Protein 3NU1 (pdb70)

Sequence (508 aa):
AERIVTIGGDVTEIAYALGAGDEIVARDSTSQQPQAAQKLPDVGYMRTLNAEGILAMKPTMLLVSELAQPSLVLTQIASSGVNVVTVPGQTTPESVAMKINAVATALHQTEKGQKLIEDYQQRLAAVNKTPLPVKVLFVMSHGGLTPMAAGQNTAADAMIRAAGGSNAMQGFSRYRPLSQEGVIASAPDLLLITTDGVKALGSSENIWKLPGMALTPAGKHKRLLVVDDMALLGFGLETPQVLAQLREKMEQMQAERIVTIGGDVTEIAYALGAGDEIVARDSTSQQPQAAQKLPDVGYMRTLNAEGILAMKPTMLLVSELAQPSLVLTQIASSGVNVVTVPGQTTPESVAMKINAVATALHQTEKGQKLIEDYQQRLAAVNKTPLPVKVLFVMSHGGLTPMAAGQNTAADAMIRAAGGSNAMQGFSRYRPLSQEGVIASAPDLLLITTDGVKALGSSENIWKLPGMALTPAGKHKRLLVVDDMALLGFGLETPQVLAQLREKMEQMQ

Nearest PDB structures (foldseek):
  3md9-assembly2_B  TM=9.429E-01  e=4.302E-47  Yersinia pestis
  5y8a-assembly2_B  TM=9.351E-01  e=1.007E-29  Burkholderia cenocepacia J2315
  2r79-assembly1_A  TM=8.547E-01  e=1.163E-21  Pseudomonas aeruginosa
  5az3-assembly1_A  TM=8.420E-01  e=1.571E-17  Corynebacterium glutamicum ATCC 13032
  5ysc-assembly1_A  TM=8.331E-01  e=1.554E-16  Vibrio cholerae O395

Organism: Yersinia pestis bv. Antiqua (strain Antiqua) (NCBI:txid360102)

B-factor: mean 81.47, std 23.59, range [32.09, 312.62]

Secondary structure (DSSP, 8-state):
---EEEESHHHHHHHHHTT-GGGEEEE-TT---SHHHHTS-B---TTS--HHHHHTT--SEEEEETT-S-HHHHHHHHHTT-EEEEE----STTHHHHHHHHHHHHHT-HHHHHHHHHHHHHHHHTS-----S-EEEEEE--SSS--EEE-BSSHHHHHHHHTT-EESS-S-BSEEE--HHHHHHH--SEEEEEHHHHHHH-SHHHHHTSTTGGGSHHHHTT-EEEE-HHHHHS-STTHHHHHHHHHHHHHTT-/---EEEESHHHHHHHHHTT-GGGEEEE-TT---SSHHHHS-B---TTS--HHHHHTT--SEEEEETT-S-HHHHHHHHHTT-EEEEEP---STTHHHHHHHHHHHHHT-HHHHHHHHHHHHHHHTTS-----S-EEEEEE--SSSPPEEE-BTSHHHHHHHHTT-EES--S-BSEEE--HHHHHHS--SEEEEEHHHHHHH-SHHHHTTSTT-TTSHHHHHT-EEEE-HHHHHS-STTHHHHHHHHHHHHHHT-

Solvent-accessible surface area: 23140 Å² total; per-residue (Å²): 138,86,98,3,0,0,0,0,8,11,0,0,28,0,0,35,51,4,58,10,24,144,61,6,29,0,12,0,45,16,0,71,64,54,128,59,0,75,189,40,60,79,8,25,84,9,112,96,8,77,11,141,23,0,60,69,52,160,12,59,6,0,0,0,1,86,69,3,86,63,61,134,15,26,81,101,0,44,96,70,65,16,83,40,31,67,0,28,8,97,46,37,18,116,4,0,11,107,2,0,70,23,0,1,79,18,26,157,66,84,138,101,0,91,149,36,28,102,64,0,69,139,70,11,71,88,17,90,109,84,108,31,125,6,72,0,0,1,0,34,8,79,75,75,111,74,24,42,2,0,0,37,104,14,15,0,3,8,0,0,140,24,0,8,11,49,8,10,28,124,75,25,46,156,69,124,85,17,43,40,17,28,2,1,38,8,18,0,35,0,0,0,2,0,62,88,0,41,177,44,35,53,55,66,120,58,5,26,152,9,45,14,0,53,27,0,40,0,6,101,75,125,73,35,22,61,5,80,30,73,13,0,41,11,1,6,18,56,0,3,86,4,3,44,78,2,11,116,55,0,68,147,33,156,146,88,94,5,0,0,0,1,8,11,0,0,27,0,0,36,49,5,62,8,18,148,69,5,32,0,15,0,40,20,0,78,74,47,81,50,0,74,189,40,62,77,10,24,84,9,100,95,12,67,12,121,20,0,55,65,50,164,13,59,12,0,0,0,2,101,65,4,93,64,71,128,10,27,76,93,0,49,97,73,67,14,86,37,35,80,0,25,4,84,38,60,15,104,7,0,18,107,4,0,69,17,0,3,82,24,25,164,65,85,139,115,1,105,151,36,28,107,77,2,88,132,67,25,90,85,20,91,129,96,110,37,102,3,90,0,0,0,0,39,3,65,70,82,119,89,24,46,0,0,0,35,119,10,16,0,3,9,0,0,128,19,0,5,7,59,8,10,18,121,74,26,38,171,66,125,86,20,51,103,132,18,0,68,86,15,35,0,31,0,0,0,0,0,4,74,0,2,95,42,29,44,39,39,121,62,1,25,167,10,40,15,1,60,120,4,53,0,7,159,118,126,69,7,22,3,2,39,21,69,13,1,46,12,1,4,24,61,0,2,84,4,2,38,66,2,14,98,51,0,77,131,33,125

Foldseek 3Di:
DFQEEEEALQLQQLLVLLVNLVRHQAYAPNNPPPVSRVPHHHLYHQADGDLCSVCVSVGQEYEHEPNGDDPVSLVVNVVVPHHYFYAYDDLALVSQLSRLCSSCVVVVNNVSSVVLSVVLCVLQVVADQAADEFEEWEWEADQPDAIKTAEPPASLQNLQNRLRHHHLQYDDHGIDGDAQVNQLSSQGLAYEYEPNNCVSQDHVVSVCVRRNNCNHNCNVVVHYDYYHPCLRGRSHSSSSVVSRSSNVSRVVVD/DFAEEEEALQRVQLLVLLPNLVRHQAYAPRNPPDVSRVVHHHQYHQADGALVSVCVSVGQEYEHEPNGDDPCSLVVNVVVHHHYQYAYDQLALVSQLSRLCSSCVVVVNNPSSVVLNVVLVVLQVVADLAAFEFAEWEWEAAQPDAIKTAEPPASLQNLQNSLRYHHLHYDDHDIDGDDLVRLLNRAHLAYEYEPNRCVNLPDPVSVLVGRVNCNHNCNVVVHYDYYHDCLRRRSHSNSRVVSRRSNVSSVVSD

InterPro domains:
  IPR002491 ABC transporter periplasmic binding domain [PF01497] (29-253)
  IPR002491 ABC transporter periplasmic binding domain [PS50983] (28-279)
  IPR050902 ABC Transporter Solute-Binding [PTHR30535] (26-273)

Structure (mmCIF, N/CA/C/O backbone):
data_3NU1
#
_entry.id   3NU1
#
_cell.length_a   89.240
_cell.length_b   89.240
_cell.length_c   288.900
_cell.angle_alpha   90.000
_cell.angle_beta   90.000
_cell.angle_gamma   120.000
#
_symmetry.space_group_name_H-M   'P 61 2 2'
#
loop_
_entity.id
_entity.type
_entity.pdbx_description
1 polymer 'Hemin-binding periplasmic protein'
2 non-polymer 'PROTOPORPHYRIN IX CONTAINING FE'
3 water water
#
loop_
_atom_site.group_PDB
_atom_site.id
_atom_site.type_symbol
_atom_site.label_atom_id
_atom_site.label_alt_id
_atom_site.label_comp_id
_atom_site.label_asym_id
_atom_site.label_entity_id
_atom_site.label_seq_id
_atom_site.pdbx_PDB_ins_code
_atom_site.Cartn_x
_atom_site.Cartn_y
_atom_site.Cartn_z
_atom_site.occupancy
_atom_site.B_iso_or_equiv
_atom_site.auth_seq_id
_atom_site.auth_comp_id
_atom_site.auth_asym_id
_atom_site.auth_atom_id
_atom_site.pdbx_PDB_model_num
ATOM 1 N N . ALA A 1 1 ? 0.762 83.457 18.867 1.00 108.19 26 ALA A N 1
ATOM 2 C CA . ALA A 1 1 ? 1.028 83.158 20.269 1.00 103.58 26 ALA A CA 1
ATOM 3 C C . ALA A 1 1 ? 1.246 81.662 20.483 1.00 94.64 26 ALA A C 1
ATOM 4 O O . ALA A 1 1 ? 2.195 81.255 21.156 1.00 92.18 26 ALA A O 1
ATOM 6 N N . GLU A 1 2 ? 0.371 80.850 19.896 1.00 82.94 27 GLU A N 1
ATOM 7 C CA . GLU A 1 2 ? 0.397 79.407 20.112 1.00 80.87 27 GLU A CA 1
ATOM 8 C C . GLU A 1 2 ? 1.607 78.725 19.479 1.00 76.47 27 GLU A C 1
ATOM 9 O O . GLU A 1 2 ? 1.959 78.998 18.331 1.00 73.90 27 GLU A O 1
ATOM 15 N N . ARG A 1 3 ? 2.246 77.847 20.246 1.00 75.57 28 ARG A N 1
ATOM 16 C CA . ARG A 1 3 ? 3.272 76.954 19.716 1.00 72.10 28 ARG A CA 1
ATOM 17 C C . ARG A 1 3 ? 2.664 75.565 19.590 1.00 63.55 28 ARG A C 1
ATOM 18 O O . ARG A 1 3 ? 2.588 74.825 20.567 1.00 65.43 28 ARG A O 1
ATOM 26 N N . ILE A 1 4 ? 2.223 75.223 18.386 1.00 64.35 29 ILE A N 1
ATOM 27 C CA . ILE A 1 4 ? 1.494 73.980 18.159 1.00 64.92 29 ILE A CA 1
ATOM 28 C C . ILE A 1 4 ? 2.371 72.845 17.645 1.00 60.71 29 ILE A C 1
ATOM 29 O O . ILE A 1 4 ? 3.095 72.999 16.662 1.00 63.82 29 ILE A O 1
ATOM 34 N N . VAL A 1 5 ? 2.294 71.703 18.319 1.00 52.69 30 VAL A N 1
ATOM 35 C CA . VAL A 1 5 ? 2.882 70.471 17.821 1.00 49.02 30 VAL A CA 1
ATOM 36 C C . VAL A 1 5 ? 1.751 69.585 17.320 1.00 54.90 30 VAL A C 1
ATOM 37 O O . VAL A 1 5 ? 0.806 69.303 18.055 1.00 69.22 30 VAL A O 1
ATOM 41 N N . THR A 1 6 ? 1.829 69.163 16.066 1.00 51.64 31 THR A N 1
ATOM 42 C CA . THR A 1 6 ? 0.795 68.306 15.508 1.00 55.62 31 THR A CA 1
ATOM 43 C C . THR A 1 6 ? 1.320 66.890 15.332 1.00 52.72 31 THR A C 1
ATOM 44 O O . THR A 1 6 ? 2.443 66.688 14.884 1.00 58.46 31 THR A O 1
ATOM 48 N N . ILE A 1 7 ? 0.506 65.912 15.711 1.00 48.04 32 ILE A N 1
ATOM 49 C CA . ILE A 1 7 ? 0.922 64.521 15.653 1.00 49.20 32 ILE A CA 1
ATOM 50 C C . ILE A 1 7 ? -0.079 63.685 14.884 1.00 53.74 32 ILE A C 1
ATOM 51 O O . ILE A 1 7 ? -1.237 63.561 15.280 1.00 51.64 32 ILE A O 1
ATOM 56 N N . GLY A 1 8 ? 0.392 63.109 13.782 1.00 49.93 33 GLY A N 1
ATOM 57 C CA . GLY A 1 8 ? -0.462 62.422 12.837 1.00 45.95 33 GLY A CA 1
ATOM 58 C C . GLY A 1 8 ? -0.487 63.201 11.535 1.00 53.46 33 GLY A C 1
ATOM 59 O O . GLY A 1 8 ? -0.926 64.354 11.507 1.00 53.05 33 GLY A O 1
ATOM 60 N N . GLY A 1 9 ? -0.006 62.583 10.460 1.00 51.95 34 GLY A N 1
ATOM 61 C CA . GLY A 1 9 ? 0.041 63.236 9.165 1.00 49.88 34 GLY A CA 1
ATOM 62 C C . GLY A 1 9 ? -1.315 63.793 8.775 1.00 56.82 34 GLY A C 1
ATOM 63 O O . GLY A 1 9 ? -1.411 64.852 8.153 1.00 57.00 34 GLY A O 1
ATOM 64 N N . ASP A 1 10 ? -2.373 63.079 9.146 1.00 55.02 35 ASP A N 1
ATOM 65 C CA . ASP A 1 10 ? -3.729 63.552 8.888 1.00 55.35 35 ASP A CA 1
ATOM 66 C C . ASP A 1 10 ? -4.036 64.825 9.680 1.00 56.46 35 ASP A C 1
ATOM 67 O O . ASP A 1 10 ? -4.599 65.780 9.151 1.00 61.02 35 ASP A O 1
ATOM 72 N N . VAL A 1 11 ? -3.650 64.838 10.947 1.00 57.80 36 VAL A N 1
ATOM 73 C CA . VAL A 1 11 ? -3.858 66.002 11.792 1.00 60.83 36 VAL A CA 1
ATOM 74 C C . VAL A 1 11 ? -3.079 67.211 11.267 1.00 60.71 36 VAL A C 1
ATOM 75 O O . VAL A 1 11 ? -3.620 68.306 11.142 1.00 59.94 36 VAL A O 1
ATOM 79 N N . THR A 1 12 ? -1.807 66.999 10.955 1.00 61.45 37 THR A N 1
ATOM 80 C CA . THR A 1 12 ? -0.932 68.075 10.505 1.00 55.88 37 THR A CA 1
ATOM 81 C C . THR A 1 12 ? -1.453 68.732 9.237 1.00 56.74 37 THR A C 1
ATOM 82 O O . THR A 1 12 ? -1.513 69.960 9.135 1.00 57.71 37 THR A O 1
ATOM 86 N N . GLU A 1 13 ? -1.826 67.900 8.271 1.00 58.99 38 GLU A N 1
ATOM 87 C CA . GLU A 1 13 ? -2.325 68.372 6.986 1.00 62.73 38 GLU A CA 1
ATOM 88 C C . GLU A 1 13 ? -3.590 69.204 7.160 1.00 64.64 38 GLU A C 1
ATOM 89 O O . GLU A 1 13 ? -3.803 70.184 6.449 1.00 67.54 38 GLU A O 1
ATOM 95 N N . ILE A 1 14 ? -4.427 68.807 8.112 1.00 60.78 39 ILE A N 1
ATOM 96 C CA . ILE A 1 14 ? -5.671 69.519 8.380 1.00 66.90 39 ILE A CA 1
ATOM 97 C C . ILE A 1 14 ? -5.419 70.851 9.085 1.00 68.07 39 ILE A C 1
ATOM 98 O O . ILE A 1 14 ? -6.015 71.869 8.732 1.00 67.95 39 ILE A O 1
ATOM 103 N N . ALA A 1 15 ? -4.529 70.839 10.072 1.00 61.64 40 ALA A N 1
ATOM 104 C CA . ALA A 1 15 ? -4.127 72.064 10.748 1.00 65.14 40 ALA A CA 1
ATOM 105 C C . ALA A 1 15 ? -3.595 73.091 9.748 1.00 70.96 40 ALA A C 1
ATOM 106 O O . ALA A 1 15 ? -4.015 74.249 9.755 1.00 72.51 40 ALA A O 1
ATOM 108 N N . TYR A 1 16 ? -2.670 72.663 8.892 1.00 63.50 41 TYR A N 1
ATOM 109 C CA . TYR A 1 16 ? -2.120 73.542 7.862 1.00 68.73 41 TYR A CA 1
ATOM 110 C C . TYR A 1 16 ? -3.218 74.082 6.965 1.00 74.31 41 TYR A C 1
ATOM 111 O O . TYR A 1 16 ? -3.195 75.248 6.569 1.00 73.88 41 TYR A O 1
ATOM 120 N N . ALA A 1 17 ? -4.176 73.221 6.639 1.00 73.40 42 ALA A N 1
ATOM 121 C CA . ALA A 1 17 ? -5.261 73.598 5.745 1.00 69.43 42 ALA A CA 1
ATOM 122 C C . ALA A 1 17 ? -6.230 74.558 6.426 1.00 73.24 42 ALA A C 1
ATOM 123 O O . ALA A 1 17 ? -6.990 75.253 5.755 1.00 81.75 42 ALA A O 1
ATOM 125 N N . LEU A 1 18 ? -6.197 74.596 7.756 1.00 72.05 43 LEU A N 1
ATOM 126 C CA . LEU A 1 18 ? -7.030 75.524 8.518 1.00 77.16 43 LEU A CA 1
ATOM 127 C C . LEU A 1 18 ? -6.255 76.796 8.838 1.00 84.60 43 LEU A C 1
ATOM 128 O O . LEU A 1 18 ? -6.648 77.574 9.710 1.00 86.16 43 LEU A O 1
ATOM 133 N N . GLY A 1 19 ? -5.141 76.984 8.131 1.00 84.97 44 GLY A N 1
ATOM 134 C CA . GLY A 1 19 ? -4.366 78.212 8.187 1.00 87.25 44 GLY A CA 1
ATOM 135 C C . GLY A 1 19 ? -3.545 78.431 9.443 1.00 89.33 44 GLY A C 1
ATOM 136 O O . GLY A 1 19 ? -3.302 79.570 9.844 1.00 97.48 44 GLY A O 1
ATOM 137 N N . ALA A 1 20 ? -3.103 77.345 10.063 1.00 80.22 45 ALA A N 1
ATOM 138 C CA . ALA A 1 20 ? -2.332 77.451 11.292 1.00 69.58 45 ALA A CA 1
ATOM 139 C C . ALA A 1 20 ? -0.847 77.200 11.047 1.00 67.49 45 ALA A C 1
ATOM 140 O O . ALA A 1 20 ? -0.066 77.096 11.990 1.00 69.08 45 ALA A O 1
ATOM 142 N N . GLY A 1 21 ? -0.462 77.106 9.779 1.00 70.86 46 GLY A N 1
ATOM 143 C CA . GLY A 1 21 ? 0.919 76.829 9.417 1.00 63.53 46 GLY A CA 1
ATOM 144 C C . GLY A 1 21 ? 1.917 77.600 10.261 1.00 72.68 46 GLY A C 1
ATOM 145 O O . GLY A 1 21 ? 2.901 77.041 10.742 1.00 72.88 46 GLY A O 1
ATOM 146 N N . ASP A 1 22 ? 1.646 78.887 10.457 1.00 81.70 47 ASP A N 1
ATOM 147 C CA . ASP A 1 22 ? 2.575 79.781 11.139 1.00 82.61 47 ASP A CA 1
ATOM 148 C C . ASP A 1 22 ? 2.872 79.381 12.584 1.00 82.02 47 ASP A C 1
ATOM 149 O O . ASP A 1 22 ? 3.939 79.695 13.113 1.00 75.21 47 ASP A O 1
ATOM 154 N N . GLU A 1 23 ? 1.932 78.685 13.218 1.00 83.75 48 GLU A N 1
ATOM 155 C CA . GLU A 1 23 ? 2.033 78.394 14.647 1.00 76.23 48 GLU A CA 1
ATOM 156 C C . GLU A 1 23 ? 2.544 76.986 14.961 1.00 66.73 48 GLU A C 1
ATOM 157 O O . GLU A 1 23 ? 2.823 76.671 16.116 1.00 61.53 48 GLU A O 1
ATOM 163 N N . ILE A 1 24 ? 2.660 76.138 13.946 1.00 68.38 49 ILE A N 1
ATOM 164 C CA . ILE A 1 24 ? 3.164 74.787 14.166 1.00 67.17 49 ILE A CA 1
ATOM 165 C C . ILE A 1 24 ? 4.684 74.804 14.260 1.00 67.45 49 ILE A C 1
ATOM 166 O O . ILE A 1 24 ? 5.360 75.251 13.337 1.00 74.25 49 ILE A O 1
ATOM 171 N N . VAL A 1 25 ? 5.219 74.320 15.376 1.00 67.71 50 VAL A N 1
ATOM 172 C CA . VAL A 1 25 ? 6.660 74.377 15.619 1.00 60.57 50 VAL A CA 1
ATOM 173 C C . VAL A 1 25 ? 7.350 73.032 15.435 1.00 66.92 50 VAL A C 1
ATOM 174 O O . VAL A 1 25 ? 8.564 72.976 15.247 1.00 79.96 50 VAL A O 1
ATOM 178 N N . ALA A 1 26 ? 6.575 71.952 15.483 1.00 59.87 51 ALA A N 1
ATOM 179 C CA . ALA A 1 26 ? 7.110 70.619 15.225 1.00 54.44 51 ALA A CA 1
ATOM 180 C C . ALA A 1 26 ? 5.999 69.649 14.830 1.00 57.29 51 ALA A C 1
ATOM 181 O O . ALA A 1 26 ? 4.832 70.024 14.790 1.00 60.61 51 ALA A O 1
ATOM 183 N N . ARG A 1 27 ? 6.372 68.407 14.532 1.00 59.72 52 ARG A N 1
ATOM 184 C CA . ARG A 1 27 ? 5.419 67.396 14.078 1.00 54.32 52 ARG A CA 1
ATOM 185 C C . ARG A 1 27 ? 6.053 66.008 14.129 1.00 54.11 52 ARG A C 1
ATOM 186 O O . ARG A 1 27 ? 7.241 65.885 14.425 1.00 59.27 52 ARG A O 1
ATOM 194 N N . ASP A 1 28 ? 5.262 64.971 13.854 1.00 43.97 53 ASP A N 1
ATOM 195 C CA . ASP A 1 28 ? 5.739 63.589 13.952 1.00 43.99 53 ASP A CA 1
ATOM 196 C C . ASP A 1 28 ? 6.197 63.030 12.608 1.00 48.51 53 ASP A C 1
ATOM 197 O O . ASP A 1 28 ? 5.959 63.635 11.560 1.00 52.17 53 ASP A O 1
ATOM 202 N N . SER A 1 29 ? 6.841 61.866 12.651 1.00 46.11 54 SER A N 1
ATOM 203 C CA . SER A 1 29 ? 7.387 61.225 11.455 1.00 42.96 54 SER A CA 1
ATOM 204 C C . SER A 1 29 ? 6.342 61.014 10.363 1.00 55.71 54 SER A C 1
ATOM 205 O O . SER A 1 29 ? 6.663 61.086 9.182 1.00 50.90 54 SER A O 1
ATOM 208 N N . THR A 1 30 ? 5.100 60.730 10.750 1.00 51.10 55 THR A N 1
ATOM 209 C CA . THR A 1 30 ? 4.068 60.435 9.761 1.00 52.56 55 THR A CA 1
ATOM 210 C C . THR A 1 30 ? 3.552 61.704 9.090 1.00 53.55 55 THR A C 1
ATOM 211 O O . THR A 1 30 ? 2.748 61.637 8.152 1.00 56.39 55 THR A O 1
ATOM 215 N N . SER A 1 31 ? 4.025 62.855 9.560 1.00 45.04 56 SER A N 1
ATOM 216 C CA . SER A 1 31 ? 3.567 64.141 9.027 1.00 55.88 56 SER A CA 1
ATOM 217 C C . SER A 1 31 ? 4.545 64.676 8.005 1.00 56.35 56 SER A C 1
ATOM 218 O O . SER A 1 31 ? 5.632 65.122 8.354 1.00 61.53 56 SER A O 1
ATOM 221 N N . GLN A 1 32 ? 4.152 64.637 6.741 1.00 58.76 57 GLN A N 1
ATOM 222 C CA . GLN A 1 32 ? 5.047 65.032 5.669 1.00 55.91 57 GLN A CA 1
ATOM 223 C C . GLN A 1 32 ? 4.322 65.905 4.651 1.00 60.15 57 GLN A C 1
ATOM 224 O O . GLN A 1 32 ? 4.839 66.177 3.572 1.00 61.05 57 GLN A O 1
ATOM 230 N N . GLN A 1 33 ? 3.125 66.355 5.018 1.00 62.84 58 GLN A N 1
ATOM 231 C CA . GLN A 1 33 ? 2.290 67.165 4.136 1.00 65.76 58 GLN A CA 1
ATOM 232 C C . GLN A 1 33 ? 1.600 68.295 4.898 1.00 67.70 58 GLN A C 1
ATOM 233 O O . GLN A 1 33 ? 1.021 68.068 5.958 1.00 66.25 58 GLN A O 1
ATOM 239 N N . PRO A 1 34 ? 1.653 69.519 4.349 1.00 70.32 59 PRO A N 1
ATOM 240 C CA . PRO A 1 34 ? 2.309 69.808 3.068 1.00 70.85 59 PRO A CA 1
ATOM 241 C C . PRO A 1 34 ? 3.824 69.871 3.237 1.00 71.17 59 PRO A C 1
ATOM 242 O O . PRO A 1 34 ? 4.317 69.715 4.350 1.00 74.15 59 PRO A O 1
ATOM 246 N N . GLN A 1 35 ? 4.550 70.103 2.151 1.00 74.39 60 GLN A N 1
ATOM 247 C CA . GLN A 1 35 ? 6.008 70.098 2.209 1.00 73.71 60 GLN A CA 1
ATOM 248 C C . GLN A 1 35 ? 6.551 71.078 3.239 1.00 67.97 60 GLN A C 1
ATOM 249 O O . GLN A 1 35 ? 7.586 70.832 3.853 1.00 72.73 60 GLN A O 1
ATOM 255 N N . ALA A 1 36 ? 5.851 72.187 3.433 1.00 65.37 61 ALA A N 1
ATOM 256 C CA . ALA A 1 36 ? 6.250 73.148 4.452 1.00 69.33 61 ALA A CA 1
ATOM 257 C C . ALA A 1 36 ? 6.510 72.447 5.788 1.00 68.49 61 ALA A C 1
ATOM 258 O O . ALA A 1 36 ? 7.419 72.822 6.532 1.00 74.41 61 ALA A O 1
ATOM 260 N N . ALA A 1 37 ? 5.709 71.423 6.071 1.00 57.52 62 ALA A N 1
ATOM 261 C CA . ALA A 1 37 ? 5.808 70.656 7.314 1.00 59.27 62 ALA A CA 1
ATOM 262 C C . ALA A 1 37 ? 7.061 69.789 7.375 1.00 63.14 62 ALA A C 1
ATOM 263 O O . ALA A 1 37 ? 7.525 69.439 8.462 1.00 63.34 62 ALA A O 1
ATOM 265 N N . GLN A 1 38 ? 7.596 69.439 6.207 1.00 65.20 63 GLN A N 1
ATOM 266 C CA . GLN A 1 38 ? 8.795 68.609 6.119 1.00 67.23 63 GLN A CA 1
ATOM 267 C C . GLN A 1 38 ? 10.031 69.336 6.633 1.00 69.02 63 GLN A C 1
ATOM 268 O O . GLN A 1 38 ? 11.043 68.705 6.949 1.00 61.54 63 GLN A O 1
ATOM 274 N N . LYS A 1 39 ? 9.946 70.662 6.707 1.00 72.18 64 LYS A N 1
ATOM 275 C CA . LYS A 1 39 ? 11.064 71.477 7.172 1.00 68.09 64 LYS A CA 1
ATOM 276 C C . LYS A 1 39 ? 11.030 71.712 8.683 1.00 70.82 64 LYS A C 1
ATOM 277 O O . LYS A 1 39 ? 12.008 72.175 9.270 1.00 72.96 64 LYS A O 1
ATOM 283 N N . LEU A 1 40 ? 9.907 71.374 9.311 1.00 65.11 65 LEU A N 1
ATOM 284 C CA . LEU A 1 40 ? 9.797 71.464 10.763 1.00 62.44 65 LEU A CA 1
ATOM 285 C C . LEU A 1 40 ? 10.497 70.294 11.445 1.00 57.96 65 LEU A C 1
ATOM 286 O O . LEU A 1 40 ? 10.668 69.233 10.848 1.00 58.12 65 LEU A O 1
ATOM 291 N N . PRO A 1 41 ? 10.896 70.485 12.709 1.00 49.14 66 PRO A N 1
ATOM 292 C CA . PRO A 1 41 ? 11.480 69.411 13.521 1.00 50.99 66 PRO A CA 1
ATOM 293 C C . PRO A 1 41 ? 10.555 68.195 13.634 1.00 54.26 66 PRO A C 1
ATOM 294 O O . PRO A 1 41 ? 9.333 68.328 13.626 1.00 54.17 66 PRO A O 1
ATOM 298 N N . ASP A 1 42 ? 11.163 67.020 13.754 1.00 61.92 67 ASP A N 1
ATOM 299 C CA . ASP A 1 42 ? 10.461 65.746 13.844 1.00 57.25 67 ASP A CA 1
ATOM 300 C C . ASP A 1 42 ? 10.572 65.257 15.283 1.00 52.05 67 ASP A C 1
ATOM 301 O O . ASP A 1 42 ? 11.678 64.996 15.762 1.00 46.20 67 ASP A O 1
ATOM 306 N N . VAL A 1 43 ? 9.440 65.145 15.980 1.00 42.92 68 VAL A N 1
ATOM 307 C CA . VAL A 1 43 ? 9.459 64.755 17.398 1.00 53.92 68 VAL A CA 1
ATOM 308 C C . VAL A 1 43 ? 9.513 63.253 17.620 1.00 48.79 68 VAL A C 1
ATOM 309 O O . VAL A 1 43 ? 9.626 62.795 18.752 1.00 53.41 68 VAL A O 1
ATOM 313 N N . GLY A 1 44 ? 9.420 62.490 16.542 1.00 46.88 69 GLY A N 1
ATOM 314 C CA . GLY A 1 44 ? 9.366 61.044 16.639 1.00 43.62 69 GLY A CA 1
ATOM 315 C C . GLY A 1 44 ? 8.149 60.459 15.940 1.00 50.58 69 GLY A C 1
ATOM 316 O O . GLY A 1 44 ? 7.349 61.166 15.317 1.00 49.72 69 GLY A O 1
ATOM 317 N N . TYR A 1 45 ? 8.009 59.149 16.047 1.00 45.84 70 TYR A N 1
ATOM 318 C CA . TYR A 1 45 ? 6.947 58.447 15.356 1.00 47.69 70 TYR A CA 1
ATOM 319 C C . TYR A 1 45 ? 5.700 58.371 16.233 1.00 44.79 70 TYR A C 1
ATOM 320 O O . TYR A 1 45 ? 5.779 57.992 17.395 1.00 36.99 70 TYR A O 1
ATOM 329 N N . MET A 1 46 ? 4.559 58.741 15.656 1.00 45.18 71 MET A N 1
ATOM 330 C CA . MET A 1 46 ? 3.257 58.744 16.332 1.00 33.22 71 MET A CA 1
ATOM 331 C C . MET A 1 46 ? 2.972 57.531 17.221 1.00 43.47 71 MET A C 1
ATOM 332 O O . MET A 1 46 ? 2.292 57.658 18.237 1.00 43.70 71 MET A O 1
ATOM 337 N N . ARG A 1 47 ? 3.462 56.352 16.832 1.00 42.18 72 ARG A N 1
ATOM 338 C CA . ARG A 1 47 ? 3.139 55.128 17.571 1.00 45.23 72 ARG A CA 1
ATOM 339 C C . ARG A 1 47 ? 4.179 54.764 18.635 1.00 49.12 72 ARG A C 1
ATOM 340 O O . ARG A 1 47 ? 3.975 53.846 19.426 1.00 48.10 72 ARG A O 1
ATOM 348 N N . THR A 1 48 ? 5.288 55.495 18.655 1.00 43.79 73 THR A N 1
ATOM 349 C CA . THR A 1 48 ? 6.299 55.304 19.679 1.00 42.79 73 THR A CA 1
ATOM 350 C C . THR A 1 48 ? 6.821 56.649 20.210 1.00 49.55 73 THR A C 1
ATOM 351 O O . THR A 1 48 ? 8.030 56.865 20.280 1.00 52.01 73 THR A O 1
ATOM 355 N N . LEU A 1 49 ? 5.912 57.547 20.593 1.00 44.50 74 LEU A N 1
ATOM 356 C CA . LEU A 1 49 ? 6.302 58.878 21.078 1.00 40.32 74 LEU A CA 1
ATOM 357 C C . LEU A 1 49 ? 7.072 58.839 22.387 1.00 48.52 74 LEU A C 1
ATOM 358 O O . LEU A 1 49 ? 6.888 57.931 23.201 1.00 51.76 74 LEU A O 1
ATOM 363 N N . ASN A 1 50 ? 7.925 59.841 22.593 1.00 45.75 75 ASN A N 1
ATOM 364 C CA . ASN A 1 50 ? 8.495 60.079 23.914 1.00 52.86 75 ASN A CA 1
ATOM 365 C C . ASN A 1 50 ? 8.239 61.519 24.355 1.00 49.51 75 ASN A C 1
ATOM 366 O O . ASN A 1 50 ? 8.293 62.444 23.547 1.00 58.24 75 ASN A O 1
ATOM 371 N N . ALA A 1 51 ? 7.939 61.705 25.634 1.00 51.53 76 ALA A N 1
ATOM 372 C CA . ALA A 1 51 ? 7.555 63.028 26.121 1.00 49.88 76 ALA A CA 1
ATOM 373 C C . ALA A 1 51 ? 8.633 64.096 25.924 1.00 46.67 76 ALA A C 1
ATOM 374 O O . ALA A 1 51 ? 8.338 65.197 25.471 1.00 47.56 76 ALA A O 1
ATOM 376 N N . GLU A 1 52 ? 9.880 63.773 26.249 1.00 53.99 77 GLU A N 1
ATOM 377 C CA . GLU A 1 52 ? 10.957 64.764 26.165 1.00 56.33 77 GLU A CA 1
ATOM 378 C C . GLU A 1 52 ? 11.081 65.425 24.791 1.00 53.50 77 GLU A C 1
ATOM 379 O O . GLU A 1 52 ? 11.209 66.646 24.687 1.00 61.91 77 GLU A O 1
ATOM 385 N N . GLY A 1 53 ? 11.046 64.618 23.739 1.00 50.87 78 GLY A N 1
ATOM 386 C CA . GLY A 1 53 ? 11.186 65.135 22.390 1.00 46.73 78 GLY A CA 1
ATOM 387 C C . GLY A 1 53 ? 10.110 66.144 22.040 1.00 51.35 78 GLY A C 1
ATOM 388 O O . GLY A 1 53 ? 10.342 67.066 21.262 1.00 56.76 78 GLY A O 1
ATOM 389 N N . ILE A 1 54 ? 8.924 65.970 22.613 1.00 53.36 79 ILE A N 1
ATOM 390 C CA . ILE A 1 54 ? 7.825 66.886 22.352 1.00 49.82 79 ILE A CA 1
ATOM 391 C C . ILE A 1 54 ? 7.943 68.122 23.224 1.00 45.56 79 ILE A C 1
ATOM 392 O O . ILE A 1 54 ? 7.782 69.242 22.753 1.00 54.07 79 ILE A O 1
ATOM 397 N N . LEU A 1 55 ? 8.237 67.913 24.499 1.00 50.12 80 LEU A N 1
ATOM 398 C CA . LEU A 1 55 ? 8.335 69.016 25.440 1.00 54.09 80 LEU A CA 1
ATOM 399 C C . LEU A 1 55 ? 9.526 69.933 25.148 1.00 59.02 80 LEU A C 1
ATOM 400 O O . LEU A 1 55 ? 9.533 71.099 25.546 1.00 61.67 80 LEU A O 1
ATOM 405 N N . ALA A 1 56 ? 10.528 69.414 24.445 1.00 58.26 81 ALA A N 1
ATOM 406 C CA . ALA A 1 56 ? 11.702 70.218 24.116 1.00 54.30 81 ALA A CA 1
ATOM 407 C C . ALA A 1 56 ? 11.326 71.345 23.157 1.00 57.80 81 ALA A C 1
ATOM 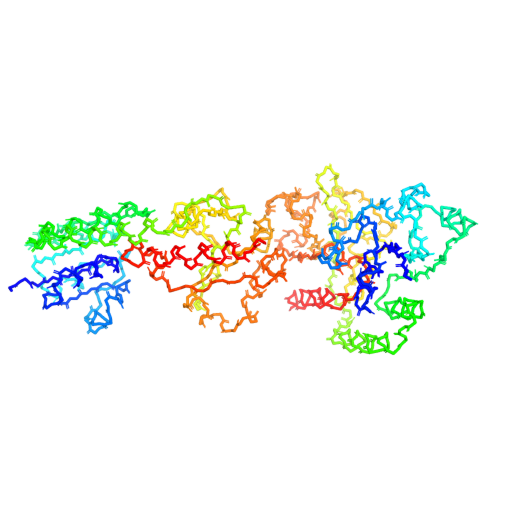408 O O . ALA A 1 56 ? 11.999 72.373 23.105 1.00 52.09 81 ALA A O 1
ATOM 410 N N . MET A 1 57 ? 10.237 71.147 22.413 1.00 57.90 82 MET A N 1
ATOM 411 C CA . MET A 1 57 ? 9.723 72.156 21.486 1.00 50.79 82 MET A CA 1
ATOM 412 C C . MET A 1 57 ? 8.882 73.217 22.191 1.00 59.98 82 MET A C 1
ATOM 413 O O . MET A 1 57 ? 8.389 74.153 21.550 1.00 56.77 82 MET A O 1
ATOM 418 N N . LYS A 1 58 ? 8.709 73.059 23.503 1.00 56.58 83 LYS A N 1
ATOM 419 C CA . LYS A 1 58 ? 7.931 74.003 24.304 1.00 60.00 83 LYS A CA 1
ATOM 420 C C . LYS A 1 58 ? 6.619 74.378 23.626 1.00 58.47 83 LYS A C 1
ATOM 421 O O . LYS A 1 58 ? 6.398 75.539 23.292 1.00 65.80 83 LYS A O 1
ATOM 427 N N . PRO A 1 59 ? 5.743 73.387 23.419 1.00 57.46 84 PRO A N 1
ATOM 428 C CA . PRO A 1 59 ? 4.446 73.666 22.804 1.00 58.01 84 PRO A CA 1
ATOM 429 C C . PRO A 1 59 ? 3.516 74.315 23.809 1.00 62.11 84 PRO A C 1
ATOM 430 O O . PRO A 1 59 ? 3.748 74.211 25.014 1.00 59.67 84 PRO A O 1
ATOM 434 N N . THR A 1 60 ? 2.473 74.970 23.316 1.00 65.12 85 THR A N 1
ATOM 435 C CA . THR A 1 60 ? 1.383 75.413 24.173 1.00 68.04 85 THR A CA 1
ATOM 436 C C . THR A 1 60 ? 0.174 74.536 23.877 1.00 68.74 85 THR A C 1
ATOM 437 O O . THR A 1 60 ? -0.687 74.320 24.733 1.00 72.23 85 THR A O 1
ATOM 441 N N . MET A 1 61 ? 0.128 74.018 22.654 1.00 67.57 86 MET A N 1
ATOM 442 C CA . MET A 1 61 ? -0.938 73.117 22.247 1.00 57.10 86 MET A CA 1
ATOM 443 C C . MET A 1 61 ? -0.403 71.888 21.526 1.00 57.67 86 MET A C 1
ATOM 444 O O . MET A 1 61 ? 0.432 71.988 20.622 1.00 58.65 86 MET A O 1
ATOM 449 N N . LEU A 1 62 ? -0.901 70.726 21.930 1.00 56.66 87 LEU A N 1
ATOM 450 C CA . LEU A 1 62 ? -0.580 69.481 21.257 1.00 51.86 87 LEU A CA 1
ATOM 451 C C . LEU A 1 62 ? -1.835 68.915 20.580 1.00 59.25 87 LEU A C 1
ATOM 452 O O . LEU A 1 62 ? -2.791 68.524 21.257 1.00 63.26 87 LEU A O 1
ATOM 457 N N . LEU A 1 63 ? -1.842 68.899 19.250 1.00 49.16 88 LEU A N 1
ATOM 458 C CA . LEU A 1 63 ? -2.924 68.265 18.498 1.00 54.05 88 LEU A CA 1
ATOM 459 C C . LEU A 1 63 ? -2.491 66.859 18.096 1.00 56.41 88 LEU A C 1
ATOM 460 O O . LEU A 1 63 ? -1.593 66.706 17.271 1.00 64.25 88 LEU A O 1
ATOM 465 N N . VAL A 1 64 ? -3.136 65.845 18.671 1.00 53.52 89 VAL A N 1
ATOM 466 C CA . VAL A 1 64 ? -2.704 64.454 18.534 1.00 50.11 89 VAL A CA 1
ATOM 467 C C . VAL A 1 64 ? -3.789 63.513 18.047 1.00 53.82 89 VAL A C 1
ATOM 468 O O . VAL A 1 64 ? -4.876 63.457 18.618 1.00 53.97 89 VAL A O 1
ATOM 472 N N . SER A 1 65 ? -3.471 62.744 17.015 1.00 56.24 90 SER A N 1
ATOM 473 C CA . SER A 1 65 ? -4.325 61.655 16.578 1.00 50.76 90 SER A CA 1
ATOM 474 C C . SER A 1 65 ? -4.531 60.660 17.718 1.00 49.02 90 SER A C 1
ATOM 475 O O . SER A 1 65 ? -3.630 60.431 18.521 1.00 56.76 90 SER A O 1
ATOM 478 N N . GLU A 1 66 ? -5.712 60.060 17.783 1.00 47.64 91 GLU A N 1
ATOM 479 C CA . GLU A 1 66 ? -5.977 59.018 18.770 1.00 51.14 91 GLU A CA 1
ATOM 480 C C . GLU A 1 66 ? -5.101 57.791 18.546 1.00 53.71 91 GLU A C 1
ATOM 481 O O . GLU A 1 66 ? -4.989 56.937 19.425 1.00 53.83 91 GLU A O 1
ATOM 487 N N . LEU A 1 67 ? -4.514 57.686 17.355 1.00 43.05 92 LEU A N 1
ATOM 488 C CA . LEU A 1 67 ? -3.673 56.540 17.024 1.00 44.23 92 LEU A CA 1
ATOM 489 C C . LEU A 1 67 ? -2.324 56.621 17.740 1.00 46.73 92 LEU A C 1
ATOM 490 O O . LEU A 1 67 ? -1.531 55.691 17.684 1.00 51.59 92 LEU A O 1
ATOM 495 N N . ALA A 1 68 ? -2.080 57.729 18.432 1.00 46.59 93 ALA A N 1
ATOM 496 C CA . ALA A 1 68 ? -0.793 5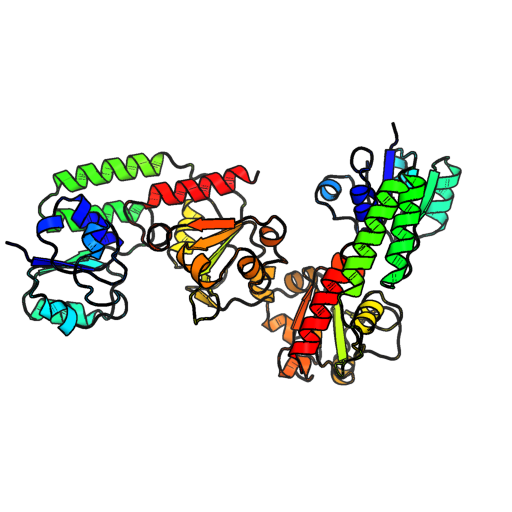7.946 19.081 1.00 43.92 93 ALA A CA 1
ATOM 497 C C . ALA A 1 68 ? -0.595 57.071 20.314 1.00 50.61 93 ALA A C 1
ATOM 498 O O . ALA A 1 68 ? -1.535 56.799 21.052 1.00 61.51 93 ALA A O 1
ATOM 500 N N . GLN A 1 69 ? 0.644 56.642 20.524 1.00 56.47 94 GLN A N 1
ATOM 501 C CA . GLN A 1 69 ? 1.015 55.777 21.639 1.00 54.71 94 GLN A CA 1
ATOM 502 C C . GLN A 1 69 ? 2.432 56.158 22.072 1.00 53.70 94 GLN A C 1
ATOM 503 O O . GLN A 1 69 ? 3.210 56.652 21.259 1.00 50.71 94 GLN A O 1
ATOM 509 N N . PRO A 1 70 ? 2.777 55.937 23.353 1.00 57.64 95 PRO A N 1
ATOM 510 C CA . PRO A 1 70 ? 1.913 55.426 24.422 1.00 48.01 95 PRO A CA 1
ATOM 511 C C . PRO A 1 70 ? 1.070 56.530 25.032 1.00 57.96 95 PRO A C 1
ATOM 512 O O . PRO A 1 70 ? 1.535 57.653 25.193 1.00 69.87 95 PRO A O 1
ATOM 516 N N . SER A 1 71 ? -0.165 56.197 25.379 1.00 61.51 96 SER A N 1
ATOM 517 C CA . SER A 1 71 ? -1.133 57.190 25.813 1.00 63.51 96 SER A CA 1
ATOM 518 C C . SER A 1 71 ? -0.665 57.999 27.021 1.00 61.42 96 SER A C 1
ATOM 519 O O . SER A 1 71 ? -0.920 59.202 27.106 1.00 69.97 96 SER A O 1
ATOM 522 N N . LEU A 1 72 ? 0.013 57.342 27.955 1.00 48.96 97 LEU A N 1
ATOM 523 C CA . LEU A 1 72 ? 0.479 58.022 29.158 1.00 50.99 97 LEU A CA 1
ATOM 524 C C . LEU A 1 72 ? 1.423 59.188 28.850 1.00 56.53 97 LEU A C 1
ATOM 525 O O . LEU A 1 72 ? 1.561 60.098 29.666 1.00 53.04 97 LEU A O 1
ATOM 530 N N . VAL A 1 73 ? 2.057 59.179 27.678 1.00 50.55 98 VAL A N 1
ATOM 531 C CA . VAL A 1 73 ? 2.891 60.317 27.283 1.00 47.91 98 VAL A CA 1
ATOM 532 C C . VAL A 1 73 ? 2.031 61.567 27.082 1.00 53.15 98 VAL A C 1
ATOM 533 O O . VAL A 1 73 ? 2.456 62.679 27.392 1.00 50.71 98 VAL A O 1
ATOM 537 N N . LEU A 1 74 ? 0.816 61.382 26.577 1.00 52.06 99 LEU A N 1
ATOM 538 C CA . LEU A 1 74 ? -0.118 62.498 26.434 1.00 56.49 99 LEU A CA 1
ATOM 539 C C . LEU A 1 74 ? -0.582 63.008 27.799 1.00 58.54 99 LEU A C 1
ATOM 540 O O . LEU A 1 74 ? -0.667 64.215 28.031 1.00 65.64 99 LEU A O 1
ATOM 545 N N . THR A 1 75 ? -0.878 62.079 28.698 1.00 54.84 100 THR A N 1
ATOM 546 C CA . THR A 1 75 ? -1.236 62.424 30.069 1.00 60.90 100 THR A CA 1
ATOM 547 C C . THR A 1 75 ? -0.119 63.253 30.689 1.00 58.76 100 THR A C 1
ATOM 548 O O . THR A 1 75 ? -0.348 64.316 31.255 1.00 57.64 100 THR A O 1
ATOM 552 N N . GLN A 1 76 ? 1.096 62.741 30.563 1.00 59.76 101 GLN A N 1
ATOM 553 C CA . GLN A 1 76 ? 2.281 63.368 31.116 1.00 60.53 101 GLN A CA 1
ATOM 554 C C . GLN A 1 76 ? 2.495 64.764 30.538 1.00 62.32 101 GLN A C 1
ATOM 555 O O . GLN A 1 76 ? 2.822 65.697 31.263 1.00 72.59 101 GLN A O 1
ATOM 561 N N . ILE A 1 77 ? 2.301 64.907 29.233 1.00 55.86 102 ILE A N 1
ATOM 562 C CA . ILE A 1 77 ? 2.427 66.209 28.588 1.00 52.67 102 ILE A CA 1
ATOM 563 C C . ILE A 1 77 ? 1.321 67.175 29.042 1.00 59.33 102 ILE A C 1
ATOM 564 O O . ILE A 1 77 ? 1.560 68.371 29.201 1.00 64.91 102 ILE A O 1
ATOM 569 N N . ALA A 1 78 ? 0.118 66.654 29.266 1.00 54.94 103 ALA A N 1
ATOM 570 C CA . ALA A 1 78 ? -0.992 67.495 29.710 1.00 53.71 103 ALA A CA 1
ATOM 571 C C . ALA A 1 78 ? -0.793 67.979 31.146 1.00 62.98 103 ALA A C 1
ATOM 572 O O . ALA A 1 78 ? -1.118 69.118 31.464 1.00 60.62 103 ALA A O 1
ATOM 574 N N . SER A 1 79 ? -0.269 67.106 32.005 1.00 69.45 104 SER A N 1
ATOM 575 C CA . SER A 1 79 ? 0.016 67.455 33.396 1.00 69.60 104 SER A CA 1
ATOM 576 C C . SER A 1 79 ? 1.032 68.586 33.487 1.00 76.00 104 SER A C 1
ATOM 577 O O . SER A 1 79 ? 0.994 69.391 34.414 1.00 80.03 104 SER A O 1
ATOM 580 N N . SER A 1 80 ? 1.945 68.640 32.524 1.00 71.99 105 SER A N 1
ATOM 581 C CA . SER A 1 80 ? 2.962 69.678 32.515 1.00 67.42 105 SER A CA 1
ATOM 582 C C . SER A 1 80 ? 2.320 71.007 32.148 1.00 64.76 105 SER A C 1
ATOM 583 O O . SER A 1 80 ? 2.955 72.057 32.225 1.00 61.26 105 SER A O 1
ATOM 586 N N . GLY A 1 81 ? 1.063 70.953 31.722 1.00 70.44 106 GLY A N 1
ATOM 587 C CA . GLY A 1 81 ? 0.293 72.164 31.502 1.00 73.37 106 GLY A CA 1
ATOM 588 C C . GLY A 1 81 ? 0.102 72.614 30.066 1.00 71.14 106 GLY A C 1
ATOM 589 O O . GLY A 1 81 ? -0.257 73.763 29.822 1.00 76.26 106 GLY A O 1
ATOM 590 N N . VAL A 1 82 ? 0.334 71.730 29.103 1.00 69.19 107 VAL A N 1
ATOM 591 C CA . VAL A 1 82 ? 0.068 72.105 27.719 1.00 55.35 107 VAL A CA 1
ATOM 592 C C . VAL A 1 82 ? -1.319 71.632 27.306 1.00 52.95 107 VAL A C 1
ATOM 593 O O . VAL A 1 82 ? -1.810 70.610 27.787 1.00 53.97 107 VAL A O 1
ATOM 597 N N . ASN A 1 83 ? -1.968 72.402 26.445 1.00 59.74 108 ASN A N 1
ATOM 598 C CA . ASN A 1 83 ? -3.310 72.065 25.994 1.00 58.98 108 ASN A CA 1
ATOM 599 C C . ASN A 1 83 ? -3.273 70.895 25.019 1.00 66.98 108 ASN A C 1
ATOM 600 O O . ASN A 1 83 ? -2.860 71.047 23.869 1.00 65.87 108 ASN A O 1
ATOM 605 N N . VAL A 1 84 ? -3.702 69.727 25.484 1.00 68.69 109 VAL A N 1
ATOM 606 C CA . VAL A 1 84 ? -3.640 68.516 24.676 1.00 58.43 109 VAL A CA 1
ATOM 607 C C . VAL A 1 84 ? -4.998 68.189 24.073 1.00 60.12 109 VAL A C 1
ATOM 608 O O . VAL A 1 84 ? -5.940 67.859 24.789 1.00 64.95 109 VAL A O 1
ATOM 612 N N . VAL A 1 85 ? -5.087 68.280 22.749 1.00 62.60 110 VAL A N 1
ATOM 613 C CA . VAL A 1 85 ? -6.345 68.076 22.039 1.00 54.63 110 VAL A CA 1
ATOM 614 C C . VAL A 1 85 ? -6.283 66.856 21.127 1.00 60.92 110 VAL A C 1
ATOM 615 O O . VAL A 1 85 ? -5.426 66.742 20.253 1.00 67.14 110 VAL A O 1
ATOM 619 N N . THR A 1 86 ? -7.222 65.953 21.356 1.00 61.79 111 THR A N 1
ATOM 620 C CA . THR A 1 86 ? -7.269 64.659 20.716 1.00 49.27 111 THR A CA 1
ATOM 621 C C . THR A 1 86 ? -8.061 64.718 19.421 1.00 53.56 111 THR A C 1
ATOM 622 O O . THR A 1 86 ? -9.095 65.370 19.348 1.00 65.26 111 THR A O 1
ATOM 626 N N . VAL A 1 87 ? -7.568 64.034 18.396 1.00 48.98 112 VAL A N 1
ATOM 627 C CA . VAL A 1 87 ? -8.260 63.983 17.117 1.00 59.64 112 VAL A CA 1
ATOM 628 C C . VAL A 1 87 ? -8.642 62.539 16.811 1.00 58.63 112 VAL A C 1
ATOM 629 O O . VAL A 1 87 ? -7.811 61.640 16.913 1.00 61.46 112 VAL A O 1
ATOM 633 N N . PRO A 1 88 ? -9.915 62.314 16.461 1.00 60.35 113 PRO A N 1
ATOM 634 C CA . PRO A 1 88 ? -10.435 60.973 16.179 1.00 60.43 113 PRO A CA 1
ATOM 635 C C . PRO A 1 88 ? -9.574 60.212 15.177 1.00 56.81 113 PRO A C 1
ATOM 636 O O . PRO A 1 88 ? -9.145 60.780 14.174 1.00 57.45 113 PRO A O 1
ATOM 640 N N . GLY A 1 89 ? -9.331 58.934 15.455 1.00 53.99 114 GLY A N 1
ATOM 641 C CA . GLY A 1 89 ? -8.479 58.118 14.613 1.00 45.89 114 GLY A CA 1
ATOM 642 C C . GLY A 1 89 ? -9.173 57.008 13.837 1.00 56.89 114 GLY A C 1
ATOM 643 O O . GLY A 1 89 ? -8.512 56.063 13.405 1.00 57.12 114 GLY A O 1
ATOM 644 N N . GLN A 1 90 ? -10.488 57.114 13.643 1.00 58.22 115 GLN A N 1
ATOM 645 C CA . GLN A 1 90 ? -11.233 56.101 12.883 1.00 62.62 115 GLN A CA 1
ATOM 646 C C . GLN A 1 90 ? -10.752 56.055 11.439 1.00 57.86 115 GLN A C 1
ATOM 647 O O . GLN A 1 90 ? -10.624 57.094 10.798 1.00 55.74 115 GLN A O 1
ATOM 653 N N . THR A 1 91 ? -10.498 54.855 10.923 1.00 58.06 116 THR A N 1
ATOM 654 C CA . THR A 1 91 ? -10.124 54.703 9.518 1.00 56.08 116 THR A CA 1
ATOM 655 C C . THR A 1 91 ? -11.385 54.512 8.691 1.00 66.25 116 THR A C 1
ATOM 656 O O . THR A 1 91 ? -11.732 53.400 8.289 1.00 65.81 116 THR A O 1
ATOM 660 N N . THR A 1 92 ? -12.063 55.628 8.451 1.00 64.41 117 THR A N 1
ATOM 661 C CA . THR A 1 92 ? -13.345 55.652 7.775 1.00 57.35 117 THR A CA 1
ATOM 662 C C . THR A 1 92 ? -13.433 56.977 7.022 1.00 57.99 117 THR A C 1
ATOM 663 O O . THR A 1 92 ? -12.943 57.991 7.515 1.00 67.82 117 THR A O 1
ATOM 667 N N . PRO A 1 93 ? -14.037 56.980 5.820 1.00 61.38 118 PRO A N 1
ATOM 668 C CA . PRO A 1 93 ? -14.157 58.236 5.059 1.00 67.31 118 PRO A CA 1
ATOM 669 C C . PRO A 1 93 ? -15.033 59.270 5.775 1.00 68.49 118 PRO A C 1
ATOM 670 O O . PRO A 1 93 ? -14.798 60.469 5.645 1.00 75.55 118 PRO A O 1
ATOM 674 N N . GLU A 1 94 ? -16.033 58.806 6.518 1.00 70.15 119 GLU A N 1
ATOM 675 C CA . GLU A 1 94 ? -16.906 59.697 7.280 1.00 77.81 119 GLU A CA 1
ATOM 676 C C . GLU A 1 94 ? -16.168 60.284 8.471 1.00 69.39 119 GLU A C 1
ATOM 677 O O . GLU A 1 94 ? -16.554 61.315 9.011 1.00 70.51 119 GLU A O 1
ATOM 683 N N . SER A 1 95 ? -15.108 59.602 8.885 1.00 68.32 120 SER A N 1
ATOM 684 C CA . SER A 1 95 ? -14.336 59.999 10.052 1.00 63.82 120 SER A CA 1
ATOM 685 C C . SER A 1 95 ? -13.563 61.299 9.824 1.00 64.94 120 SER A C 1
ATOM 686 O O . SER A 1 95 ? -13.287 62.034 10.773 1.00 60.89 120 SER A O 1
ATOM 689 N N . VAL A 1 96 ? -13.224 61.583 8.566 1.00 60.22 121 VAL A N 1
ATOM 690 C CA . VAL A 1 96 ? -12.415 62.759 8.242 1.00 64.10 121 VAL A CA 1
ATOM 691 C C . VAL A 1 96 ? -13.111 64.067 8.623 1.00 59.70 121 VAL A C 1
ATOM 692 O O . VAL A 1 96 ? -12.479 64.989 9.144 1.00 60.32 121 VAL A O 1
ATOM 696 N N . ALA A 1 97 ? -14.412 64.141 8.369 1.00 57.24 122 ALA A N 1
ATOM 697 C CA . ALA A 1 97 ? -15.198 65.295 8.790 1.00 64.26 122 ALA A CA 1
ATOM 698 C C . ALA A 1 97 ? -15.157 65.465 10.315 1.00 65.97 122 ALA A C 1
ATOM 699 O O . ALA A 1 97 ? -15.154 66.586 10.825 1.00 66.24 122 ALA A O 1
ATOM 701 N N . MET A 1 98 ? -15.113 64.352 11.042 1.00 56.37 123 MET A N 1
ATOM 702 C CA . MET A 1 98 ? -14.944 64.418 12.490 1.00 58.67 123 MET A CA 1
ATOM 703 C C . MET A 1 98 ? -13.558 64.950 12.858 1.00 60.50 123 MET A C 1
ATOM 704 O O . MET A 1 98 ? -13.412 65.727 13.796 1.00 65.39 123 MET A O 1
ATOM 709 N N . LYS A 1 99 ? -12.542 64.531 12.114 1.00 63.81 124 LYS A N 1
ATOM 710 C CA . LYS A 1 99 ? -11.183 64.995 12.358 1.00 59.89 124 LYS A CA 1
ATOM 711 C C . LYS A 1 99 ? -11.092 66.501 12.135 1.00 64.19 124 LYS A C 1
ATOM 712 O O . LYS A 1 99 ? -10.559 67.232 12.973 1.00 67.24 124 LYS A O 1
ATOM 718 N N . ILE A 1 100 ? -11.614 66.963 11.001 1.00 61.13 125 ILE A N 1
ATOM 719 C CA . ILE A 1 100 ? -11.550 68.382 10.666 1.00 68.26 125 ILE A CA 1
ATOM 720 C C . ILE A 1 100 ? -12.247 69.203 11.737 1.00 68.09 125 ILE A C 1
ATOM 721 O O . ILE A 1 100 ? -11.804 70.292 12.083 1.00 70.42 125 ILE A O 1
ATOM 726 N N . ASN A 1 101 ? -13.342 68.664 12.261 1.00 72.28 126 ASN A N 1
ATOM 727 C CA . ASN A 1 101 ? -14.149 69.365 13.245 1.00 74.94 126 ASN A CA 1
ATOM 728 C C . ASN A 1 101 ? -13.401 69.573 14.553 1.00 73.43 126 ASN A C 1
ATOM 729 O O . ASN A 1 101 ? -13.393 70.667 15.110 1.00 78.15 126 ASN A O 1
ATOM 734 N N . ALA A 1 102 ? -12.775 68.514 15.045 1.00 73.29 127 ALA A N 1
ATOM 735 C CA . ALA A 1 102 ? -12.030 68.591 16.292 1.00 71.23 127 ALA A CA 1
ATOM 736 C C . ALA A 1 102 ? -10.880 69.584 16.166 1.00 67.56 127 ALA A C 1
ATOM 737 O O . ALA A 1 102 ? -10.597 70.344 17.089 1.00 65.59 127 ALA A O 1
ATOM 739 N N . VAL A 1 103 ? -10.225 69.579 15.012 1.00 64.94 128 VAL A N 1
ATOM 740 C CA . VAL A 1 103 ? -9.079 70.453 14.797 1.00 66.06 128 VAL A CA 1
ATOM 741 C C . VAL A 1 103 ? -9.525 71.904 14.769 1.00 70.34 128 VAL A C 1
ATOM 742 O O . VAL A 1 103 ? -8.933 72.755 15.434 1.00 74.25 128 VAL A O 1
ATOM 746 N N . ALA A 1 104 ? -10.579 72.175 14.008 1.00 67.65 129 ALA A N 1
ATOM 747 C CA . ALA A 1 104 ? -11.121 73.525 13.911 1.00 68.97 129 ALA A CA 1
ATOM 748 C C . ALA A 1 104 ? -11.624 74.028 15.263 1.00 71.17 129 ALA A C 1
ATOM 749 O O . ALA A 1 104 ? -11.324 75.153 15.659 1.00 77.09 129 ALA A O 1
ATOM 751 N N . THR A 1 105 ? -12.383 73.198 15.975 1.00 64.07 130 THR A N 1
ATOM 752 C CA . THR A 1 105 ? -12.867 73.587 17.294 1.00 71.18 130 TH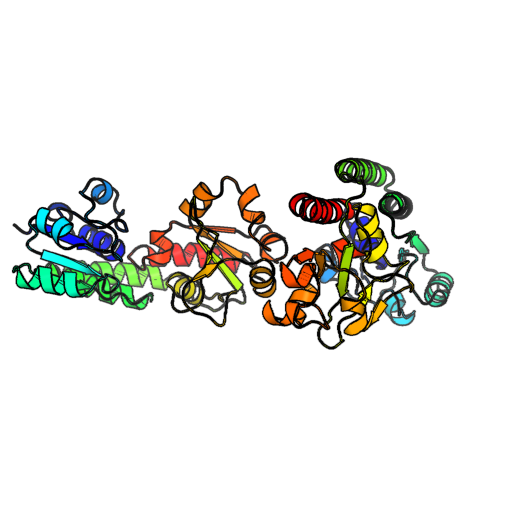R A CA 1
ATOM 753 C C . THR A 1 105 ? -11.698 73.999 18.183 1.00 80.69 130 THR A C 1
ATOM 754 O O . THR A 1 105 ? -11.811 74.924 18.987 1.00 90.78 130 THR A O 1
ATOM 758 N N . ALA A 1 106 ? -10.567 73.319 18.013 1.00 78.27 131 ALA A N 1
ATOM 759 C CA . ALA A 1 106 ? -9.383 73.582 18.820 1.00 74.45 131 ALA A CA 1
ATOM 760 C C . ALA A 1 106 ? -8.665 74.860 18.395 1.00 77.07 131 ALA A C 1
ATOM 761 O O . ALA A 1 106 ? -8.113 75.573 19.232 1.00 79.23 131 ALA A O 1
ATOM 763 N N . LEU A 1 107 ? -8.667 75.143 17.095 1.00 74.25 132 LEU A N 1
ATOM 764 C CA . LEU A 1 107 ? -8.022 76.346 16.573 1.00 76.29 132 LEU A CA 1
ATOM 765 C C . LEU A 1 107 ? -8.964 77.553 16.567 1.00 82.56 132 LEU A C 1
ATOM 766 O O . LEU A 1 107 ? -8.566 78.654 16.189 1.00 83.08 132 LEU A O 1
ATOM 771 N N . HIS A 1 108 ? -10.212 77.336 16.977 1.00 88.25 133 HIS A N 1
ATOM 772 C CA . HIS A 1 108 ? -11.233 78.381 16.952 1.00 90.58 133 HIS A CA 1
ATOM 773 C C . HIS A 1 108 ? -11.490 78.895 15.538 1.00 84.17 133 HIS A C 1
ATOM 774 O O . HIS A 1 108 ? -11.726 80.083 15.334 1.00 81.32 133 HIS A O 1
ATOM 781 N N . GLN A 1 109 ? -11.435 77.992 14.566 1.00 79.48 134 GLN A N 1
ATOM 782 C CA . GLN A 1 109 ? -11.770 78.329 13.190 1.00 83.55 134 GLN A CA 1
ATOM 783 C C . GLN A 1 109 ? -12.936 77.474 12.711 1.00 88.52 134 GLN A C 1
ATOM 784 O O . GLN A 1 109 ? -12.899 76.909 11.618 1.00 94.14 134 GLN A O 1
ATOM 790 N N . THR A 1 110 ? -13.971 77.388 13.541 1.00 90.69 135 THR A N 1
ATOM 791 C CA . THR A 1 110 ? -15.131 76.548 13.262 1.00 92.34 135 THR A CA 1
ATOM 792 C C . THR A 1 110 ? -15.671 76.725 11.844 1.00 94.61 135 THR A C 1
ATOM 793 O O . THR A 1 110 ? -16.022 75.750 11.182 1.00 96.69 135 THR A O 1
ATOM 797 N N . GLU A 1 111 ? -15.731 77.966 11.378 1.00 98.09 136 GLU A N 1
ATOM 798 C CA . GLU A 1 111 ? -16.262 78.243 10.049 1.00 103.80 136 GLU A CA 1
ATOM 799 C C . GLU A 1 111 ? -15.334 77.755 8.940 1.00 99.33 136 GLU A C 1
ATOM 800 O O . GLU A 1 111 ? -15.789 77.202 7.937 1.00 96.52 136 GLU A O 1
ATOM 806 N N . LYS A 1 112 ? -14.033 77.964 9.118 1.00 93.80 137 LYS A N 1
ATOM 807 C CA . LYS A 1 112 ? -13.053 77.490 8.150 1.00 90.48 137 LYS A CA 1
ATOM 808 C C . LYS A 1 112 ? -13.157 75.978 7.993 1.00 89.56 137 LYS A C 1
ATOM 809 O O . LYS A 1 112 ? -13.143 75.457 6.878 1.00 90.52 137 LYS A O 1
ATOM 815 N N . GLY A 1 113 ? -13.263 75.278 9.120 1.00 83.34 138 GLY A N 1
ATOM 816 C CA . GLY A 1 113 ? -13.420 73.836 9.109 1.00 82.11 138 GLY A CA 1
ATOM 817 C C . GLY A 1 113 ? -14.701 73.417 8.416 1.00 92.16 138 GLY A C 1
ATOM 818 O O . GLY A 1 113 ? -14.704 72.505 7.589 1.00 90.38 138 GLY A O 1
ATOM 819 N N . GLN A 1 114 ? -15.796 74.090 8.759 1.00 98.52 139 GLN A N 1
ATOM 820 C CA . GLN A 1 114 ? -17.087 73.832 8.134 1.00 98.23 139 GLN A CA 1
ATOM 821 C C . GLN A 1 114 ? -16.975 73.898 6.614 1.00 92.84 139 GLN A C 1
ATOM 822 O O . GLN A 1 114 ? -17.597 73.112 5.899 1.00 89.00 139 GLN A O 1
ATOM 828 N N . LYS A 1 115 ? -16.173 74.842 6.128 1.00 91.42 140 LYS A N 1
ATOM 829 C CA . LYS A 1 115 ? -15.953 75.003 4.698 1.00 93.18 140 LYS A CA 1
ATOM 830 C C . LYS A 1 115 ? -15.137 73.843 4.148 1.00 90.28 140 LYS A C 1
ATOM 831 O O . LYS A 1 115 ? -15.449 73.294 3.089 1.00 88.47 140 LYS A O 1
ATOM 837 N N . LEU A 1 116 ? -14.088 73.479 4.877 1.00 85.10 141 LEU A N 1
ATOM 838 C CA . LEU A 1 116 ? -13.198 72.408 4.458 1.00 73.82 141 LEU A CA 1
ATOM 839 C C . LEU A 1 116 ? -13.966 71.093 4.396 1.00 76.19 141 LEU A C 1
ATOM 840 O O . LEU A 1 116 ? -13.754 70.268 3.504 1.00 80.40 141 LEU A O 1
ATOM 845 N N . ILE A 1 117 ? -14.872 70.913 5.350 1.00 71.69 142 ILE A N 1
ATOM 846 C CA . ILE A 1 117 ? -15.714 69.728 5.400 1.00 67.05 142 ILE A CA 1
ATOM 847 C C . ILE A 1 117 ? -16.569 69.577 4.141 1.00 75.77 142 ILE A C 1
ATOM 848 O O . ILE A 1 117 ? -16.611 68.505 3.530 1.00 74.50 142 ILE A O 1
ATOM 853 N N . GLU A 1 118 ? -17.242 70.655 3.754 1.00 78.77 143 GLU A N 1
ATOM 854 C CA . GLU A 1 118 ? -18.097 70.632 2.576 1.00 83.32 143 GLU A CA 1
ATOM 855 C C . GLU A 1 118 ? -17.317 70.275 1.313 1.00 84.02 143 GLU A C 1
ATOM 856 O O . GLU A 1 118 ? -17.806 69.521 0.471 1.00 89.32 143 GLU A O 1
ATOM 862 N N . ASP A 1 119 ? -16.108 70.814 1.182 1.00 80.81 144 ASP A N 1
ATOM 863 C CA . ASP A 1 119 ? -15.250 70.494 0.041 1.00 78.32 144 ASP A CA 1
ATOM 864 C C . ASP A 1 119 ? -14.866 69.016 0.024 1.00 76.71 144 ASP A C 1
ATOM 865 O O . ASP A 1 119 ? -14.894 68.368 -1.025 1.00 79.71 144 ASP A O 1
ATOM 870 N N . TYR A 1 120 ? -14.505 68.486 1.189 1.00 72.54 145 TYR A N 1
ATOM 871 C CA . TYR A 1 120 ? -14.169 67.072 1.311 1.00 72.10 145 TYR A CA 1
ATOM 872 C C . TYR A 1 120 ? -15.362 66.175 0.974 1.00 76.35 145 TYR A C 1
ATOM 873 O O . TYR A 1 120 ? -15.233 65.227 0.199 1.00 77.34 145 TYR A O 1
ATOM 882 N N . GLN A 1 121 ? -16.522 66.475 1.557 1.00 77.82 146 GLN A N 1
ATOM 883 C CA . GLN A 1 121 ? -17.736 65.709 1.270 1.00 78.26 146 GLN A CA 1
ATOM 884 C C . GLN A 1 121 ? -18.112 65.802 -0.207 1.00 80.71 146 GLN A C 1
ATOM 885 O O . GLN A 1 121 ? -18.605 64.841 -0.799 1.00 79.60 146 GLN A O 1
ATOM 891 N N . GLN A 1 122 ? -17.872 66.969 -0.794 1.00 84.73 147 GLN A N 1
ATOM 892 C CA . GLN A 1 122 ? -18.200 67.210 -2.191 1.00 86.55 147 GLN A CA 1
ATOM 893 C C . GLN A 1 122 ? -17.269 66.400 -3.085 1.00 83.44 147 GLN A C 1
ATOM 894 O O . GLN A 1 122 ? -17.689 65.875 -4.114 1.00 83.92 147 GLN A O 1
ATOM 900 N N . ARG A 1 123 ? -16.005 66.291 -2.682 1.00 73.38 148 ARG A N 1
ATOM 901 C CA . ARG A 1 123 ? -15.040 65.496 -3.433 1.00 79.03 148 ARG A CA 1
ATOM 902 C C . ARG A 1 123 ? -15.256 63.999 -3.201 1.00 82.64 148 ARG A C 1
ATOM 903 O O . ARG A 1 123 ? -15.144 63.196 -4.128 1.00 82.69 148 ARG A O 1
ATOM 911 N N . LEU A 1 124 ? -15.575 63.629 -1.964 1.00 78.89 149 LEU A N 1
ATOM 912 C CA . LEU A 1 124 ? -15.836 62.231 -1.636 1.00 78.17 149 LEU A CA 1
ATOM 913 C C . LEU A 1 124 ? -17.061 61.703 -2.372 1.00 81.45 149 LEU A C 1
ATOM 914 O O . LEU A 1 124 ? -17.048 60.593 -2.905 1.00 84.72 149 LEU A O 1
ATOM 919 N N . ALA A 1 125 ? -18.117 62.512 -2.399 1.00 82.01 150 ALA A N 1
ATOM 920 C CA . ALA A 1 125 ? -19.383 62.121 -3.009 1.00 85.50 150 ALA A CA 1
ATOM 921 C C . ALA A 1 125 ? -19.252 61.806 -4.498 1.00 88.70 150 ALA A C 1
ATOM 922 O O . ALA A 1 125 ? -20.005 60.995 -5.037 1.00 92.68 150 ALA A O 1
ATOM 924 N N . ALA A 1 126 ? -18.297 62.446 -5.161 1.00 84.06 151 ALA A N 1
ATOM 925 C CA . ALA A 1 126 ? -18.130 62.273 -6.598 1.00 81.03 151 ALA A CA 1
ATOM 926 C C . ALA A 1 126 ? -17.574 60.895 -6.967 1.00 89.28 151 ALA A C 1
ATOM 927 O O . ALA A 1 126 ? -17.557 60.523 -8.138 1.00 98.06 151 ALA A O 1
ATOM 929 N N . VAL A 1 127 ? -17.130 60.139 -5.967 1.00 87.77 152 VAL A N 1
ATOM 930 C CA . VAL A 1 127 ? -16.515 58.835 -6.205 1.00 87.79 152 VAL A CA 1
ATOM 931 C C . VAL A 1 127 ? -17.543 57.708 -6.202 1.00 89.58 152 VAL A C 1
ATOM 932 O O . VAL A 1 127 ? -18.332 57.586 -5.267 1.00 89.67 152 VAL A O 1
ATOM 936 N N . ASN A 1 128 ? -17.529 56.878 -7.242 1.00 94.25 153 ASN A N 1
ATOM 937 C CA . ASN A 1 128 ? -18.458 55.750 -7.324 1.00 101.72 153 ASN A CA 1
ATOM 938 C C . ASN A 1 128 ? -18.184 54.683 -6.269 1.00 103.11 153 ASN A C 1
ATOM 939 O O . ASN A 1 128 ? -17.168 53.996 -6.314 1.00 101.34 153 ASN A O 1
ATOM 944 N N . LYS A 1 129 ? -19.107 54.546 -5.325 1.00 108.86 154 LYS A N 1
ATOM 945 C CA . LYS A 1 129 ? -18.924 53.646 -4.194 1.00 113.85 154 LYS A CA 1
ATOM 946 C C . LYS A 1 129 ? -19.640 52.310 -4.408 1.00 118.02 154 LYS A C 1
ATOM 947 O O . LYS A 1 129 ? -19.793 51.521 -3.474 1.00 120.06 154 LYS A O 1
ATOM 953 N N . THR A 1 130 ? -20.076 52.061 -5.640 1.00 115.36 155 THR A N 1
ATOM 954 C CA . THR A 1 130 ? -20.759 50.814 -5.978 1.00 110.51 155 THR A CA 1
ATOM 955 C C . THR A 1 130 ? -19.812 49.622 -5.904 1.00 105.28 155 THR A C 1
ATOM 956 O O . THR A 1 130 ? -18.766 49.614 -6.552 1.00 112.30 155 THR A O 1
ATOM 960 N N . PRO A 1 131 ? -20.180 48.604 -5.117 1.00 92.36 156 PRO A N 1
ATOM 961 C CA . PRO A 1 131 ? -19.340 47.415 -4.950 1.00 86.28 156 PRO A CA 1
ATOM 962 C C . PRO A 1 131 ? -19.017 46.720 -6.273 1.00 88.25 156 PRO A C 1
ATOM 963 O O . PRO A 1 131 ? -19.902 46.473 -7.090 1.00 97.20 156 PRO A O 1
ATOM 967 N N . LEU A 1 132 ? -17.735 46.420 -6.462 1.00 86.75 157 LEU A N 1
ATOM 968 C CA . LEU A 1 132 ? -17.235 45.754 -7.655 1.00 82.97 157 LEU A CA 1
ATOM 969 C C . LEU A 1 132 ? -16.563 44.448 -7.253 1.00 89.93 157 LEU A C 1
ATOM 970 O O . LEU A 1 132 ? -15.898 44.382 -6.224 1.00 92.30 157 LEU A O 1
ATOM 975 N N . PRO A 1 133 ? -16.742 43.397 -8.061 1.00 101.65 158 PRO A N 1
ATOM 976 C CA . PRO A 1 133 ? -16.175 42.076 -7.766 1.00 105.27 158 PRO A CA 1
ATOM 977 C C . PRO A 1 133 ? -14.667 41.979 -8.030 1.00 100.46 158 PRO A C 1
ATOM 978 O O . PRO A 1 133 ? -14.224 41.098 -8.769 1.00 99.54 158 PRO A O 1
ATOM 982 N N . VAL A 1 134 ? -13.891 42.868 -7.419 1.00 91.67 159 VAL A N 1
ATOM 983 C CA . VAL A 1 134 ? -12.438 42.812 -7.525 1.00 84.01 159 VAL A CA 1
ATOM 984 C C . VAL A 1 134 ? -11.767 42.661 -6.157 1.00 80.75 159 VAL A C 1
ATOM 985 O O . VAL A 1 134 ? -12.032 43.426 -5.227 1.00 79.73 159 VAL A O 1
ATOM 989 N N . LYS A 1 135 ? -10.905 41.655 -6.043 1.00 81.11 160 LYS A N 1
ATOM 990 C CA . LYS A 1 135 ? -10.156 41.405 -4.817 1.00 79.25 160 LYS A CA 1
ATOM 991 C C . LYS A 1 135 ? -8.805 42.114 -4.875 1.00 77.75 160 LYS A C 1
ATOM 992 O O . LYS A 1 135 ? -8.115 42.077 -5.897 1.00 81.35 160 LYS A O 1
ATOM 998 N N . VAL A 1 136 ? -8.427 42.748 -3.770 1.00 72.86 161 VAL A N 1
ATOM 999 C CA . VAL A 1 136 ? -7.205 43.542 -3.724 1.00 67.78 161 VAL A CA 1
ATOM 1000 C C . VAL A 1 136 ? -6.287 43.122 -2.585 1.00 62.81 161 VAL A C 1
ATOM 1001 O O . VAL A 1 136 ? -6.733 42.968 -1.452 1.00 64.17 161 VAL A O 1
ATOM 1005 N N . LEU A 1 137 ? -5.006 42.934 -2.897 1.00 60.78 162 LEU A N 1
ATOM 1006 C CA . LEU A 1 137 ? -4.000 42.610 -1.890 1.00 59.76 162 LEU A CA 1
ATOM 1007 C C . LEU A 1 137 ? -3.089 43.812 -1.675 1.00 59.24 162 LEU A C 1
ATOM 1008 O O . LEU A 1 137 ? -2.407 44.242 -2.602 1.00 63.99 162 LEU A O 1
ATOM 1013 N N . PHE A 1 138 ? -3.092 44.374 -0.469 1.00 61.06 163 PHE A N 1
ATOM 1014 C CA . PHE A 1 138 ? -2.168 45.466 -0.166 1.00 59.45 163 PHE A CA 1
ATOM 1015 C C . PHE A 1 138 ? -0.907 44.951 0.499 1.00 58.44 163 PHE A C 1
ATOM 1016 O O . PHE A 1 138 ? -0.971 44.238 1.502 1.00 55.18 163 PHE A O 1
ATOM 1024 N N . VAL A 1 139 ? 0.235 45.330 -0.061 1.00 57.42 164 VAL A N 1
ATOM 1025 C CA . VAL A 1 139 ? 1.525 44.929 0.477 1.00 60.94 164 VAL A CA 1
ATOM 1026 C C . VAL A 1 139 ? 2.342 46.137 0.913 1.00 58.29 164 VAL A C 1
ATOM 1027 O O . VAL A 1 139 ? 2.491 47.103 0.169 1.00 57.18 164 VAL A O 1
ATOM 1031 N N . MET A 1 140 ? 2.878 46.071 2.122 1.00 58.76 165 MET A N 1
ATOM 1032 C CA . MET A 1 140 ? 3.791 47.091 2.602 1.00 53.61 165 MET A CA 1
ATOM 1033 C C . MET A 1 140 ? 5.209 46.536 2.573 1.00 56.53 165 MET A C 1
ATOM 1034 O O . MET A 1 140 ? 5.497 45.517 3.199 1.00 62.16 165 MET A O 1
ATOM 1039 N N . SER A 1 141 ? 6.093 47.195 1.832 1.00 63.33 166 SER A N 1
ATOM 1040 C CA . SER A 1 141 ? 7.495 46.783 1.789 1.00 61.16 166 SER A CA 1
ATOM 1041 C C . SER A 1 141 ? 8.435 47.826 2.382 1.00 68.89 166 SER A C 1
ATOM 1042 O O . SER A 1 141 ? 8.416 48.991 1.984 1.00 67.34 166 SER A O 1
ATOM 1045 N N . HIS A 1 142 ? 9.252 47.394 3.339 1.00 73.80 167 HIS A N 1
ATOM 1046 C CA . HIS A 1 142 ? 10.332 48.217 3.867 1.00 77.01 167 HIS A CA 1
ATOM 1047 C C . HIS A 1 142 ? 11.616 47.872 3.125 1.00 86.52 167 HIS A C 1
ATOM 1048 O O . HIS A 1 142 ? 11.606 47.094 2.168 1.00 95.02 167 HIS A O 1
ATOM 1055 N N . GLY A 1 143 ? 12.726 48.440 3.581 1.00 80.79 168 GLY A N 1
ATOM 1056 C CA . GLY A 1 143 ? 14.022 48.119 3.023 1.00 81.55 168 GLY A CA 1
ATOM 1057 C C . GLY A 1 143 ? 14.630 46.893 3.682 1.00 93.58 168 GLY A C 1
ATOM 1058 O O . GLY A 1 143 ? 15.294 46.085 3.024 1.00 101.42 168 GLY A O 1
ATOM 1059 N N . GLY A 1 144 ? 14.394 46.745 4.984 1.00 88.47 169 GLY A N 1
ATOM 1060 C CA . GLY A 1 144 ? 15.007 45.674 5.749 1.00 92.78 169 GLY A CA 1
ATOM 1061 C C . GLY A 1 144 ? 14.053 44.718 6.442 1.00 95.62 169 GLY A C 1
ATOM 1062 O O . GLY A 1 144 ? 14.461 43.966 7.329 1.00 103.29 169 GLY A O 1
ATOM 1063 N N . LEU A 1 145 ? 12.787 44.734 6.042 1.00 83.57 170 LEU A N 1
ATOM 1064 C CA . LEU A 1 145 ? 11.801 43.843 6.640 1.00 75.16 170 LEU A CA 1
ATOM 1065 C C . LEU A 1 145 ? 11.101 42.985 5.594 1.00 73.54 170 LEU A C 1
ATOM 1066 O O . LEU A 1 145 ? 10.912 43.400 4.449 1.00 65.26 170 LEU A O 1
ATOM 1071 N N . THR A 1 146 ? 10.716 41.782 5.998 1.00 74.87 171 THR A N 1
ATOM 1072 C CA . THR A 1 146 ? 9.950 40.903 5.128 1.00 77.71 171 THR A CA 1
ATOM 1073 C C . THR A 1 146 ? 8.668 41.615 4.694 1.00 70.89 171 THR A C 1
ATOM 1074 O O . THR A 1 146 ? 8.078 42.356 5.476 1.00 65.38 171 THR A O 1
ATOM 1078 N N . PRO A 1 147 ? 8.233 41.392 3.442 1.00 72.22 172 PRO A N 1
ATOM 1079 C CA . PRO A 1 147 ? 7.043 42.072 2.912 1.00 62.94 172 PRO A CA 1
ATOM 1080 C C . PRO A 1 147 ? 5.820 41.719 3.747 1.00 63.31 172 PRO A C 1
ATOM 1081 O O . PRO A 1 147 ? 5.771 40.617 4.293 1.00 74.95 172 PRO A O 1
ATOM 1085 N N . MET A 1 148 ? 4.844 42.617 3.840 1.00 53.60 173 MET A N 1
ATOM 1086 C CA . MET A 1 148 ? 3.676 42.346 4.674 1.00 58.06 173 MET A CA 1
ATOM 1087 C C . MET A 1 148 ? 2.341 42.691 4.022 1.00 58.45 173 MET A C 1
ATOM 1088 O O . MET A 1 148 ? 2.232 43.669 3.282 1.00 61.04 173 MET A O 1
ATOM 1093 N N . ALA A 1 149 ? 1.330 41.875 4.313 1.00 50.07 174 ALA A N 1
ATOM 1094 C CA . ALA A 1 149 ? -0.018 42.097 3.805 1.00 52.49 174 ALA A CA 1
ATOM 1095 C C . ALA A 1 149 ? -0.949 42.605 4.899 1.00 52.48 174 ALA A C 1
ATOM 1096 O O . ALA A 1 149 ? -0.797 42.252 6.068 1.00 58.63 174 ALA A O 1
ATOM 1098 N N . ALA A 1 150 ? -1.921 43.419 4.501 1.00 48.17 175 ALA A N 1
ATOM 1099 C CA . ALA A 1 150 ? -2.928 43.942 5.416 1.00 44.93 175 ALA A CA 1
ATOM 1100 C C . ALA A 1 150 ? -4.119 43.009 5.583 1.00 46.99 175 ALA A C 1
ATOM 1101 O O . ALA A 1 150 ? -4.748 42.612 4.603 1.00 54.43 175 ALA A O 1
ATOM 1103 N N . GLY A 1 151 ? -4.437 42.678 6.832 1.00 50.64 176 GLY A N 1
ATOM 1104 C CA . GLY A 1 151 ? -5.686 42.006 7.152 1.00 54.99 176 GLY A CA 1
ATOM 1105 C C . GLY A 1 151 ? -6.770 43.046 7.377 1.00 56.43 176 GLY A C 1
ATOM 1106 O O . GLY A 1 151 ? -6.645 44.174 6.896 1.00 61.00 176 GLY A O 1
ATOM 1107 N N . GLN A 1 152 ? -7.827 42.693 8.108 1.00 48.76 177 GLN A N 1
ATOM 1108 C CA . GLN A 1 152 ? -8.845 43.683 8.444 1.00 51.34 177 GLN A CA 1
ATOM 1109 C C . GLN A 1 152 ? -8.424 44.528 9.653 1.00 54.54 177 GLN A C 1
ATOM 1110 O O . GLN A 1 152 ? -7.390 44.271 10.275 1.00 53.45 177 GLN A O 1
ATOM 1116 N N . ASN A 1 153 ? -9.220 45.546 9.969 1.00 52.68 178 ASN A N 1
ATOM 1117 C CA . ASN A 1 153 ? -8.852 46.508 11.002 1.00 52.05 178 ASN A CA 1
ATOM 1118 C C . ASN A 1 153 ? -7.548 47.212 10.672 1.00 51.02 178 ASN A C 1
ATOM 1119 O O . ASN A 1 153 ? -6.703 47.447 11.536 1.00 54.91 178 ASN A O 1
ATOM 1124 N N . THR A 1 154 ? -7.398 47.534 9.395 1.00 46.64 179 THR A N 1
ATOM 1125 C CA . THR A 1 154 ? -6.323 48.394 8.946 1.00 48.23 179 THR A CA 1
ATOM 1126 C C . THR A 1 154 ? -6.928 49.490 8.084 1.00 47.15 179 THR A C 1
ATOM 1127 O O . THR A 1 154 ? -8.021 49.330 7.545 1.00 56.02 179 THR A O 1
ATOM 1131 N N . ALA A 1 155 ? -6.223 50.607 7.977 1.00 50.49 180 ALA A N 1
ATOM 1132 C CA . ALA A 1 155 ? -6.603 51.673 7.062 1.00 51.21 180 ALA A CA 1
ATOM 1133 C C . ALA A 1 155 ? -6.662 51.138 5.634 1.00 47.98 180 ALA A C 1
ATOM 1134 O O . ALA A 1 155 ? -7.564 51.485 4.868 1.00 50.06 180 ALA A O 1
ATOM 1136 N N . ALA A 1 156 ? -5.693 50.297 5.275 1.00 43.07 181 ALA A N 1
ATOM 1137 C CA . ALA A 1 156 ? -5.642 49.730 3.926 1.00 48.44 181 ALA A CA 1
ATOM 1138 C C . ALA A 1 156 ? -6.920 48.970 3.614 1.00 54.51 181 ALA A C 1
ATOM 1139 O O . ALA A 1 156 ? -7.531 49.181 2.571 1.00 65.02 181 ALA A O 1
ATOM 1141 N N . ASP A 1 157 ? -7.317 48.088 4.530 1.00 56.38 182 ASP A N 1
ATOM 1142 C CA . ASP A 1 157 ? -8.542 47.301 4.390 1.00 56.96 182 ASP A CA 1
ATOM 1143 C C . ASP A 1 157 ? -9.797 48.186 4.304 1.00 60.95 182 ASP A C 1
ATOM 1144 O O . ASP A 1 157 ? -10.746 47.859 3.591 1.00 66.10 182 ASP A O 1
ATOM 1149 N N . ALA A 1 158 ? -9.804 49.302 5.029 1.00 52.36 183 ALA A N 1
ATOM 1150 C CA . ALA A 1 158 ? -10.931 50.227 4.963 1.00 54.05 183 ALA A CA 1
ATOM 1151 C C . ALA A 1 158 ? -10.959 50.930 3.608 1.00 55.93 183 ALA A C 1
ATOM 1152 O O . ALA A 1 158 ? -12.023 51.137 3.011 1.00 60.50 183 ALA A O 1
ATOM 1154 N N . MET A 1 159 ? -9.777 51.281 3.122 1.00 51.80 184 MET A N 1
ATOM 1155 C CA . MET A 1 159 ? -9.643 51.995 1.861 1.00 56.75 184 MET A CA 1
ATOM 1156 C C . MET A 1 159 ? -10.169 51.140 0.718 1.00 60.60 184 MET A C 1
ATOM 1157 O O . MET A 1 159 ? -10.961 51.594 -0.107 1.00 60.49 184 MET A O 1
ATOM 1162 N N . ILE A 1 160 ? -9.723 49.890 0.689 1.00 65.00 185 ILE A N 1
ATOM 1163 C CA . ILE A 1 160 ? -10.158 48.929 -0.312 1.00 58.63 185 ILE A CA 1
ATOM 1164 C C . ILE A 1 160 ? -11.675 48.781 -0.312 1.00 62.11 185 ILE A C 1
ATOM 1165 O O . ILE A 1 160 ? -12.307 48.875 -1.359 1.00 69.66 185 ILE A O 1
ATOM 1170 N N . ARG A 1 161 ? -12.262 48.559 0.859 1.00 66.56 186 ARG A N 1
ATOM 1171 C CA . ARG A 1 161 ? -13.713 48.414 0.956 1.00 68.94 186 ARG A CA 1
ATOM 1172 C C . ARG A 1 161 ? -14.459 49.687 0.556 1.00 71.43 186 ARG A C 1
ATOM 1173 O O . ARG A 1 161 ? -15.506 49.621 -0.086 1.00 68.57 186 ARG A O 1
ATOM 1181 N N . ALA A 1 162 ? -13.917 50.844 0.923 1.00 68.90 187 ALA A N 1
ATOM 1182 C CA . ALA A 1 162 ? -14.564 52.106 0.583 1.00 61.61 187 ALA A CA 1
ATOM 1183 C C . ALA A 1 162 ? -14.563 52.374 -0.924 1.00 64.32 187 ALA A C 1
ATOM 1184 O O . ALA A 1 162 ? -15.442 53.061 -1.433 1.00 63.09 187 ALA A O 1
ATOM 1186 N N . ALA A 1 163 ? -13.580 51.838 -1.640 1.00 64.05 188 ALA A N 1
ATOM 1187 C CA . ALA A 1 163 ? -13.549 52.006 -3.091 1.00 67.85 188 ALA A CA 1
ATOM 1188 C C . ALA A 1 163 ? -14.502 51.040 -3.787 1.00 67.24 188 ALA A C 1
ATOM 1189 O O . ALA A 1 163 ? -14.685 51.102 -4.999 1.00 75.88 188 ALA A O 1
ATOM 1191 N N . GLY A 1 164 ? -15.101 50.142 -3.014 1.00 63.22 189 GLY A N 1
ATOM 1192 C CA . GLY A 1 164 ? -16.052 49.191 -3.555 1.00 74.36 189 GLY A CA 1
ATOM 1193 C C . GLY A 1 164 ? -15.431 47.842 -3.851 1.00 78.43 189 GLY A C 1
ATOM 1194 O O . GLY A 1 164 ? -16.028 47.014 -4.539 1.00 83.61 189 GLY A O 1
ATOM 1195 N N . GLY A 1 165 ? -14.233 47.616 -3.320 1.00 70.84 190 GLY A N 1
ATOM 1196 C CA . GLY A 1 165 ? -13.500 46.392 -3.580 1.00 62.61 190 GLY A CA 1
ATOM 1197 C C . GLY A 1 165 ? -13.470 45.446 -2.396 1.00 64.50 190 GLY A C 1
ATOM 1198 O O . GLY A 1 165 ? -14.045 45.720 -1.347 1.00 67.52 190 GLY A O 1
ATOM 1199 N N . SER A 1 166 ? -12.780 44.328 -2.568 1.00 65.85 191 SER A N 1
ATOM 1200 C CA . SER A 1 166 ? -12.724 43.291 -1.551 1.00 65.79 191 SER A CA 1
ATOM 1201 C C . SER A 1 166 ? -11.275 43.031 -1.112 1.00 66.77 191 SER A C 1
ATOM 1202 O O . SER A 1 166 ? -10.361 43.013 -1.937 1.00 71.47 191 SER A O 1
ATOM 1205 N N . ASN A 1 167 ? -11.054 42.839 0.182 1.00 55.53 192 ASN A N 1
ATOM 1206 C CA . ASN A 1 167 ? -9.711 42.515 0.640 1.00 51.08 192 ASN A CA 1
ATOM 1207 C C . ASN A 1 167 ? -9.391 41.039 0.410 1.00 65.69 192 ASN A C 1
ATOM 1208 O O . ASN A 1 167 ? -9.999 40.165 1.027 1.00 72.93 192 ASN A O 1
ATOM 1213 N N . ALA A 1 168 ? -8.439 40.768 -0.481 1.00 58.38 193 ALA A N 1
ATOM 1214 C CA . ALA A 1 168 ? -8.032 39.395 -0.776 1.00 63.03 193 ALA A CA 1
ATOM 1215 C C . ALA A 1 168 ? -7.602 38.654 0.488 1.00 65.66 193 ALA A C 1
ATOM 1216 O O . ALA A 1 168 ? -7.910 37.472 0.664 1.00 62.02 193 ALA A O 1
ATOM 1218 N N . MET A 1 169 ? -6.883 39.349 1.364 1.00 63.08 194 MET A N 1
ATOM 1219 C CA . MET A 1 169 ? -6.506 38.764 2.637 1.00 56.78 194 MET A CA 1
ATOM 1220 C C . MET A 1 169 ? -7.713 38.834 3.550 1.00 65.53 194 MET A C 1
ATOM 1221 O O . MET A 1 169 ? -8.319 39.895 3.717 1.00 64.63 194 MET A O 1
ATOM 1226 N N . GLN A 1 170 ? -8.065 37.698 4.139 1.00 71.78 195 GLN A N 1
ATOM 1227 C CA . GLN A 1 170 ? -9.214 37.634 5.030 1.00 66.19 195 GLN A CA 1
ATOM 1228 C C . GLN A 1 170 ? -8.909 36.737 6.230 1.00 69.55 195 GLN A C 1
ATOM 1229 O O . GLN A 1 170 ? -7.991 35.914 6.187 1.00 64.82 195 GLN A O 1
ATOM 1235 N N . GLY A 1 171 ? -9.670 36.908 7.306 1.00 68.62 196 GLY A N 1
ATOM 1236 C CA . GLY A 1 171 ? -9.552 36.041 8.465 1.00 64.39 196 GLY A CA 1
ATOM 1237 C C . GLY A 1 171 ? -8.485 36.408 9.481 1.00 69.52 196 GLY A C 1
ATOM 1238 O O . GLY A 1 171 ? -8.154 35.601 10.349 1.00 75.53 196 GLY A O 1
ATOM 1239 N N . PHE A 1 172 ? -7.941 37.617 9.385 1.00 66.66 197 PHE A N 1
ATOM 1240 C CA . PHE A 1 172 ? -6.964 38.081 10.370 1.00 58.25 197 PHE A CA 1
ATOM 1241 C C . PHE A 1 172 ? -6.882 39.610 10.427 1.00 59.01 197 PHE A C 1
ATOM 1242 O O . PHE A 1 172 ? -7.383 40.299 9.541 1.00 68.31 197 PHE A O 1
ATOM 1250 N N . SER A 1 173 ? -6.255 40.138 11.473 1.00 50.47 198 SER A N 1
ATOM 1251 C CA . SER A 1 173 ? -6.223 41.583 11.668 1.00 55.07 198 SER A CA 1
ATOM 1252 C C . SER A 1 173 ? -4.806 42.119 11.642 1.00 53.56 198 SER A C 1
ATOM 1253 O O . SER A 1 173 ? -3.857 41.393 11.926 1.00 59.81 198 SER A O 1
ATOM 1256 N N . ARG A 1 174 ? -4.675 43.398 11.307 1.00 52.48 199 ARG A N 1
ATOM 1257 C CA . ARG A 1 174 ? -3.368 44.021 11.196 1.00 55.76 199 ARG A CA 1
ATOM 1258 C C . ARG A 1 174 ? -2.584 43.360 10.072 1.00 49.52 199 ARG A C 1
ATOM 1259 O O . ARG A 1 174 ? -3.166 42.901 9.098 1.00 61.61 199 ARG A O 1
ATOM 1267 N N . TYR A 1 175 ? -1.267 43.300 10.217 1.00 42.69 200 TYR A N 1
ATOM 1268 C CA . TYR A 1 175 ? -0.402 42.856 9.139 1.00 47.05 200 TYR A CA 1
ATOM 1269 C C . TYR A 1 175 ? 0.255 41.522 9.463 1.00 56.85 200 TYR A C 1
ATOM 1270 O O . TYR A 1 175 ? 0.438 41.180 10.630 1.00 52.71 200 TYR A O 1
ATOM 1279 N N . ARG A 1 176 ? 0.578 40.766 8.415 1.00 57.06 201 ARG A N 1
ATOM 1280 C CA . ARG A 1 176 ? 1.306 39.507 8.540 1.00 60.02 201 ARG A CA 1
ATOM 1281 C C . ARG A 1 176 ? 2.348 39.422 7.436 1.00 59.53 201 ARG A C 1
ATOM 1282 O O . ARG A 1 176 ? 2.199 40.051 6.388 1.00 61.30 201 ARG A O 1
ATOM 1290 N N . PRO A 1 177 ? 3.417 38.652 7.671 1.00 61.18 202 PRO A N 1
ATOM 1291 C CA . PRO A 1 177 ? 4.422 38.401 6.629 1.00 61.15 202 PRO A CA 1
ATOM 1292 C C . PRO A 1 177 ? 3.824 37.660 5.446 1.00 63.65 202 PRO A C 1
ATOM 1293 O O . PRO A 1 177 ? 2.982 36.781 5.633 1.00 58.26 202 PRO A O 1
ATOM 1297 N N . LEU A 1 178 ? 4.252 38.020 4.242 1.00 67.50 203 LEU A N 1
ATOM 1298 C CA . LEU A 1 178 ? 3.852 37.303 3.039 1.00 65.78 203 LEU A CA 1
ATOM 1299 C C . LEU A 1 178 ? 4.407 35.883 3.034 1.00 67.61 203 LEU A C 1
ATOM 1300 O O . LEU A 1 178 ? 5.548 35.652 3.440 1.00 67.35 203 LEU A O 1
ATOM 1305 N N . SER A 1 179 ? 3.591 34.935 2.582 1.00 60.19 204 SER A N 1
ATOM 1306 C CA . SER A 1 179 ? 4.062 33.586 2.278 1.00 56.17 204 SER A CA 1
ATOM 1307 C C . SER A 1 179 ? 3.461 33.168 0.942 1.00 62.53 204 SER A C 1
ATOM 1308 O O . SER A 1 179 ? 2.348 33.570 0.616 1.00 66.54 204 SER A O 1
ATOM 1311 N N . GLN A 1 180 ? 4.179 32.362 0.166 1.00 70.57 205 GLN A N 1
ATOM 1312 C CA . GLN A 1 180 ? 3.694 32.020 -1.169 1.00 66.96 205 GLN A CA 1
ATOM 1313 C C . GLN A 1 180 ? 2.287 31.435 -1.154 1.00 67.17 205 GLN A C 1
ATOM 1314 O O . GLN A 1 180 ? 1.446 31.842 -1.950 1.00 71.96 205 GLN A O 1
ATOM 1320 N N . GLU A 1 181 ? 2.021 30.510 -0.233 1.00 75.48 206 GLU A N 1
ATOM 1321 C CA . GLU A 1 181 ? 0.699 29.878 -0.137 1.00 74.08 206 GLU A CA 1
ATOM 1322 C C . GLU A 1 181 ? -0.384 30.859 0.287 1.00 71.91 206 GLU A C 1
ATOM 1323 O O . GLU A 1 181 ? -1.486 30.859 -0.267 1.00 60.74 206 GLU A O 1
ATOM 1329 N N . GLY A 1 182 ? -0.074 31.667 1.299 1.00 69.04 207 GLY A N 1
ATOM 1330 C CA . GLY A 1 182 ? -1.009 32.666 1.782 1.00 60.60 207 GLY A CA 1
ATOM 1331 C C . GLY A 1 182 ? -1.437 33.569 0.644 1.00 61.29 207 GLY A C 1
ATOM 1332 O O . GLY A 1 182 ? -2.625 33.717 0.365 1.00 64.18 207 GLY A O 1
ATOM 1333 N N . VAL A 1 183 ? -0.454 34.154 -0.027 1.00 59.69 208 VAL A N 1
ATOM 1334 C CA . VAL A 1 183 ? -0.700 35.062 -1.135 1.00 59.87 208 VAL A CA 1
ATOM 1335 C C . VAL A 1 183 ? -1.488 34.410 -2.272 1.00 66.25 208 VAL A C 1
ATOM 1336 O O . VAL A 1 183 ? -2.399 35.013 -2.837 1.00 67.51 208 VAL A O 1
ATOM 1340 N N . ILE A 1 184 ? -1.129 33.178 -2.607 1.00 71.73 209 ILE A N 1
ATOM 1341 C CA . ILE A 1 184 ? -1.736 32.491 -3.741 1.00 68.11 209 ILE A CA 1
ATOM 1342 C C . ILE A 1 184 ? -3.191 32.121 -3.471 1.00 76.29 209 ILE A C 1
ATOM 1343 O O . ILE A 1 184 ? -4.026 32.145 -4.378 1.00 78.07 209 ILE A O 1
ATOM 1348 N N . ALA A 1 185 ? -3.486 31.776 -2.222 1.00 70.50 210 ALA A N 1
ATOM 1349 C CA . ALA A 1 185 ? -4.848 31.450 -1.825 1.00 67.19 210 ALA A CA 1
ATOM 1350 C C . ALA A 1 185 ? -5.697 32.717 -1.840 1.00 68.55 210 ALA A C 1
ATOM 1351 O O . ALA A 1 185 ? -6.880 32.683 -2.193 1.00 67.69 210 ALA A O 1
ATOM 1353 N N . SER A 1 186 ? -5.071 33.829 -1.457 1.00 61.97 211 SER A N 1
ATOM 1354 C CA . SER A 1 186 ? -5.690 35.149 -1.500 1.00 56.54 211 SER A CA 1
ATOM 1355 C C . SER A 1 186 ? -6.270 35.436 -2.866 1.00 60.14 211 SER A C 1
ATOM 1356 O O . SER A 1 186 ? -7.366 35.979 -2.980 1.00 55.51 211 SER A O 1
ATOM 1359 N N . ALA A 1 187 ? -5.503 35.093 -3.900 1.00 66.97 212 ALA A N 1
ATOM 1360 C CA . ALA A 1 187 ? -5.941 35.255 -5.283 1.00 67.83 212 ALA A CA 1
ATOM 1361 C C . ALA A 1 187 ? -6.414 36.676 -5.566 1.00 76.94 212 ALA A C 1
ATOM 1362 O O . ALA A 1 187 ? -7.566 36.888 -5.941 1.00 90.13 212 ALA A O 1
ATOM 1364 N N . PRO A 1 188 ? -5.524 37.658 -5.381 1.00 71.19 213 PRO A N 1
ATOM 1365 C CA . PRO A 1 188 ? -5.865 39.055 -5.673 1.00 68.95 213 PRO A CA 1
ATOM 1366 C C . PRO A 1 188 ? -6.010 39.280 -7.170 1.00 76.30 213 PRO A C 1
ATOM 1367 O O . PRO A 1 188 ? -5.309 38.639 -7.956 1.00 79.28 213 PRO A O 1
ATOM 1371 N N . ASP A 1 189 ? -6.903 40.183 -7.561 1.00 75.30 214 ASP A N 1
ATOM 1372 C CA . ASP A 1 189 ? -7.004 40.584 -8.959 1.00 70.18 214 ASP A CA 1
ATOM 1373 C C . ASP A 1 189 ? -6.115 41.802 -9.182 1.00 76.61 214 ASP A C 1
ATOM 1374 O O . ASP A 1 189 ? -5.700 42.091 -10.302 1.00 83.71 214 ASP A O 1
ATOM 1379 N N . LEU A 1 190 ? -5.820 42.508 -8.096 1.00 75.81 215 LEU A N 1
ATOM 1380 C CA . LEU A 1 190 ? -5.023 43.727 -8.159 1.00 72.86 215 LEU A CA 1
ATOM 1381 C C . LEU A 1 190 ? -4.062 43.815 -6.976 1.00 73.67 215 LEU A C 1
ATOM 1382 O O . LEU A 1 190 ? -4.445 43.580 -5.831 1.00 69.47 215 LEU A O 1
ATOM 1387 N N . LEU A 1 191 ? -2.809 44.150 -7.262 1.00 73.76 216 LEU A N 1
ATOM 1388 C CA . LEU A 1 191 ? -1.822 44.363 -6.218 1.00 64.02 216 LEU A CA 1
ATOM 1389 C C . LEU A 1 191 ? -1.714 45.847 -5.920 1.00 69.30 216 LEU A C 1
ATOM 1390 O O . LEU A 1 191 ? -1.452 46.654 -6.813 1.00 73.53 216 LEU A O 1
ATOM 1395 N N . LEU A 1 192 ? -1.926 46.200 -4.659 1.00 67.72 217 LEU A N 1
ATOM 1396 C CA . LEU A 1 192 ? -1.844 47.584 -4.221 1.00 65.99 217 LEU A CA 1
ATOM 1397 C C . LEU A 1 192 ? -0.605 47.755 -3.352 1.00 60.13 217 LEU A C 1
ATOM 1398 O O . LEU A 1 192 ? -0.427 47.019 -2.382 1.00 64.64 217 LEU A O 1
ATOM 1403 N N . ILE A 1 193 ? 0.257 48.706 -3.712 1.00 57.22 218 ILE A N 1
ATOM 1404 C CA . ILE A 1 193 ? 1.465 49.001 -2.932 1.00 58.17 218 ILE A CA 1
ATOM 1405 C C . ILE A 1 193 ? 1.785 50.498 -2.856 1.00 60.20 218 ILE A C 1
ATOM 1406 O O . ILE A 1 193 ? 1.244 51.309 -3.613 1.00 56.59 218 ILE A O 1
ATOM 1411 N N . THR A 1 194 ? 2.676 50.862 -1.939 1.00 58.24 219 THR A N 1
ATOM 1412 C CA . THR A 1 194 ? 2.980 52.269 -1.728 1.00 59.04 219 THR A CA 1
ATOM 1413 C C . THR A 1 194 ? 4.178 52.721 -2.558 1.00 66.28 219 THR A C 1
ATOM 1414 O O . THR A 1 194 ? 4.950 51.902 -3.054 1.00 68.78 219 THR A O 1
ATOM 1418 N N . THR A 1 195 ? 4.314 54.032 -2.711 1.00 67.19 220 THR A N 1
ATOM 1419 C CA . THR A 1 195 ? 5.454 54.629 -3.393 1.00 68.36 220 THR A CA 1
ATOM 1420 C C . THR A 1 195 ? 6.780 54.187 -2.782 1.00 67.23 220 THR A C 1
ATOM 1421 O O . THR A 1 195 ? 7.718 53.836 -3.494 1.00 79.87 220 THR A O 1
ATOM 1425 N N . ASP A 1 196 ? 6.852 54.210 -1.460 1.00 58.70 221 ASP A N 1
ATOM 1426 C CA . ASP A 1 196 ? 8.066 53.820 -0.757 1.00 69.32 221 ASP A CA 1
ATOM 1427 C C . ASP A 1 196 ? 8.324 52.324 -0.875 1.00 68.62 221 ASP A C 1
ATOM 1428 O O . ASP A 1 196 ? 9.474 51.890 -0.966 1.00 64.44 221 ASP A O 1
ATOM 1433 N N . GLY A 1 197 ? 7.251 51.538 -0.864 1.00 69.72 222 GLY A N 1
ATOM 1434 C CA . GLY A 1 197 ? 7.371 50.101 -1.034 1.00 66.97 222 GLY A CA 1
ATOM 1435 C C . GLY A 1 197 ? 8.066 49.795 -2.346 1.00 68.75 222 GLY A C 1
ATOM 1436 O O . GLY A 1 197 ? 8.875 48.874 -2.440 1.00 72.80 222 GLY A O 1
ATOM 1437 N N . VAL A 1 198 ? 7.753 50.589 -3.363 1.00 64.46 223 VAL A N 1
ATOM 1438 C CA . VAL A 1 198 ? 8.378 50.442 -4.668 1.00 75.58 223 VAL A CA 1
ATOM 1439 C C . VAL A 1 198 ? 9.877 50.714 -4.602 1.00 77.14 223 VAL A C 1
ATOM 1440 O O . VAL A 1 198 ? 10.679 49.946 -5.131 1.00 82.07 223 VAL A O 1
ATOM 1444 N N . LYS A 1 199 ? 10.254 51.812 -3.958 1.00 76.21 224 LYS A N 1
ATOM 1445 C CA . LYS A 1 199 ? 11.660 52.166 -3.855 1.00 76.78 224 LYS A CA 1
ATOM 1446 C C . LYS A 1 199 ? 12.431 51.093 -3.093 1.00 76.25 224 LYS A C 1
ATOM 1447 O O . LYS A 1 199 ? 13.544 50.738 -3.463 1.00 84.58 224 LYS A O 1
ATOM 1453 N N . ALA A 1 200 ? 11.825 50.572 -2.034 1.00 71.78 225 ALA A N 1
ATOM 1454 C CA . ALA A 1 200 ? 12.442 49.521 -1.232 1.00 68.42 225 ALA A CA 1
ATOM 1455 C C . ALA A 1 200 ? 12.725 48.264 -2.050 1.00 76.42 225 ALA A C 1
ATOM 1456 O O . ALA A 1 200 ? 13.726 47.580 -1.827 1.00 79.58 225 ALA A O 1
ATOM 1458 N N . LEU A 1 201 ? 11.836 47.966 -2.992 1.00 69.16 226 LEU A N 1
ATOM 1459 C CA . LEU A 1 201 ? 11.915 46.731 -3.765 1.00 79.24 226 LEU A CA 1
ATOM 1460 C C . LEU A 1 201 ? 12.917 46.806 -4.916 1.00 95.49 226 LEU A C 1
ATOM 1461 O O . LEU A 1 201 ? 13.561 45.812 -5.253 1.00 99.50 226 LEU A O 1
ATOM 1466 N N . GLY A 1 202 ? 13.041 47.983 -5.517 1.00 102.35 227 GLY A N 1
ATOM 1467 C CA . GLY A 1 202 ? 13.900 48.157 -6.672 1.00 107.85 227 GLY A CA 1
ATOM 1468 C C . GLY A 1 202 ? 13.094 48.468 -7.917 1.00 112.21 227 GLY A C 1
ATOM 1469 O O . GLY A 1 202 ? 12.652 49.599 -8.114 1.00 118.15 227 GLY A O 1
ATOM 1470 N N . SER A 1 203 ? 12.895 47.460 -8.758 1.00 110.61 228 SER A N 1
ATOM 1471 C CA . SER A 1 203 ? 12.123 47.634 -9.978 1.00 112.80 228 SER A CA 1
ATOM 1472 C C . SER A 1 203 ? 10.899 46.734 -9.967 1.00 107.07 228 SER A C 1
ATOM 1473 O O . SER A 1 203 ? 10.716 45.933 -9.051 1.00 105.64 228 SER A O 1
ATOM 1476 N N . SER A 1 204 ? 10.067 46.865 -10.994 1.00 103.31 229 SER A N 1
ATOM 1477 C CA . SER A 1 204 ? 8.886 46.027 -11.126 1.00 104.68 229 SER A CA 1
ATOM 1478 C C . SER A 1 204 ? 9.279 44.554 -11.097 1.00 107.29 229 SER A C 1
ATOM 1479 O O . SER A 1 204 ? 8.486 43.694 -10.717 1.00 114.01 229 SER A O 1
ATOM 1482 N N . GLU A 1 205 ? 10.511 44.271 -11.503 1.00 106.27 230 GLU A N 1
ATOM 1483 C CA . GLU A 1 205 ? 11.039 42.915 -11.463 1.00 112.21 230 GLU A CA 1
ATOM 1484 C C . GLU A 1 205 ? 10.827 42.309 -10.084 1.00 104.24 230 GLU A C 1
ATOM 1485 O O . GLU A 1 205 ? 10.146 41.295 -9.934 1.00 99.04 230 GLU A O 1
ATOM 1491 N N . ASN A 1 206 ? 11.418 42.946 -9.079 1.00 101.70 231 ASN A N 1
ATOM 1492 C CA . ASN A 1 206 ? 11.332 42.473 -7.705 1.00 104.06 231 ASN A CA 1
ATOM 1493 C C . ASN A 1 206 ? 9.899 42.443 -7.192 1.00 92.90 231 ASN A C 1
ATOM 1494 O O . ASN A 1 206 ? 9.541 41.602 -6.365 1.00 89.58 231 ASN A O 1
ATOM 1499 N N . ILE A 1 207 ? 9.084 43.370 -7.683 1.00 82.88 232 ILE A N 1
ATOM 1500 C CA . ILE A 1 207 ? 7.685 43.426 -7.290 1.00 86.08 232 ILE A CA 1
ATOM 1501 C C . ILE A 1 207 ? 7.008 42.067 -7.477 1.00 82.00 232 ILE A C 1
ATOM 1502 O O . ILE A 1 207 ? 6.339 41.560 -6.573 1.00 73.96 232 ILE A O 1
ATOM 1507 N N . TRP A 1 208 ? 7.196 41.468 -8.646 1.00 74.41 233 TRP A N 1
ATOM 1508 C CA . TRP A 1 208 ? 6.488 40.235 -8.957 1.00 77.72 233 TRP A CA 1
ATOM 1509 C C . TRP A 1 208 ? 7.243 39.009 -8.463 1.00 70.96 233 TRP A C 1
ATOM 1510 O O . TRP A 1 208 ? 6.765 37.882 -8.580 1.00 69.71 233 TRP A O 1
ATOM 1521 N N . LYS A 1 209 ? 8.410 39.253 -7.881 1.00 68.56 234 LYS A N 1
ATOM 1522 C CA . LYS A 1 209 ? 9.140 38.223 -7.160 1.00 79.07 234 LYS A CA 1
ATOM 1523 C C . LYS A 1 209 ? 8.670 38.099 -5.707 1.00 76.09 234 LYS A C 1
ATOM 1524 O O . LYS A 1 209 ? 9.166 37.254 -4.966 1.00 79.13 234 LYS A O 1
ATOM 1530 N N . LEU A 1 210 ? 7.727 38.942 -5.291 1.00 72.81 235 LEU A N 1
ATOM 1531 C CA . LEU A 1 210 ? 7.127 38.793 -3.964 1.00 71.34 235 LEU A CA 1
ATOM 1532 C C . LEU A 1 210 ? 6.523 37.401 -3.844 1.00 75.02 235 LEU A C 1
ATOM 1533 O O . LEU A 1 210 ? 5.981 36.877 -4.812 1.00 70.66 235 LEU A O 1
ATOM 1538 N N . PRO A 1 211 ? 6.610 36.805 -2.650 1.00 71.80 236 PRO A N 1
ATOM 1539 C CA . PRO A 1 211 ? 6.226 35.406 -2.425 1.00 67.13 236 PRO A CA 1
ATOM 1540 C C . PRO A 1 211 ? 4.827 35.060 -2.948 1.00 77.20 236 PRO A C 1
ATOM 1541 O O . PRO A 1 211 ? 3.817 35.446 -2.356 1.00 82.01 236 PRO A O 1
ATOM 1545 N N . GLY A 1 212 ? 4.786 34.328 -4.058 1.00 70.71 237 GLY A N 1
ATOM 1546 C CA . GLY A 1 212 ? 3.542 33.826 -4.608 1.00 70.82 237 GLY A CA 1
ATOM 1547 C C . GLY A 1 212 ? 2.833 34.779 -5.547 1.00 68.42 237 GLY A C 1
ATOM 1548 O O . GLY A 1 212 ? 1.801 34.432 -6.121 1.00 76.11 237 GLY A O 1
ATOM 1549 N N . MET A 1 213 ? 3.387 35.975 -5.718 1.00 61.56 238 MET A N 1
ATOM 1550 C CA . MET A 1 213 ? 2.684 37.040 -6.435 1.00 58.49 238 MET A CA 1
ATOM 1551 C C . MET A 1 213 ? 2.448 36.709 -7.893 1.00 70.49 238 MET A C 1
ATOM 1552 O O . MET A 1 213 ? 1.393 37.027 -8.440 1.00 79.59 238 MET A O 1
ATOM 1557 N N . ALA A 1 214 ? 3.432 36.071 -8.522 1.00 74.71 239 ALA A N 1
ATOM 1558 C CA . ALA A 1 214 ? 3.318 35.698 -9.930 1.00 81.55 239 ALA A CA 1
ATOM 1559 C C . ALA A 1 214 ? 2.228 34.649 -10.150 1.00 90.09 239 ALA A C 1
ATOM 1560 O O . ALA A 1 214 ? 1.636 34.571 -11.225 1.00 99.17 239 ALA A O 1
ATOM 1562 N N . LEU A 1 215 ? 1.963 33.847 -9.124 1.00 87.29 240 LEU A N 1
ATOM 1563 C CA . LEU A 1 215 ? 0.945 32.805 -9.214 1.00 81.77 240 LEU A CA 1
ATOM 1564 C C . LEU A 1 215 ? -0.410 33.290 -8.683 1.00 83.21 240 LEU A C 1
ATOM 1565 O O . LEU A 1 215 ? -1.157 32.539 -8.052 1.00 77.96 240 LEU A O 1
ATOM 1570 N N . THR A 1 216 ? -0.706 34.561 -8.944 1.00 81.52 241 THR A N 1
ATOM 1571 C CA . THR A 1 216 ? -2.006 35.147 -8.643 1.00 75.02 241 THR A CA 1
ATOM 1572 C C . THR A 1 216 ? -2.493 35.831 -9.907 1.00 73.24 241 THR A C 1
ATOM 1573 O O . THR A 1 216 ? -1.687 36.180 -10.765 1.00 80.11 241 THR A O 1
ATOM 1577 N N . PRO A 1 217 ? -3.814 36.029 -10.030 1.00 73.63 242 PRO A N 1
ATOM 1578 C CA . PRO A 1 217 ? -4.355 36.720 -11.207 1.00 71.38 242 PRO A CA 1
ATOM 1579 C C . PRO A 1 217 ? -3.738 38.105 -11.378 1.00 77.67 242 PRO A C 1
ATOM 1580 O O . PRO A 1 217 ? -3.605 38.590 -12.503 1.00 79.10 242 PRO A O 1
ATOM 1584 N N . ALA A 1 218 ? -3.363 38.730 -10.265 1.00 75.06 243 ALA A N 1
ATOM 1585 C CA . ALA A 1 218 ? -2.729 40.038 -10.307 1.00 72.63 243 ALA A CA 1
ATOM 1586 C C . ALA A 1 218 ? -1.367 39.947 -10.984 1.00 78.96 243 ALA A C 1
ATOM 1587 O O . ALA A 1 218 ? -1.015 40.795 -11.803 1.00 83.15 243 ALA A O 1
ATOM 1589 N N . GLY A 1 219 ? -0.603 38.917 -10.633 1.00 81.30 244 GLY A N 1
ATOM 1590 C CA . GLY A 1 219 ? 0.732 38.734 -11.175 1.00 90.93 244 GLY A CA 1
ATOM 1591 C C . GLY A 1 219 ? 0.721 38.293 -12.628 1.00 103.23 244 GLY A C 1
ATOM 1592 O O . GLY A 1 219 ? 1.664 38.545 -13.377 1.00 110.08 244 GLY A O 1
ATOM 1593 N N . LYS A 1 220 ? -0.357 37.628 -13.027 1.00 102.32 245 LYS A N 1
ATOM 1594 C CA . LYS A 1 220 ? -0.500 37.170 -14.397 1.00 107.39 245 LYS A CA 1
ATOM 1595 C C . LYS A 1 220 ? -0.799 38.332 -15.340 1.00 103.93 245 LYS A C 1
ATOM 1596 O O . LYS A 1 220 ? -0.295 38.372 -16.460 1.00 104.47 245 LYS A O 1
ATOM 1602 N N . HIS A 1 221 ? -1.602 39.287 -14.879 1.00 94.90 246 HIS A N 1
ATOM 1603 C CA . HIS A 1 221 ? -1.953 40.441 -15.701 1.00 92.32 246 HIS A CA 1
ATOM 1604 C C . HIS A 1 221 ? -1.174 41.686 -15.295 1.00 91.92 246 HIS A C 1
ATOM 1605 O O . HIS A 1 221 ? -1.518 42.800 -15.692 1.00 94.86 246 HIS A O 1
ATOM 1612 N N . LYS A 1 222 ? -0.122 41.488 -14.506 1.00 88.03 247 LYS A N 1
ATOM 1613 C CA . LYS A 1 222 ? 0.672 42.598 -13.984 1.00 93.59 247 LYS A CA 1
ATOM 1614 C C . LYS A 1 222 ? -0.189 43.786 -13.533 1.00 91.46 247 LYS A C 1
ATOM 1615 O O . LYS A 1 222 ? 0.180 44.943 -13.735 1.00 93.67 247 LYS A O 1
ATOM 1621 N N . ARG A 1 223 ? -1.334 43.498 -12.921 1.00 81.10 248 ARG A N 1
ATOM 1622 C CA . ARG A 1 223 ? -2.217 44.555 -12.441 1.00 79.08 248 ARG A CA 1
ATOM 1623 C C . ARG A 1 223 ? -1.711 45.158 -11.129 1.00 82.91 248 ARG A C 1
ATOM 1624 O O . ARG A 1 223 ? -1.749 44.525 -10.074 1.00 78.10 248 ARG A O 1
ATOM 1632 N N . LEU A 1 224 ? -1.232 46.393 -11.224 1.00 84.12 249 LEU A N 1
ATOM 1633 C CA . LEU A 1 224 ? -0.541 47.055 -10.131 1.00 79.08 249 LEU A CA 1
ATOM 1634 C C . LEU A 1 224 ? -1.100 48.459 -9.935 1.00 79.08 249 LEU A C 1
ATOM 1635 O O . LEU A 1 224 ? -1.514 49.105 -10.898 1.00 86.45 249 LEU A O 1
ATOM 1640 N N . LEU A 1 225 ? -1.125 48.920 -8.686 1.00 66.79 250 LEU A N 1
ATOM 1641 C CA . LEU A 1 225 ? -1.443 50.315 -8.385 1.00 69.74 250 LEU A CA 1
ATOM 1642 C C . LEU A 1 225 ? -0.557 50.845 -7.254 1.00 75.69 250 LEU A C 1
ATOM 1643 O O . LEU A 1 225 ? -0.550 50.299 -6.149 1.00 74.45 250 LEU A O 1
ATOM 1648 N N . VAL A 1 226 ? 0.188 51.908 -7.544 1.00 74.76 251 VAL A N 1
ATOM 1649 C CA . VAL A 1 226 ? 1.139 52.474 -6.593 1.00 68.35 251 VAL A CA 1
ATOM 1650 C C . VAL A 1 226 ? 0.637 53.811 -6.065 1.00 68.46 251 VAL A C 1
ATOM 1651 O O . VAL A 1 226 ? 0.401 54.741 -6.834 1.00 74.67 251 VAL A O 1
ATOM 1655 N N . VAL A 1 227 ? 0.474 53.908 -4.750 1.00 59.78 252 VAL A N 1
ATOM 1656 C CA . VAL A 1 227 ? -0.041 55.138 -4.159 1.00 60.86 252 VAL A CA 1
ATOM 1657 C C . VAL A 1 227 ? 0.836 55.667 -3.031 1.00 61.84 252 VAL A C 1
ATOM 1658 O O . VAL A 1 227 ? 1.556 54.908 -2.380 1.00 63.53 252 VAL A O 1
ATOM 1662 N N . ASP A 1 228 ? 0.780 56.978 -2.812 1.00 69.61 253 ASP A N 1
ATOM 1663 C CA . ASP A 1 228 ? 1.498 57.601 -1.703 1.00 66.38 253 ASP A CA 1
ATOM 1664 C C . ASP A 1 228 ? 1.121 56.951 -0.375 1.00 61.58 253 ASP A C 1
ATOM 1665 O O . ASP A 1 228 ? -0.057 56.767 -0.066 1.00 66.13 253 ASP A O 1
ATOM 1670 N N . ASP A 1 229 ? 2.137 56.609 0.406 1.00 53.59 254 ASP A N 1
ATOM 1671 C CA . ASP A 1 229 ? 1.955 55.920 1.677 1.00 56.22 254 ASP A CA 1
ATOM 1672 C C . ASP A 1 229 ? 0.907 56.554 2.598 1.00 60.97 254 ASP A C 1
ATOM 1673 O O . ASP A 1 229 ? -0.043 55.884 3.015 1.00 55.69 254 ASP A O 1
ATOM 1678 N N . MET A 1 230 ? 1.073 57.835 2.913 1.00 52.89 255 MET A N 1
ATOM 1679 C CA . MET A 1 230 ? 0.167 58.490 3.856 1.00 48.79 255 MET A CA 1
ATOM 1680 C C . MET A 1 230 ? -1.129 58.921 3.200 1.00 53.43 255 MET A C 1
ATOM 1681 O O . MET A 1 230 ? -2.155 59.045 3.864 1.00 61.02 255 MET A O 1
ATOM 1686 N N . ALA A 1 231 ? -1.081 59.163 1.897 1.00 52.99 256 ALA A N 1
ATOM 1687 C CA . ALA A 1 231 ? -2.292 59.507 1.176 1.00 56.29 256 ALA A CA 1
ATOM 1688 C C . ALA A 1 231 ? -3.246 58.321 1.257 1.00 62.62 256 ALA A C 1
ATOM 1689 O O . ALA A 1 231 ? -4.448 58.490 1.466 1.00 59.86 256 ALA A O 1
ATOM 1691 N N . LEU A 1 232 ? -2.688 57.120 1.111 1.00 55.53 257 LEU A N 1
ATOM 1692 C CA . LEU A 1 232 ? -3.476 55.896 1.099 1.00 54.29 257 LEU A CA 1
ATOM 1693 C C . LEU A 1 232 ? -3.976 55.492 2.479 1.00 55.36 257 LEU A C 1
ATOM 1694 O O . LEU A 1 232 ? -5.104 55.023 2.628 1.00 60.52 257 LEU A O 1
ATOM 1699 N N . LEU A 1 233 ? -3.134 55.683 3.485 1.00 52.11 258 LEU A N 1
ATOM 1700 C CA . LEU A 1 233 ? -3.372 55.087 4.792 1.00 51.40 258 LEU A CA 1
ATOM 1701 C C . LEU A 1 233 ? -3.730 56.098 5.874 1.00 53.03 258 LEU A C 1
ATOM 1702 O O . LEU A 1 233 ? -4.158 55.721 6.966 1.00 53.79 258 LEU A O 1
ATOM 1707 N N . GLY A 1 234 ? -3.559 57.380 5.570 1.00 58.25 259 GLY A N 1
ATOM 1708 C CA . GLY A 1 234 ? -3.663 58.419 6.582 1.00 49.99 259 GLY A CA 1
ATOM 1709 C C . GLY A 1 234 ? -5.079 58.860 6.876 1.00 48.39 259 GLY A C 1
ATOM 1710 O O . GLY A 1 234 ? -5.339 59.481 7.901 1.00 52.79 259 GLY A O 1
ATOM 1711 N N . PHE A 1 235 ? -5.999 58.540 5.974 1.00 49.51 260 PHE A N 1
ATOM 1712 C CA . PHE A 1 235 ? -7.383 58.983 6.104 1.00 52.92 260 PHE A CA 1
ATOM 1713 C C . PHE A 1 235 ? -7.467 60.460 6.482 1.00 53.49 260 PHE A C 1
ATOM 1714 O O . PHE A 1 235 ? -8.047 60.821 7.508 1.00 51.78 260 PHE A O 1
ATOM 1722 N N . GLY A 1 236 ? -6.866 61.303 5.646 1.00 57.52 261 GLY A N 1
ATOM 1723 C CA . GLY A 1 236 ? -6.976 62.746 5.771 1.00 57.77 261 GLY A CA 1
ATOM 1724 C C . GLY A 1 236 ? -7.650 63.344 4.545 1.00 64.94 261 GLY A C 1
ATOM 1725 O O . GLY A 1 236 ? -8.458 62.683 3.889 1.00 62.66 261 GLY A O 1
ATOM 1726 N N . LEU A 1 237 ? -7.299 64.586 4.222 1.00 68.41 262 LEU A N 1
ATOM 1727 C CA . LEU A 1 237 ? -7.928 65.325 3.128 1.00 70.41 262 LEU A CA 1
ATOM 1728 C C . LEU A 1 237 ? -7.757 64.702 1.736 1.00 74.65 262 LEU A C 1
ATOM 1729 O O . LEU A 1 237 ? -8.564 64.948 0.836 1.00 71.62 262 LEU A O 1
ATOM 1734 N N . GLU A 1 238 ? -6.709 63.905 1.553 1.00 79.63 263 GLU A N 1
ATOM 1735 C CA . GLU A 1 238 ? -6.424 63.332 0.239 1.00 80.44 263 GLU A CA 1
ATOM 1736 C C . GLU A 1 238 ? -7.139 62.004 0.007 1.00 74.70 263 GLU A C 1
ATOM 1737 O O . GLU A 1 238 ? -6.943 61.351 -1.022 1.00 72.33 263 GLU A O 1
ATOM 1743 N N . THR A 1 239 ? -7.978 61.617 0.963 1.00 64.92 264 THR A N 1
ATOM 1744 C CA . THR A 1 239 ? -8.716 60.356 0.880 1.00 71.01 264 THR A CA 1
ATOM 1745 C C . THR A 1 239 ? -9.578 60.215 -0.382 1.00 73.69 264 THR A C 1
ATOM 1746 O O . THR A 1 239 ? -9.549 59.173 -1.038 1.00 80.55 264 THR A O 1
ATOM 1750 N N . PRO A 1 240 ? -10.357 61.256 -0.720 1.00 64.81 265 PRO A N 1
ATOM 1751 C CA . PRO A 1 240 ? -11.211 61.141 -1.905 1.00 73.38 265 PRO A CA 1
ATOM 1752 C C . PRO A 1 240 ? -10.390 60.849 -3.153 1.00 78.18 265 PRO A C 1
ATOM 1753 O O . PRO A 1 240 ? -10.748 59.977 -3.945 1.00 80.85 265 PRO A O 1
ATOM 1757 N N . GLN A 1 241 ? -9.290 61.572 -3.318 1.00 72.95 266 GLN A N 1
ATOM 1758 C CA . GLN A 1 241 ? -8.457 61.425 -4.502 1.00 72.31 266 GLN A CA 1
ATOM 1759 C C . GLN A 1 241 ? -7.905 60.014 -4.608 1.00 77.27 266 GLN A C 1
ATOM 1760 O O . GLN A 1 241 ? -7.849 59.440 -5.697 1.00 81.61 266 GLN A O 1
ATOM 1766 N N . VAL A 1 242 ? -7.494 59.451 -3.476 1.00 72.10 267 VAL A N 1
ATOM 1767 C CA . VAL A 1 242 ? -6.938 58.104 -3.484 1.00 64.16 267 VAL A CA 1
ATOM 1768 C C . VAL A 1 242 ? -8.016 57.065 -3.764 1.00 60.14 267 VAL A C 1
ATOM 1769 O O . VAL A 1 242 ? -7.774 56.099 -4.482 1.00 69.61 267 VAL A O 1
ATOM 1773 N N . LEU A 1 243 ? -9.206 57.266 -3.206 1.00 59.85 268 LEU A N 1
ATOM 1774 C CA . LEU A 1 243 ? -10.330 56.392 -3.523 1.00 65.92 268 LEU A CA 1
ATOM 1775 C C . LEU A 1 243 ? -10.643 56.455 -5.020 1.00 72.11 268 LEU A C 1
ATOM 1776 O O . LEU A 1 243 ? -11.145 55.495 -5.599 1.00 77.30 268 LEU A O 1
ATOM 1781 N N . ALA A 1 244 ? -10.337 57.585 -5.647 1.00 75.51 269 ALA A N 1
ATOM 1782 C CA . ALA A 1 244 ? -10.611 57.755 -7.070 1.00 75.57 269 ALA A CA 1
ATOM 1783 C C . ALA A 1 244 ? -9.668 56.907 -7.919 1.00 78.24 269 ALA A C 1
ATOM 1784 O O . ALA A 1 244 ? -10.108 56.198 -8.822 1.00 82.28 269 ALA A O 1
ATOM 1786 N N . GLN A 1 245 ? -8.372 56.981 -7.629 1.00 73.56 270 GLN A N 1
ATOM 1787 C CA . GLN A 1 245 ? -7.393 56.185 -8.360 1.00 77.41 270 GLN A CA 1
ATOM 1788 C C . GLN A 1 245 ? -7.771 54.717 -8.243 1.00 81.54 270 GLN A C 1
ATOM 1789 O O . GLN A 1 245 ? -7.767 53.978 -9.229 1.00 81.32 270 GLN A O 1
ATOM 1795 N N . LEU A 1 246 ? -8.105 54.306 -7.024 1.00 77.66 271 LEU A N 1
ATOM 1796 C CA . LEU A 1 246 ? -8.436 52.917 -6.742 1.00 82.48 271 LEU A CA 1
ATOM 1797 C C . LEU A 1 246 ? -9.711 52.479 -7.456 1.00 87.36 271 LEU A C 1
ATOM 1798 O O . LEU A 1 246 ? -9.768 51.389 -8.024 1.00 94.72 271 LEU A O 1
ATOM 1803 N N . ARG A 1 247 ? -10.730 53.332 -7.424 1.00 82.66 272 ARG A N 1
ATOM 1804 C CA . ARG A 1 247 ? -11.997 53.027 -8.071 1.00 84.42 272 ARG A CA 1
ATOM 1805 C C . ARG A 1 247 ? -11.783 52.916 -9.576 1.00 84.87 272 ARG A C 1
ATOM 1806 O O . ARG A 1 247 ? -12.199 51.945 -10.207 1.00 83.26 272 ARG A O 1
ATOM 1814 N N . GLU A 1 248 ? -11.122 53.919 -10.142 1.00 86.11 273 GLU A N 1
ATOM 1815 C CA . GLU A 1 248 ? -10.863 53.951 -11.573 1.00 89.02 273 GLU A CA 1
ATOM 1816 C C . GLU A 1 248 ? -10.147 52.682 -12.018 1.00 91.79 273 GLU A C 1
ATOM 1817 O O . GLU A 1 248 ? -10.593 52.001 -12.941 1.00 97.68 273 GLU A O 1
ATOM 1823 N N . LYS A 1 249 ? -9.044 52.358 -11.352 1.00 87.48 274 LYS A N 1
ATOM 1824 C CA . LYS A 1 249 ? -8.286 51.154 -11.685 1.00 90.53 274 LYS A CA 1
ATOM 1825 C C . LYS A 1 249 ? -9.141 49.882 -11.621 1.00 94.80 274 LYS A C 1
ATOM 1826 O O . LYS A 1 249 ? -8.953 48.959 -12.412 1.00 90.53 274 LYS A O 1
ATOM 1832 N N . MET A 1 250 ? -10.081 49.832 -10.682 1.00 95.37 275 MET A N 1
ATOM 1833 C CA . MET A 1 250 ? -10.963 48.674 -10.569 1.00 91.91 275 MET A CA 1
ATOM 1834 C C . MET A 1 250 ? -11.971 48.633 -11.714 1.00 96.01 275 MET A C 1
ATOM 1835 O O . MET A 1 250 ? -12.083 47.627 -12.412 1.00 100.00 275 MET A O 1
ATOM 1840 N N . GLU A 1 251 ? -12.703 49.725 -11.905 1.00 95.31 276 GLU A N 1
ATOM 1841 C CA . GLU A 1 251 ? -13.672 49.806 -12.995 1.00 100.53 276 GLU A CA 1
ATOM 1842 C C . GLU A 1 251 ? -13.016 49.429 -14.324 1.00 104.79 276 GLU A C 1
ATOM 1843 O O . GLU A 1 251 ? -13.566 48.658 -15.112 1.00 104.06 276 GLU A O 1
ATOM 1849 N N . GLN A 1 252 ? -11.824 49.966 -14.550 1.00 105.53 277 GLN A N 1
ATOM 1850 C CA . GLN A 1 252 ? -11.082 49.747 -15.782 1.00 104.51 277 GLN A CA 1
ATOM 1851 C C . GLN A 1 252 ? -10.711 48.279 -15.994 1.00 106.83 277 GLN A C 1
ATOM 1852 O O . GLN A 1 252 ? -10.193 47.910 -17.045 1.00 111.92 277 GLN A O 1
ATOM 1858 N N . MET A 1 253 ? -10.977 47.442 -14.997 1.00 106.45 278 MET A N 1
ATOM 1859 C CA . MET A 1 253 ? -10.622 46.026 -15.078 1.00 107.02 278 MET A CA 1
ATOM 1860 C C . MET A 1 253 ? -11.786 45.147 -15.530 1.00 110.45 278 MET A C 1
ATOM 1861 O O . MET A 1 253 ? -11.707 43.920 -15.463 1.00 106.21 278 MET A O 1
ATOM 1866 N N . GLN A 1 254 ? -12.861 45.776 -15.994 1.00 118.85 279 GLN A N 1
ATOM 1867 C CA . GLN A 1 254 ? -14.004 45.037 -16.523 1.00 126.60 279 GLN A CA 1
ATOM 1868 C C . GLN A 1 254 ? -13.768 44.624 -17.974 1.00 129.48 279 GLN A C 1
ATOM 1869 O O . GLN A 1 254 ? -14.320 45.222 -18.898 1.00 131.23 279 GLN A O 1
ATOM 1875 N N . ALA B 1 1 ? -12.718 29.603 -44.385 1.00 141.92 26 ALA B N 1
ATOM 1876 C CA . ALA B 1 1 ? -12.965 29.985 -42.997 1.00 140.29 26 ALA B CA 1
ATOM 1877 C C . ALA B 1 1 ? -12.923 28.773 -42.066 1.00 134.61 26 ALA B C 1
ATOM 1878 O O . ALA B 1 1 ? -13.959 28.190 -41.743 1.00 136.91 26 ALA B O 1
ATOM 1880 N N . GLU B 1 2 ? -11.719 28.407 -41.633 1.00 121.60 27 GLU B N 1
ATOM 1881 C CA . GLU B 1 2 ? -11.516 27.221 -40.804 1.00 110.62 27 GLU B CA 1
ATOM 1882 C C . GLU B 1 2 ? -12.177 27.307 -39.424 1.00 106.08 27 GLU B C 1
ATOM 1883 O O . GLU B 1 2 ? -12.247 28.374 -38.808 1.00 93.63 27 GLU B O 1
ATOM 1889 N N . ARG B 1 3 ? -12.661 26.164 -38.949 1.00 103.57 28 ARG B N 1
ATOM 1890 C CA . ARG B 1 3 ? -13.180 26.044 -37.594 1.00 87.77 28 ARG B CA 1
ATOM 1891 C C . ARG B 1 3 ? -12.377 24.968 -36.866 1.00 84.58 28 ARG B C 1
ATOM 1892 O O . ARG B 1 3 ? -12.536 23.776 -37.136 1.00 86.77 28 ARG B O 1
ATOM 1900 N N . ILE B 1 4 ? -11.507 25.398 -35.952 1.00 77.34 29 ILE B N 1
ATOM 1901 C CA . ILE B 1 4 ? -10.550 24.502 -35.304 1.00 78.22 29 ILE B CA 1
ATOM 1902 C C . ILE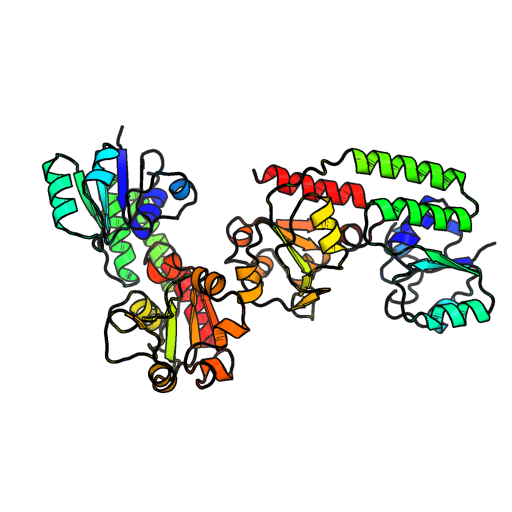 B 1 4 ? -10.886 24.181 -33.852 1.00 72.82 29 ILE B C 1
ATOM 1903 O O . ILE B 1 4 ? -11.140 25.082 -33.055 1.00 75.21 29 ILE B O 1
ATOM 1908 N N . VAL B 1 5 ? -10.863 22.897 -33.504 1.00 67.22 30 VAL B N 1
ATOM 1909 C CA . VAL B 1 5 ? -10.989 22.493 -32.109 1.00 69.35 30 VAL B CA 1
ATOM 1910 C C . VAL B 1 5 ? -9.659 21.968 -31.583 1.00 81.13 30 VAL B C 1
ATOM 1911 O O . VAL B 1 5 ? -9.166 20.936 -32.031 1.00 86.76 30 VAL B O 1
ATOM 1915 N N . THR B 1 6 ? -9.081 22.687 -30.629 1.00 78.92 31 THR B N 1
ATOM 1916 C CA . THR B 1 6 ? -7.791 22.312 -30.074 1.00 77.00 31 THR B CA 1
ATOM 1917 C C . THR B 1 6 ? -7.976 21.483 -28.811 1.00 76.01 31 THR B C 1
ATOM 1918 O O . THR B 1 6 ? -8.814 21.801 -27.962 1.00 70.77 31 THR B O 1
ATOM 1922 N N . ILE B 1 7 ? -7.187 20.422 -28.688 1.00 72.47 32 ILE B N 1
ATOM 1923 C CA . ILE B 1 7 ? -7.304 19.520 -27.549 1.00 70.48 32 ILE B CA 1
ATOM 1924 C C . ILE B 1 7 ? -5.957 19.226 -26.896 1.00 76.14 32 ILE B C 1
ATOM 1925 O O . ILE B 1 7 ? -5.111 18.521 -27.459 1.00 76.10 32 ILE B O 1
ATOM 1930 N N . GLY B 1 8 ? -5.783 19.762 -25.691 1.00 68.84 33 GLY B N 1
ATOM 1931 C CA . GLY B 1 8 ? -4.522 19.697 -24.975 1.00 60.11 33 GLY B CA 1
ATOM 1932 C C . GLY B 1 8 ? -4.047 21.104 -24.662 1.00 66.19 33 GLY B C 1
ATOM 1933 O O . GLY B 1 8 ? -3.762 21.877 -25.574 1.00 73.83 33 GLY B O 1
ATOM 1934 N N . GLY B 1 9 ? -3.987 21.446 -23.378 1.00 67.21 34 GLY B N 1
ATOM 1935 C CA . GLY B 1 9 ? -3.557 22.771 -22.954 1.00 62.50 34 GLY B CA 1
ATOM 1936 C C . GLY B 1 9 ? -2.310 23.226 -23.688 1.00 68.10 34 GLY B C 1
ATOM 1937 O O . GLY B 1 9 ? -2.226 24.373 -24.127 1.00 70.61 34 GLY B O 1
ATOM 1938 N N . ASP B 1 10 ? -1.344 22.318 -23.823 1.00 59.62 35 ASP B N 1
ATOM 1939 C CA . ASP B 1 10 ? -0.120 22.581 -24.569 1.00 64.38 35 ASP B CA 1
ATOM 1940 C C . ASP B 1 10 ? -0.392 22.906 -26.047 1.00 72.80 35 ASP B C 1
ATOM 1941 O O . ASP B 1 10 ? 0.175 23.850 -26.597 1.00 72.15 35 ASP B O 1
ATOM 1946 N N . VAL B 1 11 ? -1.275 22.129 -26.673 1.00 78.38 36 VAL B N 1
ATOM 1947 C CA . VAL B 1 11 ? -1.681 22.340 -28.069 1.00 79.71 36 VAL B CA 1
ATOM 1948 C C . VAL B 1 11 ? -2.430 23.660 -28.305 1.00 81.07 36 VAL B C 1
ATOM 1949 O O . VAL B 1 11 ? -2.139 24.390 -29.256 1.00 79.97 36 VAL B O 1
ATOM 1953 N N . THR B 1 12 ? -3.403 23.956 -27.445 1.00 74.50 37 THR B N 1
ATOM 1954 C CA . THR B 1 12 ? -4.166 25.198 -27.541 1.00 66.92 37 THR B CA 1
ATOM 1955 C C . THR B 1 12 ? -3.232 26.393 -27.445 1.00 75.05 37 THR B C 1
ATOM 1956 O O . THR B 1 12 ? -3.280 27.306 -28.271 1.00 77.92 37 THR B O 1
ATOM 1960 N N . GLU B 1 13 ? -2.385 26.374 -26.420 1.00 76.32 38 GLU B N 1
ATOM 1961 C CA . GLU B 1 13 ? -1.422 27.440 -26.178 1.00 77.32 38 GLU B CA 1
ATOM 1962 C C . GLU B 1 13 ? -0.522 27.625 -27.395 1.00 82.74 38 GLU B C 1
ATOM 1963 O O . GLU B 1 13 ? -0.285 28.749 -27.836 1.00 89.91 38 GLU B O 1
ATOM 1969 N N . ILE B 1 14 ? -0.035 26.517 -27.947 1.00 78.37 39 ILE B N 1
ATOM 1970 C CA . ILE B 1 14 ? 0.865 26.574 -29.095 1.00 86.51 39 ILE B CA 1
ATOM 1971 C C . ILE B 1 14 ? 0.161 27.095 -30.341 1.00 88.79 39 ILE B C 1
ATOM 1972 O O . ILE B 1 14 ? 0.724 27.898 -31.089 1.00 85.11 39 ILE B O 1
ATOM 1977 N N . ALA B 1 15 ? -1.069 26.632 -30.557 1.00 85.94 40 ALA B N 1
ATOM 1978 C CA . ALA B 1 15 ? -1.858 27.061 -31.705 1.00 85.95 40 ALA B CA 1
ATOM 1979 C C . ALA B 1 15 ? -2.125 28.557 -31.626 1.00 90.49 40 ALA B C 1
ATOM 1980 O O . ALA B 1 15 ? -2.073 29.261 -32.634 1.00 96.75 40 ALA B O 1
ATOM 1982 N N . TYR B 1 16 ? -2.410 29.036 -30.419 1.00 92.13 41 TYR B N 1
ATOM 1983 C CA . TYR B 1 16 ? -2.623 30.458 -30.188 1.00 87.12 41 TYR B CA 1
ATOM 1984 C C . TYR B 1 16 ? -1.324 31.225 -30.410 1.00 90.15 41 TYR B C 1
ATOM 1985 O O . TYR B 1 16 ? -1.332 32.342 -30.920 1.00 96.08 41 TYR B O 1
ATOM 1994 N N . ALA B 1 17 ? -0.207 30.618 -30.021 1.00 88.56 42 ALA B N 1
ATOM 1995 C CA . ALA B 1 17 ? 1.099 31.252 -30.185 1.00 95.17 42 ALA B CA 1
ATOM 1996 C C . ALA B 1 17 ? 1.451 31.397 -31.661 1.00 98.56 42 ALA B C 1
ATOM 1997 O O . ALA B 1 17 ? 2.296 32.209 -32.032 1.00 97.17 42 ALA B O 1
ATOM 1999 N N . LEU B 1 18 ? 0.790 30.607 -32.500 1.00 101.58 43 LEU B N 1
ATOM 2000 C CA . LEU B 1 18 ? 1.036 30.636 -33.936 1.00 97.12 43 LEU B CA 1
ATOM 2001 C C . LEU B 1 18 ? -0.035 31.445 -34.670 1.00 103.16 43 LEU B C 1
ATOM 2002 O O . LEU B 1 18 ? -0.118 31.412 -35.898 1.00 104.31 43 LEU B O 1
ATOM 2007 N N . GLY B 1 19 ? -0.855 32.162 -33.905 1.00 107.77 44 GLY B N 1
ATOM 2008 C CA . GLY B 1 19 ? -1.808 33.113 -34.457 1.00 108.18 44 GLY B CA 1
ATOM 2009 C C . GLY B 1 19 ? -3.109 32.532 -34.980 1.00 106.84 44 GLY B C 1
ATOM 2010 O O . GLY B 1 19 ? -3.679 33.045 -35.943 1.00 105.21 44 GLY B O 1
ATOM 2011 N N . ALA B 1 20 ? -3.600 31.480 -34.336 1.00 107.45 45 ALA B N 1
ATOM 2012 C CA . ALA B 1 20 ? -4.770 30.765 -34.842 1.00 105.40 45 ALA B CA 1
ATOM 2013 C C . ALA B 1 20 ? -6.075 31.094 -34.111 1.00 102.84 45 ALA B C 1
ATOM 2014 O O . ALA B 1 20 ? -7.159 30.838 -34.628 1.00 105.56 45 ALA B O 1
ATOM 2016 N N . GLY B 1 21 ? -5.964 31.663 -32.916 1.00 94.95 46 GLY B N 1
ATOM 2017 C CA . GLY B 1 21 ? -7.110 31.891 -32.051 1.00 94.97 46 GLY B CA 1
ATOM 2018 C C . GLY B 1 21 ? -8.434 32.274 -32.696 1.00 95.14 46 GLY B C 1
ATOM 2019 O O . GLY B 1 21 ? -9.488 31.777 -32.298 1.00 93.14 46 GLY B O 1
ATOM 2020 N N . ASP B 1 22 ? -8.387 33.166 -33.680 1.00 97.47 47 ASP B N 1
ATOM 2021 C CA . ASP B 1 22 ? -9.600 33.669 -34.322 1.00 99.81 47 ASP B CA 1
ATOM 2022 C C . ASP B 1 22 ? -10.381 32.581 -35.062 1.00 96.11 47 ASP B C 1
ATOM 2023 O O . ASP B 1 22 ? -11.500 32.814 -35.525 1.00 97.78 47 ASP B O 1
ATOM 2028 N N . GLU B 1 23 ? -9.791 31.395 -35.165 1.00 89.14 48 GLU B N 1
ATOM 2029 C CA . GLU B 1 23 ? -10.427 30.284 -35.862 1.00 91.67 48 GLU B CA 1
ATOM 2030 C C . GLU B 1 23 ? -10.602 29.068 -34.957 1.00 86.22 48 GLU B C 1
ATOM 2031 O O . GLU B 1 23 ? -11.028 28.006 -35.406 1.00 91.66 48 GLU B O 1
ATOM 2037 N N . ILE B 1 24 ? -10.261 29.223 -33.683 1.00 81.43 49 ILE B N 1
ATOM 2038 C CA . ILE B 1 24 ? -10.471 28.159 -32.708 1.00 80.02 49 ILE B CA 1
ATOM 2039 C C . ILE B 1 24 ? -11.827 28.339 -32.033 1.00 79.98 49 ILE B C 1
ATOM 2040 O O . ILE B 1 24 ? -12.022 29.257 -31.233 1.00 80.24 49 ILE B O 1
ATOM 2045 N N . VAL B 1 25 ? -12.762 27.456 -32.360 1.00 74.73 50 VAL B N 1
ATOM 2046 C CA . VAL B 1 25 ? -14.139 27.600 -31.906 1.00 70.01 50 VAL B CA 1
ATOM 2047 C C . VAL B 1 25 ? -14.408 26.872 -30.594 1.00 70.40 50 VAL B C 1
ATOM 2048 O O . VAL B 1 25 ? -15.447 27.076 -29.967 1.00 76.17 50 VAL B O 1
ATOM 2052 N N . ALA B 1 26 ? -13.470 26.031 -30.170 1.00 64.44 51 ALA B N 1
ATOM 2053 C CA . ALA B 1 26 ? -13.638 25.300 -28.920 1.00 58.29 51 ALA B CA 1
ATOM 2054 C C . ALA B 1 26 ? -12.344 24.641 -28.450 1.00 61.80 51 ALA B C 1
ATOM 2055 O O . ALA B 1 26 ? -11.368 24.569 -29.191 1.00 70.25 51 ALA B O 1
ATOM 2057 N N . ARG B 1 27 ? -12.340 24.170 -27.208 1.00 58.81 52 ARG B N 1
ATOM 2058 C CA . ARG B 1 27 ? -11.184 23.464 -26.674 1.00 62.04 52 ARG B CA 1
ATOM 2059 C C . ARG B 1 27 ? -11.597 22.455 -25.606 1.00 64.78 52 ARG B C 1
ATOM 2060 O O . ARG B 1 27 ? -12.782 22.320 -25.300 1.00 66.20 52 ARG B O 1
ATOM 2068 N N . ASP B 1 28 ? -10.622 21.740 -25.051 1.00 61.36 53 ASP B N 1
ATOM 2069 C CA . ASP B 1 28 ? -10.886 20.774 -23.986 1.00 58.31 53 ASP B CA 1
ATOM 2070 C C . ASP B 1 28 ? -10.643 21.401 -22.607 1.00 61.28 53 ASP B C 1
ATOM 2071 O O . ASP B 1 28 ? -10.145 22.525 -22.507 1.00 56.28 53 ASP B O 1
ATOM 2076 N N . SER B 1 29 ? -10.978 20.659 -21.552 1.00 55.84 54 SER B N 1
ATOM 2077 C CA . SER B 1 29 ? -10.929 21.182 -20.186 1.00 51.73 54 SER B CA 1
ATOM 2078 C C . SER B 1 29 ? -9.517 21.571 -19.741 1.00 61.70 54 SER B C 1
ATOM 2079 O O . SER B 1 29 ? -9.355 22.382 -18.833 1.00 56.04 54 SER B O 1
ATOM 2082 N N . THR B 1 30 ? -8.494 20.988 -20.359 1.00 59.23 55 THR B N 1
ATOM 2083 C CA . THR B 1 30 ? -7.132 21.279 -19.930 1.00 62.39 55 THR B CA 1
ATOM 2084 C C . THR B 1 30 ? -6.548 22.483 -20.652 1.00 63.19 55 THR B C 1
ATOM 2085 O O . THR B 1 30 ? -5.388 22.834 -20.436 1.00 62.85 55 THR B O 1
ATOM 2089 N N . SER B 1 31 ? -7.348 23.113 -21.507 1.00 56.68 56 SER B N 1
ATOM 2090 C CA . SER B 1 31 ? -6.908 24.317 -22.205 1.00 59.56 56 SER B CA 1
ATOM 2091 C C . SER B 1 31 ? -7.498 25.578 -21.576 1.00 61.55 56 SER B C 1
ATOM 2092 O O . SER B 1 31 ? -8.602 25.996 -21.921 1.00 61.62 56 SER B O 1
ATOM 2095 N N . GLN B 1 32 ? -6.754 26.181 -20.654 1.00 60.93 57 GLN B N 1
ATOM 2096 C CA . GLN B 1 32 ? -7.185 27.417 -20.004 1.00 60.18 57 GLN B CA 1
ATOM 2097 C C . GLN B 1 32 ? -6.272 28.576 -20.405 1.00 65.46 57 GLN B C 1
ATOM 2098 O O . GLN B 1 32 ? -6.428 29.695 -19.923 1.00 60.92 57 GLN B O 1
ATOM 2104 N N . GLN B 1 33 ? -5.321 28.297 -21.291 1.00 67.06 58 GLN B N 1
ATOM 2105 C CA . GLN B 1 33 ? -4.373 29.307 -21.748 1.00 67.18 58 GLN B CA 1
ATOM 2106 C C . GLN B 1 33 ? -4.328 29.376 -23.272 1.00 70.99 58 GLN B C 1
ATOM 2107 O O . GLN B 1 33 ? -4.287 28.337 -23.947 1.00 62.33 58 GLN B O 1
ATOM 2113 N N . PRO B 1 34 ? -4.322 30.605 -23.819 1.00 72.15 59 PRO B N 1
ATOM 2114 C CA . PRO B 1 34 ? -4.332 31.857 -23.052 1.00 68.27 59 PRO B CA 1
ATOM 2115 C C . PRO B 1 34 ? -5.738 32.199 -22.578 1.00 76.58 59 PRO B C 1
ATOM 2116 O O . PRO B 1 34 ? -6.593 31.319 -22.568 1.00 80.72 59 PRO B O 1
ATOM 2120 N N . GLN B 1 35 ? -5.971 33.454 -22.201 1.00 81.72 60 GLN B N 1
ATOM 2121 C CA . GLN B 1 35 ? -7.255 33.865 -21.633 1.00 82.67 60 GLN B CA 1
ATOM 2122 C C . GLN B 1 35 ? -8.402 33.751 -22.637 1.00 71.23 60 GLN B C 1
ATOM 2123 O O . GLN B 1 35 ? -9.524 33.409 -22.265 1.00 58.66 60 GLN B O 1
ATOM 2129 N N . ALA B 1 36 ? -8.117 34.050 -23.902 1.00 68.41 61 ALA B N 1
ATOM 2130 C CA . ALA B 1 36 ? -9.099 33.882 -24.966 1.00 72.44 61 ALA B CA 1
ATOM 2131 C C . ALA B 1 36 ? -9.765 32.516 -24.850 1.00 70.04 61 ALA B C 1
ATOM 2132 O O . ALA B 1 36 ? -10.985 32.418 -24.740 1.00 75.51 61 ALA B O 1
ATOM 2134 N N . ALA B 1 37 ? -8.940 31.474 -24.859 1.00 61.70 62 ALA B N 1
ATOM 2135 C CA . ALA B 1 37 ? -9.386 30.089 -24.758 1.00 64.31 62 ALA B CA 1
ATOM 2136 C C . ALA B 1 37 ? -10.438 29.828 -23.674 1.00 70.15 62 ALA B C 1
ATOM 2137 O O . ALA B 1 37 ? -11.247 28.912 -23.800 1.00 76.27 62 ALA B O 1
ATOM 2139 N N . GLN B 1 38 ? -10.432 30.624 -22.612 1.00 66.30 63 GLN B N 1
ATOM 2140 C CA . GLN B 1 38 ? -11.366 30.400 -21.512 1.00 65.53 63 GLN B CA 1
ATOM 2141 C C . GLN B 1 38 ? -12.790 30.781 -21.884 1.00 62.92 63 GLN B C 1
ATOM 2142 O O . GLN B 1 38 ? -13.748 30.227 -21.352 1.00 60.72 63 GLN B O 1
ATOM 2148 N N . LYS B 1 39 ? -12.927 31.726 -22.804 1.00 58.06 64 LYS B N 1
ATOM 2149 C CA . LYS B 1 39 ? -14.248 32.161 -23.233 1.00 55.91 64 LYS B CA 1
ATOM 2150 C C . LYS B 1 39 ? -14.872 31.177 -24.223 1.00 61.10 64 LYS B C 1
ATOM 2151 O O . LYS B 1 39 ? -16.076 31.208 -24.465 1.00 69.93 64 LYS B O 1
ATOM 2157 N N . LEU B 1 40 ? -14.046 30.305 -24.793 1.00 58.45 65 LEU B N 1
ATOM 2158 C CA . LEU B 1 40 ? -14.515 29.326 -25.761 1.00 58.25 65 LEU B CA 1
ATOM 2159 C C . LEU B 1 40 ? -15.258 28.182 -25.090 1.00 55.27 65 LEU B C 1
ATOM 2160 O O . LEU B 1 40 ? -15.033 27.887 -23.917 1.00 64.89 65 LEU B O 1
ATOM 2165 N N . PRO B 1 41 ? -16.165 27.544 -25.836 1.00 55.08 66 PRO B N 1
ATOM 2166 C CA . PRO B 1 41 ? -16.840 26.309 -25.420 1.00 57.23 66 PRO B CA 1
ATOM 2167 C C . PRO B 1 41 ? -15.851 25.212 -25.012 1.00 54.28 66 PRO B C 1
ATOM 2168 O O . PRO B 1 41 ? -14.735 25.153 -25.524 1.00 58.31 66 PRO B O 1
ATOM 2172 N N . ASP B 1 42 ? -16.276 24.352 -24.094 1.00 55.52 67 ASP B N 1
ATOM 2173 C CA . ASP B 1 42 ? -15.452 23.261 -23.590 1.00 57.26 67 ASP B CA 1
ATOM 2174 C C . ASP B 1 42 ? -16.037 21.918 -24.009 1.00 61.78 67 ASP B C 1
ATOM 2175 O O . ASP B 1 42 ? -17.106 21.533 -23.538 1.00 61.44 67 ASP B O 1
ATOM 2180 N N . VAL B 1 43 ? -15.321 21.208 -24.884 1.00 61.45 68 VAL B N 1
ATOM 2181 C CA . VAL B 1 43 ? -15.803 19.958 -25.481 1.00 57.36 68 VAL B CA 1
ATOM 2182 C C . VAL B 1 43 ? -15.721 18.761 -24.537 1.00 60.32 68 VAL B C 1
ATOM 2183 O O . VAL B 1 43 ? -16.293 17.708 -24.808 1.00 70.26 68 VAL B O 1
ATOM 2187 N N . GLY B 1 44 ? -14.995 18.917 -23.439 1.00 65.81 69 GLY B N 1
ATOM 2188 C CA . GLY B 1 44 ? -14.798 17.828 -22.501 1.00 65.48 69 GLY B CA 1
ATOM 2189 C C . GLY B 1 44 ? -13.345 17.702 -22.077 1.00 63.03 69 GLY B C 1
ATOM 2190 O O . GLY B 1 44 ? -12.487 18.474 -22.511 1.00 55.77 69 GLY B O 1
ATOM 2191 N N . TYR B 1 45 ? -13.074 16.728 -21.215 1.00 62.27 70 TYR B N 1
ATOM 2192 C CA . TYR B 1 45 ? -11.721 16.473 -20.742 1.00 60.45 70 TYR B CA 1
ATOM 2193 C C . TYR B 1 45 ? -10.922 15.618 -21.727 1.00 68.82 70 TYR B C 1
ATOM 2194 O O . TYR B 1 45 ? -11.382 14.560 -22.173 1.00 69.84 70 TYR B O 1
ATOM 2203 N N . MET B 1 46 ? -9.719 16.086 -22.049 1.00 62.43 71 MET B N 1
ATOM 2204 C CA . MET B 1 46 ? -8.834 15.435 -23.022 1.00 63.64 71 MET B CA 1
ATOM 2205 C C . MET B 1 46 ? -8.706 13.912 -22.912 1.00 66.24 71 MET B C 1
ATOM 2206 O O . MET B 1 46 ? -8.475 13.234 -23.914 1.00 71.16 71 MET B O 1
ATOM 2211 N N . ARG B 1 47 ? -8.824 13.374 -21.704 1.00 63.13 72 ARG B N 1
ATOM 2212 C CA . ARG B 1 47 ? -8.588 11.945 -21.505 1.00 75.06 72 ARG B CA 1
ATOM 2213 C C . ARG B 1 47 ? -9.868 11.119 -21.445 1.00 85.94 72 ARG B C 1
ATOM 2214 O O . ARG B 1 47 ? -9.819 9.887 -21.399 1.00 95.70 72 ARG B O 1
ATOM 2222 N N . THR B 1 48 ? -11.008 11.799 -21.453 1.00 76.35 73 THR B N 1
ATOM 2223 C CA . THR B 1 48 ? -12.295 11.120 -21.514 1.00 72.29 73 THR B CA 1
ATOM 2224 C C . THR B 1 48 ? -13.208 11.824 -22.506 1.00 68.93 73 THR B C 1
ATOM 2225 O O . THR B 1 48 ? -14.317 12.219 -22.171 1.00 71.25 73 THR B O 1
ATOM 2229 N N . LEU B 1 49 ? -12.731 11.985 -23.732 1.00 69.95 74 LEU B N 1
ATOM 2230 C CA . LEU B 1 49 ? -13.494 12.690 -24.747 1.00 75.26 74 LEU B CA 1
ATOM 2231 C C . LEU B 1 49 ? -14.799 11.975 -25.090 1.00 82.48 74 LEU B C 1
ATOM 2232 O O . LEU B 1 49 ? -15.081 10.876 -24.598 1.00 75.44 74 LEU B O 1
ATOM 2237 N N . ASN B 1 50 ? -15.606 12.632 -25.915 1.00 77.86 75 ASN B N 1
ATOM 2238 C CA . ASN B 1 50 ? -16.737 11.986 -26.558 1.00 79.33 75 ASN B CA 1
ATOM 2239 C C . ASN B 1 50 ? -16.925 12.593 -27.940 1.00 70.83 75 ASN B C 1
ATOM 2240 O O . ASN B 1 50 ? -16.835 13.807 -28.100 1.00 65.53 75 ASN B O 1
ATOM 2245 N N . ALA B 1 51 ? -17.166 11.747 -28.938 1.00 74.21 76 ALA B N 1
ATOM 2246 C CA . ALA B 1 51 ? -17.331 12.219 -30.309 1.00 72.53 76 ALA B CA 1
ATOM 2247 C C . ALA B 1 51 ? -18.377 13.334 -30.431 1.00 73.28 76 ALA B C 1
ATOM 2248 O O . ALA B 1 51 ? -18.126 14.361 -31.067 1.00 64.78 76 ALA B O 1
ATOM 2250 N N . GLU B 1 52 ? -19.538 13.125 -29.812 1.00 74.45 77 GLU B N 1
ATOM 2251 C CA . GLU B 1 52 ? -20.667 14.046 -29.930 1.00 78.82 77 GLU B CA 1
ATOM 2252 C C . GLU B 1 52 ? -20.336 15.503 -29.597 1.00 80.98 77 GLU B C 1
ATOM 2253 O O . GLU B 1 52 ? -20.637 16.407 -30.377 1.00 81.61 77 GLU B O 1
ATOM 2259 N N . GLY B 1 53 ? -19.728 15.725 -28.435 1.00 80.19 78 GLY B N 1
ATOM 2260 C CA . GLY B 1 53 ? -19.407 17.067 -27.979 1.00 72.49 78 GLY B CA 1
ATOM 2261 C C . GLY B 1 53 ? -18.484 17.840 -28.906 1.00 68.38 78 GLY B C 1
ATOM 2262 O O . GLY B 1 53 ? -18.582 19.060 -29.022 1.00 69.58 78 GLY B O 1
ATOM 2263 N N . ILE B 1 54 ? -17.582 17.129 -29.570 1.00 67.24 79 ILE B N 1
ATOM 2264 C CA . ILE B 1 54 ? -16.668 17.762 -30.514 1.00 71.03 79 ILE B CA 1
ATOM 2265 C C . ILE B 1 54 ? -17.359 18.079 -31.837 1.00 69.38 79 ILE B C 1
ATOM 2266 O O . ILE B 1 54 ? -17.292 19.206 -32.324 1.00 67.76 79 ILE B O 1
ATOM 2271 N N . LEU B 1 55 ? -18.014 17.076 -32.415 1.00 67.36 80 LEU B N 1
ATOM 2272 C CA . LEU B 1 55 ? -18.717 17.247 -33.682 1.00 71.03 80 LEU B CA 1
ATOM 2273 C C . LEU B 1 55 ? -19.774 18.354 -33.611 1.00 73.18 80 LEU B C 1
ATOM 2274 O O . LEU B 1 55 ? -20.017 19.050 -34.597 1.00 72.86 80 LEU B O 1
ATOM 2279 N N . ALA B 1 56 ? -20.390 18.523 -32.444 1.00 68.89 81 ALA B N 1
ATOM 2280 C CA . ALA B 1 56 ? -21.414 19.551 -32.265 1.00 73.26 81 ALA B CA 1
ATOM 2281 C C . ALA B 1 56 ? -20.909 20.928 -32.684 1.00 67.04 81 ALA B C 1
ATOM 2282 O O . ALA B 1 56 ? -21.690 21.786 -33.100 1.00 59.09 81 ALA B O 1
ATOM 2284 N N . MET B 1 57 ? -19.599 21.128 -32.572 1.00 62.09 82 MET B N 1
ATOM 2285 C CA . MET B 1 57 ? -18.974 22.411 -32.890 1.00 59.01 82 MET B CA 1
ATOM 2286 C C . MET B 1 57 ? -18.717 22.586 -34.383 1.00 62.31 82 MET B C 1
ATOM 2287 O O . MET B 1 57 ? -18.126 23.584 -34.800 1.00 62.70 82 MET B O 1
ATOM 2292 N N . LYS B 1 58 ? -19.156 21.612 -35.178 1.00 63.21 83 LYS B N 1
ATOM 2293 C CA . LYS B 1 58 ? -18.872 21.583 -36.614 1.00 64.22 83 LYS B CA 1
ATOM 2294 C C . LYS B 1 58 ? -17.477 22.102 -36.962 1.00 77.38 83 LYS B C 1
ATOM 2295 O O . LYS B 1 58 ? -17.335 23.127 -37.628 1.00 85.98 83 LYS B O 1
ATOM 2301 N N . PRO B 1 59 ? -16.437 21.390 -36.503 1.00 78.92 84 PRO B N 1
ATOM 2302 C CA . PRO B 1 59 ? -15.056 21.760 -36.815 1.00 80.00 84 PRO B CA 1
ATOM 2303 C C . PRO B 1 59 ? -14.643 21.246 -38.183 1.00 82.66 84 PRO B C 1
ATOM 2304 O O . PRO B 1 59 ? -15.185 20.249 -38.661 1.00 85.76 84 PRO B O 1
ATOM 2308 N N . THR B 1 60 ? -13.687 21.927 -38.802 1.00 89.13 85 THR B N 1
ATOM 2309 C CA . THR B 1 60 ? -13.041 21.427 -40.009 1.00 88.78 85 THR B CA 1
ATOM 2310 C C . THR B 1 60 ? -11.786 20.669 -39.597 1.00 86.98 85 THR B C 1
ATOM 2311 O O . THR B 1 60 ? -11.585 19.520 -39.986 1.00 80.56 85 THR B O 1
ATOM 2315 N N . MET B 1 61 ? -10.960 21.318 -38.780 1.00 85.43 86 MET B N 1
ATOM 2316 C CA . MET B 1 61 ? -9.722 20.720 -38.298 1.00 88.69 86 MET B CA 1
ATOM 2317 C C . MET B 1 61 ? -9.739 20.482 -36.792 1.00 85.09 86 MET B C 1
ATOM 2318 O O . MET B 1 61 ? -10.159 21.347 -36.024 1.00 87.50 86 MET B O 1
ATOM 2323 N N . LEU B 1 62 ? -9.281 19.302 -36.381 1.00 81.95 87 LEU B N 1
ATOM 2324 C CA . LEU B 1 62 ? -9.126 18.970 -34.967 1.00 80.52 87 LEU B CA 1
ATOM 2325 C C . LEU B 1 62 ? -7.657 18.755 -34.593 1.00 83.20 87 LEU B C 1
ATOM 2326 O O . LEU B 1 62 ? -7.038 17.787 -35.026 1.00 100.45 87 LEU B O 1
ATOM 2331 N N . LEU B 1 63 ? -7.106 19.662 -33.794 1.00 80.65 88 LEU B N 1
ATOM 2332 C CA . LEU B 1 63 ? -5.749 19.515 -33.275 1.00 77.56 88 LEU B CA 1
ATOM 2333 C C . LEU B 1 63 ? -5.787 18.828 -31.916 1.00 76.17 88 LEU B C 1
ATOM 2334 O O . LEU B 1 63 ? -6.288 19.390 -30.941 1.00 72.25 88 LEU B O 1
ATOM 2339 N N . VAL B 1 64 ? -5.270 17.605 -31.862 1.00 76.77 89 VAL B N 1
ATOM 2340 C CA . VAL B 1 64 ? -5.310 16.811 -30.642 1.00 75.64 89 VAL B CA 1
ATOM 2341 C C . VAL B 1 64 ? -3.914 16.497 -30.148 1.00 90.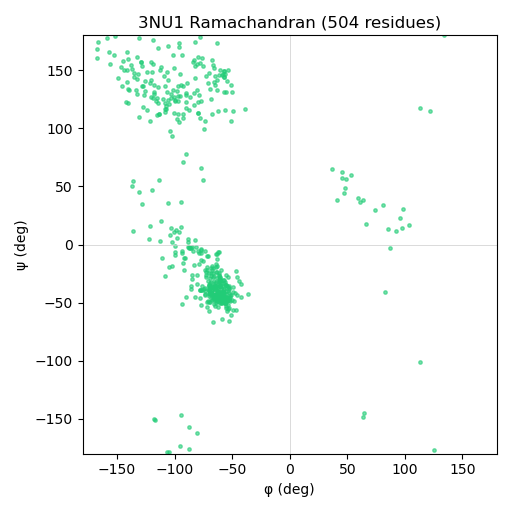67 89 VAL B C 1
ATOM 2342 O O . VAL B 1 64 ? -3.029 16.151 -30.933 1.00 94.76 89 VAL B O 1
ATOM 2346 N N . SER B 1 65 ? -3.720 16.615 -28.841 1.00 88.08 90 SER B N 1
ATOM 2347 C CA . SER B 1 65 ? -2.552 16.034 -28.215 1.00 74.00 90 SER B CA 1
ATOM 2348 C C . SER B 1 65 ? -2.696 14.529 -28.341 1.00 76.10 90 SER B C 1
ATOM 2349 O O . SER B 1 65 ? -3.811 14.005 -28.448 1.00 69.91 90 SER B O 1
ATOM 2352 N N . GLU B 1 66 ? -1.564 13.838 -28.322 1.00 68.87 91 GLU B N 1
ATOM 2353 C CA . GLU B 1 66 ? -1.550 12.394 -28.454 1.00 84.09 91 GLU B CA 1
ATOM 2354 C C . GLU B 1 66 ? -2.004 11.710 -27.168 1.00 85.96 91 GLU B C 1
ATOM 2355 O O . GLU B 1 66 ? -2.306 10.517 -27.163 1.00 85.82 91 GLU B O 1
ATOM 2361 N N . LEU B 1 67 ? -2.051 12.469 -26.077 1.00 86.24 92 LEU B N 1
ATOM 2362 C CA . LEU B 1 67 ? -2.502 11.923 -24.801 1.00 76.56 92 LEU B CA 1
ATOM 2363 C C . LEU B 1 67 ? -4.025 11.842 -24.769 1.00 78.66 92 LEU B C 1
ATOM 2364 O O . LEU B 1 67 ? -4.604 11.268 -23.846 1.00 79.02 92 LEU B O 1
ATOM 2369 N N . ALA B 1 68 ? -4.663 12.405 -25.792 1.00 78.03 93 ALA B N 1
ATOM 2370 C CA . ALA B 1 68 ? -6.121 12.379 -25.902 1.00 81.09 93 ALA B CA 1
ATOM 2371 C C . ALA B 1 68 ? -6.660 10.954 -25.901 1.00 78.90 93 ALA B C 1
ATOM 2372 O O . ALA B 1 68 ? -6.016 10.037 -26.406 1.00 92.53 93 ALA B O 1
ATOM 2374 N N . GLN B 1 69 ? -7.844 10.781 -25.325 1.00 84.04 94 GLN B N 1
ATOM 2375 C CA . GLN B 1 69 ? -8.504 9.478 -25.270 1.00 88.11 94 GLN B CA 1
ATOM 2376 C C . GLN B 1 69 ? -10.019 9.625 -25.117 1.00 88.75 94 GLN B C 1
ATOM 2377 O O . GLN B 1 69 ? -10.498 10.645 -24.617 1.00 89.89 94 GLN B O 1
ATOM 2383 N N . PRO B 1 70 ? -10.781 8.605 -25.549 1.00 88.79 95 PRO B N 1
ATOM 2384 C CA . PRO B 1 70 ? -10.275 7.380 -26.182 1.00 81.21 95 PRO B CA 1
ATOM 2385 C C . PRO B 1 70 ? -9.942 7.555 -27.665 1.00 88.20 95 PRO B C 1
ATOM 2386 O O . PRO B 1 70 ? -10.486 8.429 -28.338 1.00 96.01 95 PRO B O 1
ATOM 2390 N N . SER B 1 71 ? -9.048 6.706 -28.157 1.00 95.57 96 SER B N 1
ATOM 2391 C CA . SER B 1 71 ? -8.492 6.828 -29.499 1.00 100.90 96 SER B CA 1
ATOM 2392 C C . SER B 1 71 ? -9.552 6.754 -30.583 1.00 99.23 96 SER B C 1
ATOM 2393 O O . SER B 1 71 ? -9.493 7.488 -31.571 1.00 100.21 96 SER B O 1
ATOM 2396 N N . LEU B 1 72 ? -10.507 5.848 -30.405 1.00 94.65 97 LEU B N 1
ATOM 2397 C CA . LEU B 1 72 ? -11.550 5.640 -31.402 1.00 90.42 97 LEU B CA 1
ATOM 2398 C C . LEU B 1 72 ? -12.445 6.871 -31.599 1.00 88.10 97 LEU B C 1
ATOM 2399 O O . LEU B 1 72 ? -13.054 7.026 -32.658 1.00 93.21 97 LEU B O 1
ATOM 2404 N N . VAL B 1 73 ? -12.533 7.744 -30.596 1.00 72.68 98 VAL B N 1
ATOM 2405 C CA . VAL B 1 73 ? -13.290 8.977 -30.781 1.00 76.18 98 VAL B CA 1
ATOM 2406 C C . VAL B 1 73 ? -12.653 9.802 -31.892 1.00 84.09 98 VAL B C 1
ATOM 2407 O O . VAL B 1 73 ? -13.351 10.374 -32.730 1.00 86.71 98 VAL B O 1
ATOM 2411 N N . LEU B 1 74 ? -11.323 9.847 -31.898 1.00 84.27 99 LEU B N 1
ATOM 2412 C CA . LEU B 1 74 ? -10.582 10.529 -32.954 1.00 84.18 99 LEU B CA 1
ATOM 2413 C C . LEU B 1 74 ? -10.802 9.827 -34.287 1.00 90.99 99 LEU B C 1
ATOM 2414 O O . LEU B 1 74 ? -10.819 10.465 -35.341 1.00 97.03 99 LEU B O 1
ATOM 2419 N N . THR B 1 75 ? -10.960 8.508 -34.229 1.00 88.44 100 THR B N 1
ATOM 2420 C CA . THR B 1 75 ? -11.255 7.715 -35.414 1.00 93.75 100 THR B CA 1
ATOM 2421 C C . THR B 1 75 ? -12.591 8.137 -36.017 1.00 99.06 100 THR B C 1
ATOM 2422 O O . THR B 1 75 ? -12.659 8.462 -37.200 1.00 102.56 100 THR B O 1
ATOM 2426 N N . GLN B 1 76 ? -13.644 8.141 -35.197 1.00 98.55 101 GLN B N 1
ATOM 2427 C CA . GLN B 1 76 ? -14.971 8.567 -35.641 1.00 90.67 101 GLN B CA 1
ATOM 2428 C C . GLN B 1 76 ? -14.914 9.955 -36.255 1.00 89.45 101 GLN B C 1
ATOM 2429 O O . GLN B 1 76 ? -15.465 10.201 -37.325 1.00 95.31 101 GLN B O 1
ATOM 2435 N N . ILE B 1 77 ? -14.255 10.871 -35.561 1.00 85.23 102 ILE B N 1
ATOM 2436 C CA . ILE B 1 77 ? -14.228 12.258 -35.996 1.00 88.30 102 ILE B CA 1
ATOM 2437 C C . ILE B 1 77 ? -13.531 12.386 -37.349 1.00 97.03 102 ILE B C 1
ATOM 2438 O O . ILE B 1 77 ? -13.852 13.271 -38.143 1.00 102.96 102 ILE B O 1
ATOM 2443 N N . ALA B 1 78 ? -12.595 11.481 -37.616 1.00 93.77 103 ALA B N 1
ATOM 2444 C CA . ALA B 1 78 ? -11.932 11.423 -38.914 1.00 99.54 103 ALA B CA 1
ATOM 2445 C C . ALA B 1 78 ? -12.892 10.922 -39.992 1.00 100.52 103 ALA B C 1
ATOM 2446 O O . ALA B 1 78 ? -13.014 11.532 -41.054 1.00 96.89 103 ALA B O 1
ATOM 2448 N N . SER B 1 79 ? -13.567 9.810 -39.704 1.00 106.36 104 SER B N 1
ATOM 2449 C CA . SER B 1 79 ? -14.547 9.215 -40.614 1.00 107.81 104 SER B CA 1
ATOM 2450 C C . SER B 1 79 ? -15.597 10.220 -41.069 1.00 110.54 104 SER B C 1
ATOM 2451 O O . SER B 1 79 ? -15.920 10.297 -42.254 1.00 118.70 104 SER B O 1
ATOM 2454 N N . SER B 1 80 ? -16.128 10.983 -40.118 1.00 102.62 105 SER B N 1
ATOM 2455 C CA . SER B 1 80 ? -17.176 11.959 -40.395 1.00 97.04 105 SER B CA 1
ATOM 2456 C C . SER B 1 80 ? -16.698 13.065 -41.331 1.00 98.06 105 SER B C 1
ATOM 2457 O O . SER B 1 80 ? -17.489 13.901 -41.772 1.00 103.21 105 SER B O 1
ATOM 2460 N N . GLY B 1 81 ? -15.401 13.082 -41.615 1.00 92.69 106 GLY B N 1
ATOM 2461 C CA . GLY B 1 81 ? -14.857 14.016 -42.580 1.00 97.43 106 GLY B CA 1
ATOM 2462 C C . GLY B 1 81 ? -14.219 15.266 -42.007 1.00 106.44 106 GLY B C 1
ATOM 2463 O O . GLY B 1 81 ? -14.237 16.317 -42.642 1.00 117.11 106 GLY B O 1
ATOM 2464 N N . VAL B 1 82 ? -13.653 15.171 -40.810 1.00 100.80 107 VAL B N 1
ATOM 2465 C CA . VAL B 1 82 ? -12.889 16.295 -40.283 1.00 94.44 107 VAL B CA 1
ATOM 2466 C C . VAL B 1 82 ? -11.397 15.981 -40.257 1.00 95.55 107 VAL B C 1
ATOM 2467 O O . VAL B 1 82 ? -10.986 14.839 -40.025 1.00 91.79 107 VAL B O 1
ATOM 2471 N N . ASN B 1 83 ? -10.602 17.015 -40.515 1.00 92.51 108 ASN B N 1
ATOM 2472 C CA . ASN B 1 83 ? -9.154 16.910 -40.587 1.00 92.44 108 ASN B CA 1
ATOM 2473 C C . ASN B 1 83 ? -8.511 16.767 -39.207 1.00 96.75 108 ASN B C 1
ATOM 2474 O O . ASN B 1 83 ? -8.322 17.755 -38.490 1.00 88.25 108 ASN B O 1
ATOM 2479 N N . VAL B 1 84 ? -8.173 15.532 -38.843 1.00 99.45 109 VAL B N 1
ATOM 2480 C CA . VAL B 1 84 ? -7.631 15.241 -37.518 1.00 96.14 109 VAL B CA 1
ATOM 2481 C C . VAL B 1 84 ? -6.104 15.183 -37.507 1.00 101.93 109 VAL B C 1
ATOM 2482 O O . VAL B 1 84 ? -5.497 14.220 -37.982 1.00 108.67 109 VAL B O 1
ATOM 2486 N N . VAL B 1 85 ? -5.493 16.226 -36.958 1.00 90.70 110 VAL B N 1
ATOM 2487 C CA . VAL B 1 85 ? -4.046 16.303 -36.834 1.00 95.35 110 VAL B CA 1
ATOM 2488 C C . VAL B 1 85 ? -3.638 16.013 -35.398 1.00 95.06 110 VAL B C 1
ATOM 2489 O O . VAL B 1 85 ? -4.128 16.657 -34.467 1.00 89.45 110 VAL B O 1
ATOM 2493 N N . THR B 1 86 ? -2.735 15.056 -35.213 1.00 90.38 111 THR B N 1
ATOM 2494 C CA . THR B 1 86 ? -2.317 14.689 -33.866 1.00 85.67 111 THR B CA 1
ATOM 2495 C C . THR B 1 86 ? -0.952 15.266 -33.509 1.00 90.80 111 THR B C 1
ATOM 2496 O O . THR B 1 86 ? 0.006 15.132 -34.262 1.00 99.01 111 THR B O 1
ATOM 2500 N N . VAL B 1 87 ? -0.890 15.914 -32.350 1.00 89.71 112 VAL B N 1
ATOM 2501 C CA . VAL B 1 87 ? 0.329 16.523 -31.837 1.00 89.37 112 VAL B CA 1
ATOM 2502 C C . VAL B 1 87 ? 0.991 15.562 -30.852 1.00 93.42 112 VAL B C 1
ATOM 2503 O O . VAL B 1 87 ? 0.311 14.960 -30.017 1.00 89.82 112 VAL B O 1
ATOM 2507 N N . PRO B 1 88 ? 2.321 15.405 -30.950 1.00 95.21 113 PRO B N 1
ATOM 2508 C CA . PRO B 1 88 ? 3.053 14.464 -30.092 1.00 97.66 113 PRO B CA 1
ATOM 2509 C C . PRO B 1 88 ? 2.921 14.830 -28.616 1.00 89.58 113 PRO B C 1
ATOM 2510 O O . PRO B 1 88 ? 2.855 16.015 -28.292 1.00 75.22 113 PRO B O 1
ATOM 2514 N N . GLY B 1 89 ? 2.892 13.833 -27.735 1.00 90.72 114 GLY B N 1
ATOM 2515 C CA . GLY B 1 89 ? 2.733 14.102 -26.317 1.00 85.71 114 GLY B CA 1
ATOM 2516 C C . GLY B 1 89 ? 3.754 13.473 -25.384 1.00 95.38 114 GLY B C 1
ATOM 2517 O O . GLY B 1 89 ? 3.408 13.081 -24.270 1.00 93.07 114 GLY B O 1
ATOM 2518 N N . GLN B 1 90 ? 5.008 13.366 -25.820 1.00 101.02 115 GLN B N 1
ATOM 2519 C CA . GLN B 1 90 ? 6.052 12.865 -24.932 1.00 96.31 115 GLN B CA 1
ATOM 2520 C C . GLN B 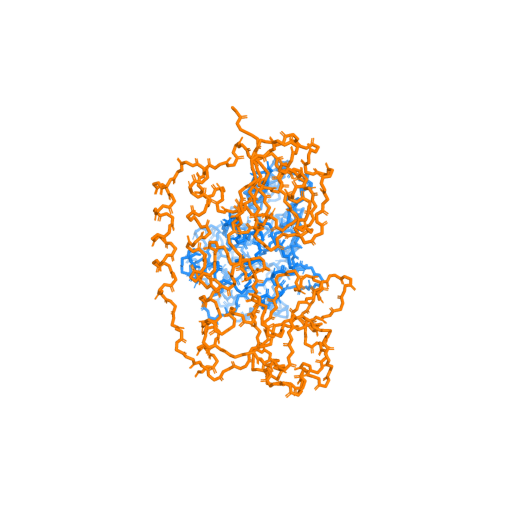1 90 ? 6.340 13.913 -23.878 1.00 90.73 115 GLN B C 1
ATOM 2521 O O . GLN B 1 90 ? 6.399 15.105 -24.176 1.00 88.77 115 GLN B O 1
ATOM 2527 N N . THR B 1 91 ? 6.521 13.459 -22.645 1.00 93.18 116 THR B N 1
ATOM 2528 C CA . THR B 1 91 ? 6.789 14.355 -21.530 1.00 87.68 116 THR B CA 1
ATOM 2529 C C . THR B 1 91 ? 8.289 14.540 -21.311 1.00 91.84 116 THR B C 1
ATOM 2530 O O . THR B 1 91 ? 8.857 14.034 -20.344 1.00 92.93 116 THR B O 1
ATOM 2534 N N . THR B 1 92 ? 8.926 15.253 -22.235 1.00 92.00 117 THR B N 1
ATOM 2535 C CA . THR B 1 92 ? 10.314 15.669 -22.081 1.00 93.43 117 THR B CA 1
ATOM 2536 C C . THR B 1 92 ? 10.462 17.086 -22.625 1.00 86.49 117 THR B C 1
ATOM 2537 O O . THR B 1 92 ? 9.742 17.475 -23.546 1.00 87.76 117 THR B O 1
ATOM 2541 N N . PRO B 1 93 ? 11.400 17.866 -22.064 1.00 93.41 118 PRO B N 1
ATOM 2542 C CA . PRO B 1 93 ? 11.527 19.261 -22.507 1.00 97.78 118 PRO B CA 1
ATOM 2543 C C . PRO B 1 93 ? 11.805 19.376 -24.012 1.00 101.71 118 PRO B C 1
ATOM 2544 O O . PRO B 1 93 ? 11.389 20.358 -24.629 1.00 99.34 118 PRO B O 1
ATOM 2548 N N . GLU B 1 94 ? 12.484 18.385 -24.587 1.00 103.88 119 GLU B N 1
ATOM 2549 C CA . GLU B 1 94 ? 12.778 18.378 -26.020 1.00 110.19 119 GLU B CA 1
ATOM 2550 C C . GLU B 1 94 ? 11.510 18.189 -26.843 1.00 110.73 119 GLU B C 1
ATOM 2551 O O . GLU B 1 94 ? 11.282 18.889 -27.831 1.00 106.62 119 GLU B O 1
ATOM 2557 N N . SER B 1 95 ? 10.692 17.230 -26.425 1.00 113.72 120 SER B N 1
ATOM 2558 C CA . SER B 1 95 ? 9.447 16.910 -27.107 1.00 114.15 120 SER B CA 1
ATOM 2559 C C . SER B 1 95 ? 8.612 18.142 -27.460 1.00 112.24 120 SER B C 1
ATOM 2560 O O . SER B 1 95 ? 7.787 18.092 -28.372 1.00 115.82 120 SER B O 1
ATOM 2563 N N . VAL B 1 96 ? 8.820 19.244 -26.744 1.00 105.69 121 VAL B N 1
ATOM 2564 C CA . VAL B 1 96 ? 8.024 20.449 -26.974 1.00 100.12 121 VAL B CA 1
ATOM 2565 C C . VAL B 1 96 ? 8.319 21.094 -28.334 1.00 97.29 121 VAL B C 1
ATOM 2566 O O . VAL B 1 96 ? 7.477 21.795 -28.892 1.00 106.28 121 VAL B O 1
ATOM 2570 N N . ALA B 1 97 ? 9.508 20.847 -28.871 1.00 88.17 122 ALA B N 1
ATOM 2571 C CA . ALA B 1 97 ? 9.848 21.336 -30.205 1.00 100.49 122 ALA B CA 1
ATOM 2572 C C . ALA B 1 97 ? 9.043 20.591 -31.269 1.00 108.00 122 ALA B C 1
ATOM 2573 O O . ALA B 1 97 ? 8.571 21.182 -32.245 1.00 109.45 122 ALA B O 1
ATOM 2575 N N . MET B 1 98 ? 8.893 19.286 -31.067 1.00 103.72 123 MET B N 1
ATOM 2576 C CA . MET B 1 98 ? 8.140 18.441 -31.982 1.00 90.43 123 MET B CA 1
ATOM 2577 C C . MET B 1 98 ? 6.646 18.750 -31.951 1.00 90.73 123 MET B C 1
ATOM 2578 O O . MET B 1 98 ? 5.913 18.407 -32.880 1.00 95.94 123 MET B O 1
ATOM 2583 N N . LYS B 1 99 ? 6.192 19.389 -30.879 1.00 86.24 124 LYS B N 1
ATOM 2584 C CA . LYS B 1 99 ? 4.796 19.796 -30.797 1.00 90.28 124 LYS B CA 1
ATOM 2585 C C . LYS B 1 99 ? 4.596 21.049 -31.633 1.00 97.42 124 LYS B C 1
ATOM 2586 O O . LYS B 1 99 ? 3.648 21.140 -32.406 1.00 106.59 124 LYS B O 1
ATOM 2592 N N . ILE B 1 100 ? 5.501 22.011 -31.485 1.00 98.66 125 ILE B N 1
ATOM 2593 C CA . ILE B 1 100 ? 5.403 23.257 -32.236 1.00 98.18 125 ILE B CA 1
ATOM 2594 C C . ILE B 1 100 ? 5.434 22.981 -33.732 1.00 109.00 125 ILE B C 1
ATOM 2595 O O . ILE B 1 100 ? 4.643 23.540 -34.487 1.00 115.65 125 ILE B O 1
ATOM 2600 N N . ASN B 1 101 ? 6.345 22.113 -34.157 1.00 107.98 126 ASN B N 1
ATOM 2601 C CA . ASN B 1 101 ? 6.428 21.747 -35.564 1.00 107.76 126 ASN B CA 1
ATOM 2602 C C . ASN B 1 101 ? 5.126 21.120 -36.060 1.00 107.22 126 ASN B C 1
ATOM 2603 O O . ASN B 1 101 ? 4.612 21.491 -37.116 1.00 105.81 126 ASN B O 1
ATOM 2608 N N . ALA B 1 102 ? 4.595 20.173 -35.294 1.00 104.15 127 ALA B N 1
ATOM 2609 C CA . ALA B 1 102 ? 3.349 19.509 -35.661 1.00 103.18 127 ALA B CA 1
ATOM 2610 C C . ALA B 1 102 ? 2.234 20.523 -35.914 1.00 107.18 127 ALA B C 1
ATOM 2611 O O . ALA B 1 102 ? 1.546 20.465 -36.932 1.00 116.99 127 ALA B O 1
ATOM 2613 N N . VAL B 1 103 ? 2.065 21.457 -34.986 1.00 102.91 128 VAL B N 1
ATOM 2614 C CA . VAL B 1 103 ? 1.042 22.487 -35.116 1.00 104.50 128 VAL B CA 1
ATOM 2615 C C . VAL B 1 103 ? 1.394 23.467 -36.237 1.00 105.98 128 VAL B C 1
ATOM 2616 O O . VAL B 1 103 ? 0.564 23.759 -37.093 1.00 110.71 128 VAL B O 1
ATOM 2620 N N . ALA B 1 104 ? 2.629 23.965 -36.229 1.00 109.91 129 ALA B N 1
ATOM 2621 C CA . ALA B 1 104 ? 3.094 24.903 -37.252 1.00 112.74 129 ALA B CA 1
ATOM 2622 C C . ALA B 1 104 ? 2.823 24.378 -38.657 1.00 121.16 129 ALA B C 1
ATOM 2623 O O . ALA B 1 104 ? 2.382 25.118 -39.538 1.00 121.20 129 ALA B O 1
ATOM 2625 N N . THR B 1 105 ? 3.101 23.094 -38.856 1.00 123.30 130 THR B N 1
ATOM 2626 C CA . THR B 1 105 ? 2.877 22.443 -40.139 1.00 121.35 130 THR B CA 1
ATOM 2627 C C . THR B 1 105 ? 1.403 22.504 -40.528 1.00 121.01 130 THR B C 1
ATOM 2628 O O . THR B 1 105 ? 1.058 22.913 -41.637 1.00 119.78 130 THR B O 1
ATOM 2632 N N . ALA B 1 106 ? 0.538 22.107 -39.601 1.00 120.43 131 ALA B N 1
ATOM 2633 C CA . ALA B 1 106 ? -0.899 22.073 -39.853 1.00 114.17 131 ALA B CA 1
ATOM 2634 C C . ALA B 1 106 ? -1.485 23.465 -40.082 1.00 109.81 131 ALA B C 1
ATOM 2635 O O . ALA B 1 106 ? -2.393 23.640 -40.890 1.00 110.36 131 ALA B O 1
ATOM 2637 N N . LEU B 1 107 ? -0.965 24.455 -39.369 1.00 110.44 132 LEU B N 1
ATOM 2638 C CA . LEU B 1 107 ? -1.471 25.814 -39.504 1.00 115.28 132 LEU B CA 1
ATOM 2639 C C . LEU B 1 107 ? -0.956 26.480 -40.777 1.00 118.94 132 LEU B C 1
ATOM 2640 O O . LEU B 1 107 ? -1.386 27.579 -41.129 1.00 114.92 132 LEU B O 1
ATOM 2645 N N . HIS B 1 108 ? -0.042 25.804 -41.466 1.00 127.53 133 HIS B N 1
ATOM 2646 C CA . HIS B 1 108 ? 0.617 26.380 -42.631 1.00 131.74 133 HIS B CA 1
ATOM 2647 C C . HIS B 1 108 ? 1.425 27.599 -42.209 1.00 134.23 133 HIS B C 1
ATOM 2648 O O . HIS B 1 108 ? 1.467 28.600 -42.919 1.00 138.96 133 HIS B O 1
ATOM 2655 N N . GLN B 1 109 ? 2.058 27.513 -41.044 1.00 133.53 134 GLN B N 1
ATOM 2656 C CA . GLN B 1 109 ? 2.850 28.620 -40.523 1.00 138.05 134 GLN B CA 1
ATOM 2657 C C . GLN B 1 109 ? 4.228 28.151 -40.073 1.00 142.66 134 GLN B C 1
ATOM 2658 O O . GLN B 1 109 ? 4.701 28.526 -39.000 1.00 145.95 134 GLN B O 1
ATOM 2664 N N . THR B 1 110 ? 4.867 27.335 -40.904 1.00 139.34 135 THR B N 1
ATOM 2665 C CA . THR B 1 110 ? 6.167 26.765 -40.573 1.00 135.00 135 THR B CA 1
ATOM 2666 C C . THR B 1 110 ? 7.172 27.841 -40.183 1.00 133.89 135 THR B C 1
ATOM 2667 O O . THR B 1 110 ? 8.001 27.635 -39.297 1.00 127.64 135 THR B O 1
ATOM 2671 N N . GLU B 1 111 ? 7.091 28.990 -40.846 1.00 142.57 136 GLU B N 1
ATOM 2672 C CA . GLU B 1 111 ? 7.981 30.104 -40.544 1.00 152.79 136 GLU B CA 1
ATOM 2673 C C . GLU B 1 111 ? 7.846 30.526 -39.093 1.00 145.51 136 GLU B C 1
ATOM 2674 O O . GLU B 1 111 ? 8.792 30.422 -38.314 1.00 143.09 136 GLU B O 1
ATOM 2680 N N . LYS B 1 112 ? 6.662 31.011 -38.739 1.00 142.50 137 LYS B N 1
ATOM 2681 C CA . LYS B 1 112 ? 6.394 31.443 -37.378 1.00 134.65 137 LYS B CA 1
ATOM 2682 C C . LYS B 1 112 ? 6.684 30.312 -36.399 1.00 127.44 137 LYS B C 1
ATOM 2683 O O . LYS B 1 112 ? 7.148 30.547 -35.283 1.00 122.99 137 LYS B O 1
ATOM 2689 N N . GLY B 1 113 ? 6.417 29.084 -36.833 1.00 126.65 138 GLY B N 1
ATOM 2690 C CA . GLY B 1 113 ? 6.655 27.911 -36.014 1.00 129.11 138 GLY B CA 1
ATOM 2691 C C . GLY B 1 113 ? 8.123 27.695 -35.696 1.00 139.33 138 GLY B C 1
ATOM 2692 O O . GLY B 1 113 ? 8.471 27.244 -34.604 1.00 144.27 138 GLY B O 1
ATOM 2693 N N . GLN B 1 114 ? 8.990 28.015 -36.651 1.00 140.16 139 GLN B N 1
ATOM 2694 C CA . GLN B 1 114 ? 10.423 27.841 -36.453 1.00 136.93 139 GLN B CA 1
ATOM 2695 C C . GLN B 1 114 ? 10.976 28.905 -35.505 1.00 128.57 139 GLN B C 1
ATOM 2696 O O . GLN B 1 114 ? 11.817 28.613 -34.654 1.00 125.67 139 GLN B O 1
ATOM 2702 N N . LYS B 1 115 ? 10.495 30.136 -35.652 1.00 126.99 140 LYS B N 1
ATOM 2703 C CA . LYS B 1 115 ? 10.866 31.218 -34.745 1.00 125.06 140 LYS B CA 1
ATOM 2704 C C . LYS B 1 115 ? 10.503 30.845 -33.317 1.00 118.98 140 LYS B C 1
ATOM 2705 O O . LYS B 1 115 ? 11.300 31.011 -32.392 1.00 117.94 140 LYS B O 1
ATOM 2711 N N . LEU B 1 116 ? 9.286 30.340 -33.151 1.00 116.70 141 LEU B N 1
ATOM 2712 C CA . LEU B 1 116 ? 8.777 29.945 -31.845 1.00 117.05 141 LEU B CA 1
ATOM 2713 C C . LEU B 1 116 ? 9.697 28.911 -31.211 1.00 111.76 141 LEU B C 1
ATOM 2714 O O . LEU B 1 116 ? 9.997 28.977 -30.016 1.00 107.10 141 LEU B O 1
ATOM 2719 N N . ILE B 1 117 ? 10.150 27.962 -32.026 1.00 108.50 142 ILE B N 1
ATOM 2720 C CA . ILE B 1 117 ? 11.010 26.882 -31.551 1.00 113.63 142 ILE B CA 1
ATOM 2721 C C . ILE B 1 117 ? 12.388 27.354 -31.078 1.00 117.25 142 ILE B C 1
ATOM 2722 O O . ILE B 1 117 ? 12.819 27.015 -29.979 1.00 117.92 142 ILE B O 1
ATOM 2727 N N . GLU B 1 118 ? 13.083 28.130 -31.902 1.00 122.33 143 GLU B N 1
ATOM 2728 C CA . GLU B 1 118 ? 14.397 28.629 -31.510 1.00 128.66 143 GLU B CA 1
ATOM 2729 C C . GLU B 1 118 ? 14.290 29.498 -30.262 1.00 127.34 143 GLU B C 1
ATOM 2730 O O . GLU B 1 118 ? 15.218 29.565 -29.458 1.00 125.41 143 GLU B O 1
ATOM 2736 N N . ASP B 1 119 ? 13.145 30.151 -30.097 1.00 130.41 144 ASP B N 1
ATOM 2737 C CA . ASP B 1 119 ? 12.896 30.961 -28.911 1.00 129.12 144 ASP B CA 1
ATOM 2738 C C . ASP B 1 119 ? 12.740 30.069 -27.684 1.00 119.80 144 ASP B C 1
ATOM 2739 O O . ASP B 1 119 ? 13.235 30.384 -26.600 1.00 111.54 144 ASP B O 1
ATOM 2744 N N . TYR B 1 120 ? 12.042 28.954 -27.868 1.00 115.43 145 TYR B N 1
ATOM 2745 C CA . TYR B 1 120 ? 11.897 27.952 -26.823 1.00 105.78 145 TYR B CA 1
ATOM 2746 C C . TYR B 1 120 ? 13.247 27.317 -26.482 1.00 112.02 145 TYR B C 1
ATOM 2747 O O . TYR B 1 120 ? 13.658 27.286 -25.319 1.00 107.07 145 TYR B O 1
ATOM 2756 N N . GLN B 1 121 ? 13.931 26.817 -27.511 1.00 121.68 146 GLN B N 1
ATOM 2757 C CA . GLN B 1 121 ? 15.239 26.179 -27.358 1.00 124.52 146 GLN B CA 1
ATOM 2758 C C . GLN B 1 121 ? 16.190 27.059 -26.552 1.00 118.88 146 GLN B C 1
ATOM 2759 O O . GLN B 1 121 ? 16.865 26.594 -25.630 1.00 115.55 146 GLN B O 1
ATOM 2765 N N . GLN B 1 122 ? 16.244 28.333 -26.923 1.00 116.69 147 GLN B N 1
ATOM 2766 C CA . GLN B 1 122 ? 17.075 29.314 -26.240 1.00 116.84 147 GLN B CA 1
ATOM 2767 C C . GLN B 1 122 ? 16.700 29.431 -24.763 1.00 112.32 147 GLN B C 1
ATOM 2768 O O . GLN B 1 122 ? 17.563 29.415 -23.884 1.00 102.05 147 GLN B O 1
ATOM 2774 N N . ARG B 1 123 ? 15.405 29.544 -24.491 1.00 110.48 148 ARG B N 1
ATOM 2775 C CA . ARG B 1 123 ? 14.947 29.725 -23.125 1.00 107.24 148 ARG B CA 1
ATOM 2776 C C . ARG B 1 123 ? 15.344 28.526 -22.264 1.00 108.46 148 ARG B C 1
ATOM 2777 O O . ARG B 1 123 ? 15.830 28.686 -21.142 1.00 111.10 148 ARG B O 1
ATOM 2785 N N . LEU B 1 124 ? 15.163 27.327 -22.806 1.00 99.96 149 LEU B N 1
ATOM 2786 C CA . LEU B 1 124 ? 15.452 26.103 -22.063 1.00 100.02 149 LEU B CA 1
ATOM 2787 C C . LEU B 1 124 ? 16.938 25.922 -21.692 1.00 105.84 149 LEU B C 1
ATOM 2788 O O . LEU B 1 124 ? 17.264 25.520 -20.572 1.00 108.38 149 LEU B O 1
ATOM 2793 N N . ALA B 1 125 ? 17.833 26.218 -22.630 1.00 103.53 150 ALA B N 1
ATOM 2794 C CA . ALA B 1 125 ? 19.263 25.976 -22.430 1.00 105.64 150 ALA B CA 1
ATOM 2795 C C . ALA B 1 125 ? 19.857 26.750 -21.260 1.00 101.12 150 ALA B C 1
ATOM 2796 O O . ALA B 1 125 ? 21.014 26.540 -20.901 1.00 102.94 150 ALA B O 1
ATOM 2798 N N . ALA B 1 126 ? 19.063 27.637 -20.667 1.00 104.12 151 ALA B N 1
ATOM 2799 C CA . ALA B 1 126 ? 19.547 28.518 -19.604 1.00 101.16 151 ALA B CA 1
ATOM 2800 C C . ALA B 1 126 ? 19.438 27.892 -18.215 1.00 104.92 151 ALA B C 1
ATOM 2801 O O . ALA B 1 126 ? 19.852 28.490 -17.219 1.00 101.96 151 ALA B O 1
ATOM 2803 N N . VAL B 1 127 ? 18.881 26.688 -18.150 1.00 107.21 152 VAL B N 1
ATOM 2804 C CA . VAL B 1 127 ? 18.715 26.001 -16.876 1.00 107.16 152 VAL B CA 1
ATOM 2805 C C . VAL B 1 127 ? 19.796 24.938 -16.685 1.00 106.09 152 VAL B C 1
ATOM 2806 O O . VAL B 1 127 ? 20.072 24.145 -17.586 1.00 98.34 152 VAL B O 1
ATOM 2810 N N . ASN B 1 128 ? 20.413 24.926 -15.510 1.00 114.27 153 ASN B N 1
ATOM 2811 C CA . ASN B 1 128 ? 21.415 23.914 -15.202 1.00 123.84 153 ASN B CA 1
ATOM 2812 C C . ASN B 1 128 ? 20.754 22.587 -14.853 1.00 126.47 153 ASN B C 1
ATOM 2813 O O . ASN B 1 128 ? 19.929 22.519 -13.942 1.00 123.88 153 ASN B O 1
ATOM 2818 N N . LYS B 1 129 ? 21.118 21.536 -15.582 1.00 128.36 154 LYS B N 1
ATOM 2819 C CA . LYS B 1 129 ? 20.524 20.219 -15.377 1.00 126.12 154 LYS B CA 1
ATOM 2820 C C . LYS B 1 129 ? 21.411 19.291 -14.547 1.00 121.84 154 LYS B C 1
ATOM 2821 O O . LYS B 1 129 ? 21.036 18.151 -14.277 1.00 121.22 154 LYS B O 1
ATOM 2827 N N . THR B 1 130 ? 22.581 19.781 -14.146 1.00 115.12 155 THR B N 1
ATOM 2828 C CA . THR B 1 130 ? 23.509 18.993 -13.342 1.00 107.84 155 THR B CA 1
ATOM 2829 C C . THR B 1 130 ? 22.843 18.493 -12.070 1.00 112.72 155 THR B C 1
ATOM 2830 O O . THR B 1 130 ? 22.466 19.288 -11.212 1.00 121.19 155 THR B O 1
ATOM 2834 N N . PRO B 1 131 ? 22.715 17.166 -11.937 1.00 112.23 156 PRO B N 1
ATOM 2835 C CA . PRO B 1 131 ? 21.952 16.512 -10.865 1.00 110.49 156 PRO B CA 1
ATOM 2836 C C . PRO B 1 131 ? 22.300 17.013 -9.461 1.00 110.99 156 PRO B C 1
ATOM 2837 O O . PRO B 1 131 ? 23.477 17.094 -9.101 1.00 117.38 156 PRO B O 1
ATOM 2841 N N . LEU B 1 132 ? 21.270 17.339 -8.683 1.00 105.73 157 LEU B N 1
ATOM 2842 C CA . LEU B 1 132 ? 21.436 17.808 -7.310 1.00 104.49 157 LEU B CA 1
ATOM 2843 C C . LEU B 1 132 ? 20.882 16.798 -6.306 1.00 106.34 157 LEU B C 1
ATOM 2844 O O . LEU B 1 132 ? 19.930 16.074 -6.611 1.00 105.30 157 LEU B O 1
ATOM 2849 N N . PRO B 1 133 ? 21.476 16.755 -5.100 1.00 100.88 158 PRO B N 1
ATOM 2850 C CA . PRO B 1 133 ? 21.088 15.811 -4.046 1.00 99.19 158 PRO B CA 1
ATOM 2851 C C . PRO B 1 133 ? 19.804 16.226 -3.341 1.00 91.31 158 PRO B C 1
ATOM 2852 O O . PRO B 1 133 ? 19.843 16.557 -2.154 1.00 93.58 158 PRO B O 1
ATOM 2856 N N . VAL B 1 134 ? 18.687 16.219 -4.062 1.00 97.11 159 VAL B N 1
ATOM 2857 C CA . VAL B 1 134 ? 17.394 16.552 -3.465 1.00 100.61 159 VAL B CA 1
ATOM 2858 C C . VAL B 1 134 ? 16.256 15.693 -4.012 1.00 98.72 159 VAL B C 1
ATOM 2859 O O . VAL B 1 134 ? 16.015 15.647 -5.217 1.00 101.42 159 VAL B O 1
ATOM 2863 N N . LYS B 1 135 ? 15.573 15.000 -3.108 1.00 100.71 160 LYS B N 1
ATOM 2864 C CA . LYS B 1 135 ? 14.416 14.192 -3.464 1.00 101.13 160 LYS B CA 1
ATOM 2865 C C . LYS B 1 135 ? 13.170 15.062 -3.425 1.00 103.13 160 LYS B C 1
ATOM 2866 O O . LYS B 1 135 ? 12.788 15.558 -2.364 1.00 107.22 160 LYS B O 1
ATOM 2872 N N . VAL B 1 136 ? 12.536 15.251 -4.577 1.00 96.19 161 VAL B N 1
ATOM 2873 C CA . VAL B 1 136 ? 11.311 16.033 -4.633 1.00 86.03 161 VAL B CA 1
ATOM 2874 C C . VAL B 1 136 ? 10.075 15.140 -4.615 1.00 94.18 161 VAL B C 1
ATOM 2875 O O . VAL B 1 136 ? 9.993 14.151 -5.347 1.00 94.78 161 VAL B O 1
ATOM 2879 N N . LEU B 1 137 ? 9.122 15.492 -3.759 1.00 88.57 162 LEU B N 1
ATOM 2880 C CA . LEU B 1 137 ? 7.841 14.810 -3.715 1.00 83.65 162 LEU B CA 1
ATOM 2881 C C . LEU B 1 137 ? 6.794 15.734 -4.293 1.00 77.10 162 LEU B C 1
ATOM 2882 O O . LEU B 1 137 ? 6.575 16.830 -3.777 1.00 82.61 162 LEU B O 1
ATOM 2887 N N . PHE B 1 138 ? 6.155 15.307 -5.374 1.00 63.81 163 PHE B N 1
ATOM 2888 C CA . PHE B 1 138 ? 5.079 16.097 -5.943 1.00 67.12 163 PHE B CA 1
ATOM 2889 C C . PHE B 1 138 ? 3.725 15.549 -5.527 1.00 77.63 163 PHE B C 1
ATOM 2890 O O . PHE B 1 138 ? 3.436 14.364 -5.704 1.00 73.99 163 PHE B O 1
ATOM 2898 N N . VAL B 1 139 ? 2.899 16.428 -4.971 1.00 81.17 164 VAL B N 1
ATOM 2899 C CA . VAL B 1 139 ? 1.568 16.056 -4.534 1.00 77.75 164 VAL B CA 1
ATOM 2900 C C . VAL B 1 139 ? 0.514 16.854 -5.289 1.00 74.65 164 VAL B C 1
ATOM 2901 O O . VAL B 1 139 ? 0.571 18.084 -5.336 1.00 74.89 164 VAL B O 1
ATOM 2905 N N . MET B 1 140 ? -0.432 16.148 -5.900 1.00 70.79 165 MET B N 1
ATOM 2906 C CA . MET B 1 140 ? -1.597 16.793 -6.493 1.00 65.73 165 MET B CA 1
ATOM 2907 C C . MET B 1 140 ? -2.786 16.680 -5.553 1.00 68.94 165 MET B C 1
ATOM 2908 O O . MET B 1 140 ? -3.179 15.585 -5.154 1.00 76.50 165 MET B O 1
ATOM 2913 N N . SER B 1 141 ? -3.357 17.824 -5.208 1.00 69.14 166 SER B N 1
ATOM 2914 C CA . SER B 1 141 ? -4.480 17.868 -4.291 1.00 77.27 166 SER B CA 1
ATOM 2915 C C . SER B 1 141 ? -5.627 18.594 -4.974 1.00 75.14 166 SER B C 1
ATOM 2916 O O . SER B 1 141 ? -5.504 19.773 -5.303 1.00 74.54 166 SER B O 1
ATOM 2919 N N . HIS B 1 142 ? -6.725 17.886 -5.221 1.00 83.14 167 HIS B N 1
ATOM 2920 C CA . HIS B 1 142 ? -7.911 18.519 -5.789 1.00 91.67 167 HIS B CA 1
ATOM 2921 C C . HIS B 1 142 ? -8.751 19.064 -4.651 1.00 103.82 167 HIS B C 1
ATOM 2922 O O . HIS B 1 142 ? -8.367 18.987 -3.482 1.00 106.62 167 HIS B O 1
ATOM 2929 N N . GLY B 1 143 ? -9.916 19.593 -4.998 1.00 112.87 168 GLY B N 1
ATOM 2930 C CA . GLY B 1 143 ? -10.873 20.010 -3.995 1.00 120.71 168 GLY B CA 1
ATOM 2931 C C . GLY B 1 143 ? -11.417 18.811 -3.241 1.00 123.91 168 GLY B C 1
ATOM 2932 O O . GLY B 1 143 ? -11.152 18.642 -2.048 1.00 130.03 168 GLY B O 1
ATOM 2933 N N . GLY B 1 144 ? -12.163 17.964 -3.945 1.00 113.72 169 GLY B N 1
ATOM 2934 C CA . GLY B 1 144 ? -12.835 16.838 -3.323 1.00 113.10 169 GLY B CA 1
ATOM 2935 C C . GLY B 1 144 ? -11.993 15.585 -3.171 1.00 116.10 169 GLY B C 1
ATOM 2936 O O . GLY B 1 144 ? -12.195 14.799 -2.244 1.00 114.55 169 GLY B O 1
ATOM 2937 N N . LEU B 1 145 ? -11.047 15.391 -4.081 1.00 119.41 170 LEU B N 1
ATOM 2938 C CA . LEU B 1 145 ? -10.223 14.190 -4.058 1.00 122.16 170 LEU B CA 1
ATOM 2939 C C . LEU B 1 145 ? -9.035 14.304 -3.110 1.00 118.01 170 LEU B C 1
ATOM 2940 O O . LEU B 1 145 ? -8.577 15.401 -2.784 1.00 121.04 170 LEU B O 1
ATOM 2945 N N . THR B 1 146 ? -8.542 13.152 -2.676 1.00 107.30 171 THR B N 1
ATOM 2946 C CA . THR B 1 146 ? -7.456 13.099 -1.715 1.00 102.40 171 THR B CA 1
ATOM 2947 C C . THR B 1 146 ? -6.089 13.250 -2.387 1.00 89.21 171 THR B C 1
ATOM 2948 O O . THR B 1 146 ? -5.942 13.013 -3.587 1.00 85.02 171 THR B O 1
ATOM 2952 N N . PRO B 1 147 ? -5.081 13.649 -1.603 1.00 78.11 172 PRO B N 1
ATOM 2953 C CA . PRO B 1 147 ? -3.744 13.909 -2.133 1.00 72.10 172 PRO B CA 1
ATOM 2954 C C . PRO B 1 147 ? -3.208 12.707 -2.889 1.00 82.09 172 PRO B C 1
ATOM 2955 O O . PRO B 1 147 ? -3.416 11.567 -2.467 1.00 80.68 172 PRO B O 1
ATOM 2959 N N . MET B 1 148 ? -2.519 12.964 -3.995 1.00 83.25 173 MET B N 1
ATOM 2960 C CA . MET B 1 148 ? -1.881 11.901 -4.755 1.00 82.78 173 MET B CA 1
ATOM 2961 C C . MET B 1 148 ? -0.445 12.263 -5.116 1.00 88.27 173 MET B C 1
ATOM 2962 O O . MET B 1 148 ? -0.140 13.417 -5.418 1.00 89.36 173 MET B O 1
ATOM 2967 N N . ALA B 1 149 ? 0.438 11.273 -5.073 1.00 78.89 174 ALA B N 1
ATOM 2968 C CA . ALA B 1 149 ? 1.832 11.506 -5.405 1.00 73.09 174 ALA B CA 1
ATOM 2969 C C . ALA B 1 149 ? 2.125 11.050 -6.822 1.00 75.00 174 ALA B C 1
ATOM 2970 O O . ALA B 1 149 ? 1.476 10.141 -7.338 1.00 77.22 174 ALA B O 1
ATOM 2972 N N . ALA B 1 150 ? 3.107 11.689 -7.447 1.00 75.97 175 ALA B N 1
ATOM 2973 C CA . ALA B 1 150 ? 3.544 11.300 -8.779 1.00 79.15 175 ALA B CA 1
ATOM 2974 C C . ALA B 1 150 ? 4.667 10.257 -8.723 1.00 84.33 175 ALA B C 1
ATOM 2975 O O . ALA B 1 150 ? 5.712 10.482 -8.115 1.00 94.16 175 ALA B O 1
ATOM 2977 N N . GLY B 1 151 ? 4.440 9.110 -9.354 1.00 87.40 176 GLY B N 1
ATOM 2978 C CA . GLY B 1 151 ? 5.460 8.083 -9.461 1.00 86.94 176 GLY B CA 1
ATOM 2979 C C . GLY B 1 151 ? 6.208 8.234 -10.771 1.00 94.26 176 GLY B C 1
ATOM 2980 O O . GLY B 1 151 ? 6.385 9.348 -11.262 1.00 97.46 176 GLY B O 1
ATOM 2981 N N . GLN B 1 152 ? 6.636 7.117 -11.348 1.00 91.98 177 GLN B N 1
ATOM 2982 C CA . GLN B 1 152 ? 7.369 7.154 -12.604 1.00 92.90 177 GLN B CA 1
ATOM 2983 C C . GLN B 1 152 ? 6.442 7.331 -13.807 1.00 93.44 177 GLN B C 1
ATOM 2984 O O . GLN B 1 152 ? 5.228 7.105 -13.716 1.00 91.92 177 GLN B O 1
ATOM 2990 N N . ASN B 1 153 ? 7.027 7.750 -14.927 1.00 89.42 178 ASN B N 1
ATOM 2991 C CA . ASN B 1 153 ? 6.308 7.877 -16.194 1.00 87.86 178 ASN B CA 1
ATOM 2992 C C . ASN B 1 153 ? 5.229 8.963 -16.208 1.00 94.43 178 ASN B C 1
ATOM 2993 O O . ASN B 1 153 ? 4.351 8.972 -17.071 1.00 82.68 178 ASN B O 1
ATOM 2998 N N . THR B 1 154 ? 5.304 9.881 -15.252 1.00 89.87 179 THR B N 1
ATOM 2999 C CA . THR B 1 154 ? 4.405 11.023 -15.229 1.00 77.35 179 THR B CA 1
ATOM 3000 C C . THR B 1 154 ? 5.125 12.262 -15.751 1.00 78.06 179 THR B C 1
ATOM 3001 O O . THR B 1 154 ? 6.355 12.284 -15.837 1.00 82.80 179 THR B O 1
ATOM 3005 N N . ALA B 1 155 ? 4.363 13.290 -16.112 1.00 77.83 180 ALA B N 1
ATOM 3006 C CA . ALA B 1 155 ? 4.959 14.563 -16.498 1.00 79.58 180 ALA B CA 1
ATOM 3007 C C . ALA B 1 155 ? 5.713 15.135 -15.305 1.00 81.16 180 ALA B C 1
ATOM 3008 O O . ALA B 1 155 ? 6.811 15.680 -15.452 1.00 82.51 180 ALA B O 1
ATOM 3010 N N . ALA B 1 156 ? 5.122 15.003 -14.120 1.00 78.87 181 ALA B N 1
ATOM 3011 C CA . ALA B 1 156 ? 5.785 15.449 -12.896 1.00 81.32 181 ALA B CA 1
ATOM 3012 C C . ALA B 1 156 ? 7.159 14.802 -12.778 1.00 82.07 181 ALA B C 1
ATOM 3013 O O . ALA B 1 156 ? 8.168 15.494 -12.697 1.00 89.76 181 ALA B O 1
ATOM 3015 N N . ASP B 1 157 ? 7.189 13.471 -12.786 1.00 89.39 182 ASP B N 1
ATOM 3016 C CA . ASP B 1 157 ? 8.437 12.727 -12.648 1.00 92.71 182 ASP B CA 1
ATOM 3017 C C . ASP B 1 157 ? 9.486 13.193 -13.652 1.00 91.59 182 ASP B C 1
ATOM 3018 O O . ASP B 1 157 ? 10.660 13.324 -13.313 1.00 92.41 182 ASP B O 1
ATOM 3023 N N . ALA B 1 158 ? 9.057 13.443 -14.886 1.00 88.27 183 ALA B N 1
ATOM 3024 C CA . ALA B 1 158 ? 9.968 13.914 -15.925 1.00 86.37 183 ALA B CA 1
ATOM 3025 C C . ALA B 1 158 ? 10.482 15.317 -15.601 1.00 80.46 183 ALA B C 1
ATOM 3026 O O . ALA B 1 158 ? 11.660 15.622 -15.760 1.00 82.64 183 ALA B O 1
ATOM 3028 N N . MET B 1 159 ? 9.579 16.166 -15.140 1.00 82.49 184 MET B N 1
ATOM 3029 C CA . MET B 1 159 ? 9.919 17.535 -14.800 1.00 91.62 184 MET B CA 1
ATOM 3030 C C . MET B 1 159 ? 10.958 17.574 -13.676 1.00 89.81 184 MET B C 1
ATOM 3031 O O . MET B 1 159 ? 11.964 18.287 -13.761 1.00 87.63 184 MET B O 1
ATOM 3036 N N . ILE B 1 160 ? 10.704 16.796 -12.627 1.00 82.80 185 ILE B N 1
ATOM 3037 C CA . ILE B 1 160 ? 11.613 16.703 -11.487 1.00 85.40 185 ILE B CA 1
ATOM 3038 C C . ILE B 1 160 ? 13.024 16.273 -11.902 1.00 88.33 185 ILE B C 1
ATOM 3039 O O . ILE B 1 160 ? 14.011 16.866 -11.465 1.00 90.26 185 ILE B O 1
ATOM 3044 N N . ARG B 1 161 ? 13.112 15.245 -12.745 1.00 85.36 186 ARG B N 1
ATOM 3045 C CA . ARG B 1 161 ? 14.404 14.725 -13.196 1.00 90.28 186 ARG B CA 1
ATOM 3046 C C . ARG B 1 161 ? 15.098 15.700 -14.139 1.00 86.85 186 ARG B C 1
ATOM 3047 O O . ARG B 1 161 ? 16.300 15.926 -14.034 1.00 93.75 186 ARG B O 1
ATOM 3055 N N . ALA B 1 162 ? 14.329 16.282 -15.054 1.00 85.94 187 ALA B N 1
ATOM 3056 C CA . ALA B 1 162 ? 14.842 17.299 -15.966 1.00 79.73 187 ALA B CA 1
ATOM 3057 C C . ALA B 1 162 ? 15.548 18.436 -15.220 1.00 79.62 187 ALA B C 1
ATOM 3058 O O . ALA B 1 162 ? 16.556 18.958 -15.688 1.00 84.54 187 ALA B O 1
ATOM 3060 N N . ALA B 1 163 ? 15.011 18.816 -14.061 1.00 73.88 188 ALA B N 1
ATOM 3061 C CA . ALA B 1 163 ? 15.594 19.888 -13.257 1.00 77.29 188 ALA B CA 1
ATOM 3062 C C . ALA B 1 163 ? 16.847 19.452 -12.484 1.00 83.32 188 ALA B C 1
ATOM 3063 O O . ALA B 1 163 ? 17.493 20.263 -11.812 1.00 77.06 188 ALA B O 1
ATOM 3065 N N . GLY B 1 164 ? 17.183 18.169 -12.580 1.00 82.21 189 GLY B N 1
ATOM 3066 C CA . GLY B 1 164 ? 18.362 17.639 -11.923 1.00 84.50 189 GLY B CA 1
ATOM 3067 C C . GLY B 1 164 ? 18.097 17.081 -10.537 1.00 84.76 189 GLY B C 1
ATOM 3068 O O . GLY B 1 164 ? 19.036 16.809 -9.780 1.00 75.67 189 GLY B O 1
ATOM 3069 N N . GLY B 1 165 ? 16.820 16.919 -10.198 1.00 81.33 190 GLY B N 1
ATOM 3070 C CA . GLY B 1 165 ? 16.436 16.315 -8.935 1.00 82.88 190 GLY B CA 1
ATOM 3071 C C . GLY B 1 165 ? 15.940 14.892 -9.105 1.00 95.62 190 GLY B C 1
ATOM 3072 O O . GLY B 1 165 ? 15.916 14.357 -10.216 1.00 96.07 190 GLY B O 1
ATOM 3073 N N . SER B 1 166 ? 15.544 14.273 -7.997 1.00 95.83 191 SER B N 1
ATOM 3074 C CA . SER B 1 166 ? 15.001 12.920 -8.028 1.00 90.44 191 SER B CA 1
ATOM 3075 C C . SER B 1 166 ? 13.586 12.878 -7.478 1.00 91.84 191 SER B C 1
ATOM 3076 O O . SER B 1 166 ? 13.182 13.751 -6.704 1.00 86.80 191 SER B O 1
ATOM 3079 N N . ASN B 1 167 ? 12.834 11.857 -7.875 1.00 90.55 192 ASN B N 1
ATOM 3080 C CA . ASN B 1 167 ? 11.510 11.648 -7.310 1.00 87.84 192 ASN B CA 1
ATOM 3081 C C . ASN B 1 167 ? 11.615 10.891 -5.995 1.00 90.32 192 ASN B C 1
ATOM 3082 O O . ASN B 1 167 ? 12.140 9.779 -5.955 1.00 98.32 192 ASN B O 1
ATOM 3087 N N . ALA B 1 168 ? 11.133 11.499 -4.917 1.00 82.78 193 ALA B N 1
ATOM 3088 C CA . ALA B 1 168 ? 11.104 10.824 -3.627 1.00 84.78 193 ALA B CA 1
ATOM 3089 C C . ALA B 1 168 ? 10.394 9.477 -3.763 1.00 95.13 193 ALA B C 1
ATOM 3090 O O . ALA B 1 168 ? 10.815 8.480 -3.179 1.00 101.53 193 ALA B O 1
ATOM 3092 N N . MET B 1 169 ? 9.318 9.455 -4.544 1.00 93.52 194 MET B N 1
ATOM 3093 C CA . MET B 1 169 ? 8.576 8.221 -4.791 1.00 102.49 194 MET B CA 1
ATOM 3094 C C . MET B 1 169 ? 9.253 7.375 -5.865 1.00 102.85 194 MET B C 1
ATOM 3095 O O . MET B 1 169 ? 9.634 7.877 -6.924 1.00 100.01 194 MET B O 1
ATOM 3100 N N . GLN B 1 170 ? 9.400 6.087 -5.585 1.00 107.44 195 GLN B N 1
ATOM 3101 C CA . GLN B 1 170 ? 9.998 5.168 -6.540 1.00 111.23 195 GLN B CA 1
ATOM 3102 C C . GLN B 1 170 ? 9.307 3.811 -6.453 1.00 115.32 195 GLN B C 1
ATOM 3103 O O . GLN B 1 170 ? 8.804 3.428 -5.396 1.00 114.48 195 GLN B O 1
ATOM 3109 N N . GLY B 1 171 ? 9.262 3.095 -7.571 1.00 119.07 196 GLY B N 1
ATOM 3110 C CA . GLY B 1 171 ? 8.730 1.745 -7.581 1.00 118.06 196 GLY B CA 1
ATOM 3111 C C . GLY B 1 171 ? 7.276 1.633 -7.990 1.00 112.83 196 GLY B C 1
ATOM 3112 O O . GLY B 1 171 ? 6.598 0.666 -7.645 1.00 108.89 196 GLY B O 1
ATOM 3113 N N . PHE B 1 172 ? 6.792 2.626 -8.727 1.00 117.22 197 PHE B N 1
ATOM 3114 C CA . PHE B 1 172 ? 5.433 2.588 -9.258 1.00 109.11 197 PHE B CA 1
ATOM 3115 C C . PHE B 1 172 ? 5.238 3.680 -10.303 1.00 107.63 197 PHE B C 1
ATOM 3116 O O . PHE B 1 172 ? 6.003 4.644 -10.354 1.00 107.26 197 PHE B O 1
ATOM 3124 N N . SER B 1 173 ? 4.219 3.521 -11.141 1.00 103.78 198 SER B N 1
ATOM 3125 C CA . SER B 1 173 ? 3.929 4.511 -12.171 1.00 103.45 198 SER B CA 1
ATOM 3126 C C . SER B 1 173 ? 2.595 5.202 -11.934 1.00 106.04 198 SER B C 1
ATOM 3127 O O . SER B 1 173 ? 1.804 4.774 -11.093 1.00 104.11 198 SER B O 1
ATOM 3130 N N . ARG B 1 174 ? 2.354 6.267 -12.691 1.00 108.13 199 ARG B N 1
ATOM 3131 C CA . ARG B 1 174 ? 1.138 7.055 -12.554 1.00 101.35 199 ARG B CA 1
ATOM 3132 C C . ARG B 1 174 ? 1.079 7.725 -11.189 1.00 100.79 199 ARG B C 1
ATOM 3133 O O . ARG B 1 174 ? 2.100 8.131 -10.632 1.00 104.64 199 ARG B O 1
ATOM 3141 N N . TYR B 1 175 ? -0.132 7.824 -10.655 1.00 93.54 200 TYR B N 1
ATOM 3142 C CA . TYR B 1 175 ? -0.364 8.452 -9.366 1.00 89.01 200 TYR B CA 1
ATOM 3143 C C . TYR B 1 175 ? -0.979 7.453 -8.395 1.00 93.95 200 TYR B C 1
ATOM 3144 O O . TYR B 1 175 ? -1.705 6.548 -8.799 1.00 104.38 200 TYR B O 1
ATOM 3153 N N . ARG B 1 176 ? -0.668 7.613 -7.114 1.00 93.01 201 ARG B N 1
ATOM 3154 C CA . ARG B 1 176 ? -1.308 6.833 -6.064 1.00 90.43 201 ARG B CA 1
ATOM 3155 C C . ARG B 1 176 ? -1.644 7.749 -4.890 1.00 83.67 201 ARG B C 1
ATOM 3156 O O . ARG B 1 176 ? -0.966 8.754 -4.669 1.00 76.56 201 ARG B O 1
ATOM 3164 N N . PRO B 1 177 ? -2.705 7.415 -4.140 1.00 92.92 202 PRO B N 1
ATOM 3165 C CA . PRO B 1 177 ? -3.107 8.242 -2.999 1.00 94.64 202 PRO B CA 1
ATOM 3166 C C . PRO B 1 177 ? -1.954 8.366 -2.021 1.00 103.04 202 PRO B C 1
ATOM 3167 O O . PRO B 1 177 ? -1.142 7.446 -1.924 1.00 104.16 202 PRO B O 1
ATOM 3171 N N . LEU B 1 178 ? -1.880 9.483 -1.310 1.00 104.19 203 LEU B N 1
ATOM 3172 C CA . LEU B 1 178 ? -0.777 9.709 -0.390 1.00 100.90 203 LEU B CA 1
ATOM 3173 C C . LEU B 1 178 ? -0.755 8.664 0.718 1.00 105.37 203 LEU B C 1
ATOM 3174 O O . LEU B 1 178 ? -1.673 8.587 1.534 1.00 108.19 203 LEU B O 1
ATOM 3179 N N . SER B 1 179 ? 0.299 7.854 0.728 1.00 107.93 204 SER B N 1
ATOM 3180 C CA . SER B 1 179 ? 0.495 6.845 1.760 1.00 107.35 204 SER B CA 1
ATOM 3181 C C . SER B 1 179 ? 1.282 7.448 2.917 1.00 115.35 204 SER B C 1
ATOM 3182 O O . SER B 1 179 ? 2.425 7.869 2.743 1.00 113.54 204 SER B O 1
ATOM 3185 N N . GLN B 1 180 ? 0.669 7.494 4.095 1.00 117.22 205 GLN B N 1
ATOM 3186 C CA . GLN B 1 180 ? 1.289 8.141 5.249 1.00 118.80 205 GLN B CA 1
ATOM 3187 C C . GLN B 1 180 ? 2.609 7.482 5.660 1.00 12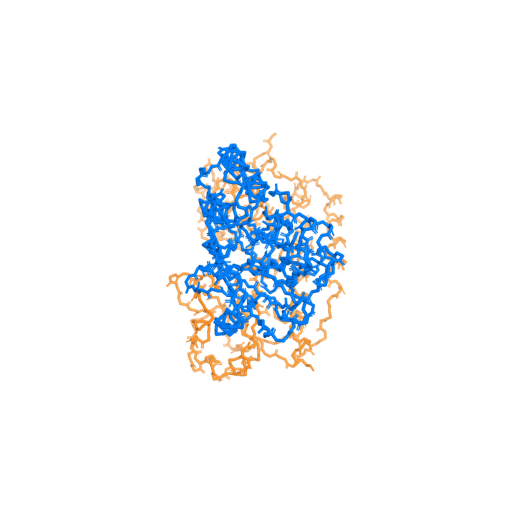1.33 205 GLN B C 1
ATOM 3188 O O . GLN B 1 180 ? 3.485 8.135 6.226 1.00 122.29 205 GLN B O 1
ATOM 3194 N N . GLU B 1 181 ? 2.750 6.191 5.372 1.00 122.19 206 GLU B N 1
ATOM 3195 C CA . GLU B 1 181 ? 4.017 5.500 5.589 1.00 120.62 206 GLU B CA 1
ATOM 3196 C C . GLU B 1 181 ? 4.849 5.537 4.316 1.00 109.37 206 GLU B C 1
ATOM 3197 O O . GLU B 1 181 ? 6.047 5.271 4.339 1.00 101.52 206 GLU B O 1
ATOM 3203 N N . GLY B 1 182 ? 4.199 5.855 3.202 1.00 110.98 207 GLY B N 1
ATOM 3204 C CA . GLY B 1 182 ? 4.884 5.967 1.929 1.00 111.68 207 GLY B CA 1
ATOM 3205 C C . GLY B 1 182 ? 5.621 7.284 1.834 1.00 106.22 207 GLY B C 1
ATOM 3206 O O . GLY B 1 182 ? 6.736 7.354 1.322 1.00 111.68 207 GLY B O 1
ATOM 3207 N N . VAL B 1 183 ? 4.984 8.333 2.338 1.00 102.99 208 VAL B N 1
ATOM 3208 C CA . VAL B 1 183 ? 5.565 9.665 2.355 1.00 98.75 208 VAL B CA 1
ATOM 3209 C C . VAL B 1 183 ? 6.783 9.662 3.258 1.00 108.82 208 VAL B C 1
ATOM 3210 O O . VAL B 1 183 ? 7.832 10.208 2.912 1.00 113.70 208 VAL B O 1
ATOM 3214 N N . ILE B 1 184 ? 6.638 9.033 4.417 1.00 111.31 209 ILE B N 1
ATOM 3215 C CA . ILE B 1 184 ? 7.739 8.917 5.364 1.00 113.58 209 ILE B CA 1
ATOM 3216 C C . ILE B 1 184 ? 8.836 7.996 4.835 1.00 115.52 209 ILE B C 1
ATOM 3217 O O . ILE B 1 184 ? 10.020 8.242 5.059 1.00 113.60 209 ILE B O 1
ATOM 3222 N N . ALA B 1 185 ? 8.439 6.940 4.132 1.00 120.62 210 ALA B N 1
ATOM 3223 C CA . ALA B 1 185 ? 9.396 5.985 3.578 1.00 122.73 210 ALA B CA 1
ATOM 3224 C C . ALA B 1 185 ? 10.246 6.635 2.491 1.00 115.13 210 ALA B C 1
ATOM 3225 O O . ALA B 1 185 ? 11.463 6.466 2.455 1.00 113.99 210 ALA B O 1
ATOM 3227 N N . SER B 1 186 ? 9.594 7.371 1.598 1.00 110.20 211 SER B N 1
ATOM 3228 C CA . SER B 1 186 ? 10.309 8.197 0.639 1.00 108.64 211 SER B CA 1
ATOM 3229 C C . SER B 1 186 ? 10.969 9.302 1.441 1.00 105.98 211 SER B C 1
ATOM 3230 O O . SER B 1 186 ? 10.546 9.589 2.559 1.00 107.76 211 SER B O 1
ATOM 3233 N N . ALA B 1 187 ? 12.001 9.928 0.891 1.00 108.45 212 ALA B N 1
ATOM 3234 C CA . ALA B 1 187 ? 12.780 10.878 1.685 1.00 114.71 212 ALA B CA 1
ATOM 3235 C C . ALA B 1 187 ? 12.650 12.312 1.193 1.00 113.47 212 ALA B C 1
ATOM 3236 O O . ALA B 1 187 ? 13.651 12.971 0.916 1.00 120.54 212 ALA B O 1
ATOM 3238 N N . PRO B 1 188 ? 11.411 12.810 1.109 1.00 103.93 213 PRO B N 1
ATOM 3239 C CA . PRO B 1 188 ? 11.166 14.133 0.534 1.00 92.87 213 PRO B CA 1
ATOM 3240 C C . PRO B 1 188 ? 12.095 15.180 1.133 1.00 90.54 213 PRO B C 1
ATOM 3241 O O . PRO B 1 188 ? 12.016 15.459 2.330 1.00 92.50 213 PRO B O 1
ATOM 3245 N N . ASP B 1 189 ? 12.977 15.737 0.311 1.00 84.48 214 ASP B N 1
ATOM 3246 C CA . ASP B 1 189 ? 13.757 16.899 0.717 1.00 92.93 214 ASP B CA 1
ATOM 3247 C C . ASP B 1 189 ? 12.955 18.173 0.431 1.00 90.09 214 ASP B C 1
ATOM 3248 O O . ASP B 1 189 ? 12.978 19.125 1.212 1.00 86.86 214 ASP B O 1
ATOM 3253 N N . LEU B 1 190 ? 12.237 18.173 -0.689 1.00 85.47 215 LEU B N 1
ATOM 3254 C CA . LEU B 1 190 ? 11.399 19.304 -1.069 1.00 85.25 215 LEU B CA 1
ATOM 3255 C C . LEU B 1 190 ? 9.983 18.847 -1.402 1.00 86.39 215 LEU B C 1
ATOM 3256 O O . LEU B 1 190 ? 9.799 17.837 -2.078 1.00 89.03 215 LEU B O 1
ATOM 3261 N N . LEU B 1 191 ? 8.988 19.589 -0.923 1.00 85.18 216 LEU B N 1
ATOM 3262 C CA . LEU B 1 191 ? 7.594 19.315 -1.272 1.00 83.62 216 LEU B CA 1
ATOM 3263 C C . LEU B 1 191 ? 7.109 20.251 -2.372 1.00 80.11 216 LEU B C 1
ATOM 3264 O O . LEU B 1 191 ? 7.154 21.474 -2.236 1.00 78.83 216 LEU B O 1
ATOM 3269 N N . LEU B 1 192 ? 6.638 19.659 -3.460 1.00 74.90 217 LEU B N 1
ATOM 3270 C CA . LEU B 1 192 ? 6.193 20.415 -4.615 1.00 71.05 217 LEU B CA 1
ATOM 3271 C C . LEU B 1 192 ? 4.684 20.232 -4.827 1.00 69.19 217 LEU B C 1
ATOM 3272 O O . LEU B 1 192 ? 4.205 19.106 -4.963 1.00 72.91 217 LEU B O 1
ATOM 3277 N N . ILE B 1 193 ? 3.940 21.338 -4.826 1.00 63.40 218 ILE B N 1
ATOM 3278 C CA . ILE B 1 193 ? 2.504 21.315 -5.123 1.00 61.53 218 ILE B CA 1
ATOM 3279 C C . ILE B 1 193 ? 2.130 22.373 -6.153 1.00 63.74 218 ILE B C 1
ATOM 3280 O O . ILE B 1 193 ? 2.964 23.172 -6.585 1.00 64.56 218 ILE B O 1
ATOM 3285 N N . THR B 1 194 ? 0.855 22.385 -6.519 1.00 64.36 219 THR B N 1
ATOM 3286 C CA . THR B 1 194 ? 0.357 23.286 -7.543 1.00 58.99 219 THR B CA 1
ATOM 3287 C C . THR B 1 194 ? -0.470 24.434 -6.952 1.00 58.04 219 THR B C 1
ATOM 3288 O O . THR B 1 194 ? -0.787 24.439 -5.762 1.00 53.75 219 THR B O 1
ATOM 3292 N N . THR B 1 195 ? -0.804 25.408 -7.793 1.00 56.81 220 THR B N 1
ATOM 3293 C CA . THR B 1 195 ? -1.664 26.513 -7.399 1.00 58.53 220 THR B CA 1
ATOM 3294 C C . THR B 1 195 ? -3.033 25.994 -6.947 1.00 69.19 220 THR B C 1
ATOM 3295 O O . THR B 1 195 ? -3.524 26.354 -5.876 1.00 69.64 220 THR B O 1
ATOM 3299 N N . ASP B 1 196 ? -3.646 25.147 -7.771 1.00 64.36 221 ASP B N 1
ATOM 3300 C CA . ASP B 1 196 ? -4.926 24.534 -7.427 1.00 63.64 221 ASP B CA 1
ATOM 3301 C C . ASP B 1 196 ? -4.828 23.720 -6.140 1.00 68.35 221 ASP B C 1
ATOM 3302 O O . ASP B 1 196 ? -5.769 23.677 -5.347 1.00 72.44 221 ASP B O 1
ATOM 3307 N N . GLY B 1 197 ? -3.687 23.071 -5.938 1.00 65.59 222 GLY B N 1
ATOM 3308 C CA . GLY B 1 197 ? -3.459 22.300 -4.731 1.00 63.99 222 GLY B CA 1
ATOM 3309 C C . GLY B 1 197 ? -3.447 23.196 -3.510 1.00 70.22 222 GLY B C 1
ATOM 3310 O O . GLY B 1 197 ? -3.911 22.810 -2.438 1.00 79.53 222 GLY B O 1
ATOM 3311 N N . VAL B 1 198 ? -2.914 24.401 -3.673 1.00 70.48 223 VAL B N 1
ATOM 3312 C CA . VAL B 1 198 ? -2.878 25.371 -2.586 1.00 71.57 223 VAL B CA 1
ATOM 3313 C C . VAL B 1 198 ? -4.288 25.845 -2.231 1.00 75.48 223 VAL B C 1
ATOM 3314 O O . VAL B 1 198 ? -4.638 25.966 -1.055 1.00 74.84 223 VAL B O 1
ATOM 3318 N N . LYS B 1 199 ? -5.097 26.102 -3.255 1.00 69.81 224 LYS B N 1
ATOM 3319 C CA . LYS B 1 199 ? -6.460 26.584 -3.050 1.00 71.50 224 LYS B CA 1
ATOM 3320 C C . LYS B 1 199 ? -7.364 25.523 -2.424 1.00 79.24 224 LYS B C 1
ATOM 3321 O O . LYS B 1 199 ? -8.267 25.853 -1.655 1.00 85.27 224 LYS B O 1
ATOM 3327 N N . ALA B 1 200 ? -7.112 24.255 -2.741 1.00 72.17 225 ALA B N 1
ATOM 3328 C CA . ALA B 1 200 ? -7.873 23.160 -2.144 1.00 73.14 225 ALA B CA 1
ATOM 3329 C C . ALA B 1 200 ? -7.496 22.918 -0.678 1.00 81.91 225 ALA B C 1
ATOM 3330 O O . ALA B 1 200 ? -8.366 22.696 0.164 1.00 91.63 225 ALA B O 1
ATOM 3332 N N . LEU B 1 201 ? -6.201 22.960 -0.377 1.00 79.19 226 LEU B N 1
ATOM 3333 C CA . LEU B 1 201 ? -5.721 22.745 0.987 1.00 79.41 226 LEU B CA 1
ATOM 3334 C C . LEU B 1 201 ? -6.039 23.935 1.888 1.00 84.50 226 LEU B C 1
ATOM 3335 O O . LEU B 1 201 ? -6.101 23.801 3.110 1.00 82.92 226 LEU B O 1
ATOM 3340 N N . GLY B 1 202 ? -6.222 25.101 1.279 1.00 89.26 227 GLY B N 1
ATOM 3341 C CA . GLY B 1 202 ? -6.735 26.262 1.984 1.00 87.65 227 GLY B CA 1
ATOM 3342 C C . GLY B 1 202 ? -5.744 27.090 2.778 1.00 85.83 227 GLY B C 1
ATOM 3343 O O . GLY B 1 202 ? -5.821 28.317 2.764 1.00 89.90 227 GLY B O 1
ATOM 3344 N N . SER B 1 203 ? -4.819 26.431 3.472 1.00 84.59 228 SER B N 1
ATOM 3345 C CA . SER B 1 203 ? -3.888 27.124 4.364 1.00 78.63 228 SER B CA 1
ATOM 3346 C C . SER B 1 203 ? -2.570 26.377 4.536 1.00 76.50 228 SER B C 1
ATOM 3347 O O . SER B 1 203 ? -2.475 25.187 4.235 1.00 80.53 228 SER B O 1
ATOM 3350 N N . SER B 1 204 ? -1.557 27.078 5.038 1.00 74.54 229 SER B N 1
ATOM 3351 C CA . SER B 1 204 ? -0.260 26.467 5.296 1.00 77.39 229 SER B CA 1
ATOM 3352 C C . SER B 1 204 ? -0.390 25.219 6.161 1.00 89.05 229 SER B C 1
ATOM 3353 O O . SER B 1 204 ? 0.078 24.144 5.788 1.00 93.47 229 SER B O 1
ATOM 3356 N N . GLU B 1 205 ? -1.032 25.373 7.315 1.00 93.18 230 GLU B N 1
ATOM 3357 C CA . GLU B 1 205 ? -1.169 24.286 8.279 1.00 96.88 230 GLU B CA 1
ATOM 3358 C C . GLU B 1 205 ? -1.668 23.003 7.620 1.00 93.45 230 GLU B C 1
ATOM 3359 O O . GLU B 1 205 ? -1.204 21.909 7.939 1.00 94.07 230 GLU B O 1
ATOM 3365 N N . ASN B 1 206 ? -2.617 23.146 6.702 1.00 86.83 231 ASN B N 1
ATOM 3366 C CA . ASN B 1 206 ? -3.196 22.001 6.015 1.00 82.93 231 ASN B CA 1
ATOM 3367 C C . ASN B 1 206 ? -2.268 21.381 4.978 1.00 85.78 231 ASN B C 1
ATOM 3368 O O . ASN B 1 206 ? -2.428 20.218 4.608 1.00 91.14 231 ASN B O 1
ATOM 3373 N N . ILE B 1 207 ? -1.304 22.162 4.505 1.00 86.08 232 ILE B N 1
ATOM 3374 C CA . ILE B 1 207 ? -0.291 21.651 3.589 1.00 84.54 232 ILE B CA 1
ATOM 3375 C C . ILE B 1 207 ? 0.635 20.682 4.317 1.00 84.92 232 ILE B C 1
ATOM 3376 O O . ILE B 1 207 ? 0.979 19.618 3.798 1.00 83.94 232 ILE B O 1
ATOM 3381 N N . TRP B 1 208 ? 1.023 21.058 5.530 1.00 80.08 233 TRP B N 1
ATOM 3382 C CA . TRP B 1 208 ? 1.947 20.268 6.328 1.00 84.67 233 TRP B CA 1
ATOM 3383 C C . TRP B 1 208 ? 1.233 19.194 7.137 1.00 95.25 233 TRP B C 1
ATOM 3384 O O . TRP B 1 208 ? 1.873 18.400 7.827 1.00 94.65 233 TRP B O 1
ATOM 3395 N N . LYS B 1 209 ? -0.095 19.173 7.044 1.00 97.61 234 LYS B N 1
ATOM 3396 C CA . LYS B 1 209 ? -0.891 18.138 7.696 1.00 102.47 234 LYS B CA 1
ATOM 3397 C C . LYS B 1 209 ? -1.024 16.904 6.807 1.00 106.89 234 LYS B C 1
ATOM 3398 O O . LYS B 1 209 ? -1.610 15.901 7.211 1.00 112.33 234 LYS B O 1
ATOM 3404 N N . LEU B 1 210 ? -0.475 16.983 5.597 1.00 104.82 235 LEU B N 1
ATOM 3405 C CA . LEU B 1 210 ? -0.476 15.848 4.677 1.00 102.44 235 LEU B CA 1
ATOM 3406 C C . LEU B 1 210 ? 0.181 14.621 5.306 1.00 111.37 235 LEU B C 1
ATOM 3407 O O . LEU B 1 210 ? 1.118 14.750 6.099 1.00 114.04 235 LEU B O 1
ATOM 3412 N N . PRO B 1 211 ? -0.311 13.425 4.944 1.00 113.72 236 PRO B N 1
ATOM 3413 C CA . PRO B 1 211 ? 0.181 12.145 5.462 1.00 113.32 236 PRO B CA 1
ATOM 3414 C C . PRO B 1 211 ? 1.695 12.115 5.635 1.00 112.77 236 PRO B C 1
ATOM 3415 O O . PRO B 1 211 ? 2.434 12.227 4.658 1.00 109.29 236 PRO B O 1
ATOM 3419 N N . GLY B 1 212 ? 2.140 11.971 6.880 1.00 119.76 237 GLY B N 1
ATOM 3420 C CA . GLY B 1 212 ? 3.553 11.871 7.199 1.00 122.18 237 GLY B CA 1
ATOM 3421 C C . GLY B 1 212 ? 4.426 12.907 6.516 1.00 120.85 237 GLY B C 1
ATOM 3422 O O . GLY B 1 212 ? 5.495 12.582 6.003 1.00 126.69 237 GLY B O 1
ATOM 3423 N N . MET B 1 213 ? 3.978 14.157 6.511 1.00 112.35 238 MET B N 1
ATOM 3424 C CA . MET B 1 213 ? 4.742 15.223 5.878 1.00 102.88 238 MET B CA 1
ATOM 3425 C C . MET B 1 213 ? 5.685 15.859 6.880 1.00 110.05 238 MET B C 1
ATOM 3426 O O . MET B 1 213 ? 6.855 16.104 6.585 1.00 114.97 238 MET B O 1
ATOM 3431 N N . ALA B 1 214 ? 5.165 16.124 8.071 1.00 111.38 239 ALA B N 1
ATOM 3432 C CA . ALA B 1 214 ? 5.956 16.722 9.134 1.00 112.64 239 ALA B CA 1
ATOM 3433 C C . ALA B 1 214 ? 7.103 15.804 9.555 1.00 116.71 239 ALA B C 1
ATOM 3434 O O . ALA B 1 214 ? 8.014 16.225 10.269 1.00 119.08 239 ALA B O 1
ATOM 3436 N N . LEU B 1 215 ? 7.056 14.553 9.106 1.00 117.57 240 LEU B N 1
ATOM 3437 C CA . LEU B 1 215 ? 8.093 13.577 9.432 1.00 123.03 240 LEU B CA 1
ATOM 3438 C C . LEU B 1 215 ? 9.003 13.296 8.239 1.00 117.70 240 LEU B C 1
ATOM 3439 O O . LEU B 1 215 ? 9.461 12.170 8.037 1.00 116.38 240 LEU B O 1
ATOM 3444 N N . THR B 1 216 ? 9.252 14.338 7.452 1.00 111.83 241 THR B N 1
ATOM 3445 C CA . THR B 1 216 ? 10.177 14.278 6.328 1.00 102.92 241 THR B CA 1
ATOM 3446 C C . THR B 1 216 ? 11.082 15.501 6.422 1.00 95.45 241 THR B C 1
ATOM 3447 O O . THR B 1 216 ? 10.753 16.456 7.123 1.00 86.61 241 THR B O 1
ATOM 3451 N N . PRO B 1 217 ? 12.236 15.477 5.739 1.00 104.60 242 PRO B N 1
ATOM 3452 C CA . PRO B 1 217 ? 13.067 16.686 5.735 1.00 100.88 242 PRO B CA 1
ATOM 3453 C C . PRO B 1 217 ? 12.270 17.862 5.192 1.00 94.25 242 PRO B C 1
ATOM 3454 O O . PRO B 1 217 ? 12.336 18.964 5.733 1.00 94.56 242 PRO B O 1
ATOM 3458 N N . ALA B 1 218 ? 11.509 17.618 4.133 1.00 90.52 243 ALA B N 1
ATOM 3459 C CA . ALA B 1 218 ? 10.663 18.651 3.554 1.00 92.86 243 ALA B CA 1
ATOM 3460 C C . ALA B 1 218 ? 9.731 19.242 4.611 1.00 98.01 243 ALA B C 1
ATOM 3461 O O . ALA B 1 218 ? 9.630 20.460 4.750 1.00 98.42 243 ALA B O 1
ATOM 3463 N N . GLY B 1 219 ? 9.055 18.373 5.356 1.00 99.10 244 GLY B N 1
ATOM 3464 C CA . GLY B 1 219 ? 8.161 18.808 6.415 1.00 102.80 244 GLY B CA 1
ATOM 3465 C C . GLY B 1 219 ? 8.883 19.421 7.604 1.00 108.64 244 GLY B C 1
ATOM 3466 O O . GLY B 1 219 ? 8.360 20.326 8.253 1.00 110.83 244 GLY B O 1
ATOM 3467 N N . LYS B 1 220 ? 10.084 18.929 7.895 1.00 108.81 245 LYS B N 1
ATOM 3468 C CA . LYS B 1 220 ? 10.869 19.441 9.015 1.00 113.31 245 LYS B CA 1
ATOM 3469 C C . LYS B 1 220 ? 11.340 20.878 8.790 1.00 110.54 245 LYS B C 1
ATOM 3470 O O . LYS B 1 220 ? 11.341 21.686 9.715 1.00 109.53 245 LYS B O 1
ATOM 3476 N N . HIS B 1 221 ? 11.740 21.192 7.563 1.00 109.20 246 HIS B N 1
ATOM 3477 C CA . HIS B 1 221 ? 12.217 22.533 7.234 1.00 106.38 246 HIS B CA 1
ATOM 3478 C C . HIS B 1 221 ? 11.150 23.341 6.504 1.00 97.05 246 HIS B C 1
ATOM 3479 O O . HIS B 1 221 ? 11.384 24.485 6.107 1.00 94.26 246 HIS B O 1
ATOM 3486 N N . LYS B 1 222 ? 9.979 22.738 6.331 1.00 93.54 247 LYS B N 1
ATOM 3487 C CA . LYS B 1 222 ? 8.917 23.333 5.528 1.00 95.80 247 LYS B CA 1
ATOM 3488 C C . LYS B 1 222 ? 9.448 23.818 4.180 1.00 90.22 247 LYS B C 1
ATOM 3489 O O . LYS B 1 222 ? 9.192 24.950 3.763 1.00 87.07 247 LYS B O 1
ATOM 3495 N N . ARG B 1 223 ? 10.196 22.947 3.508 1.00 87.21 248 ARG B N 1
ATOM 3496 C CA . ARG B 1 223 ? 10.729 23.247 2.188 1.00 82.71 248 ARG B CA 1
ATOM 3497 C C . ARG B 1 223 ? 9.618 23.030 1.170 1.00 86.47 248 ARG B C 1
ATOM 3498 O O . ARG B 1 223 ? 9.167 21.902 0.953 1.00 86.57 248 ARG B O 1
ATOM 3506 N N . LEU B 1 224 ? 9.171 24.117 0.554 1.00 79.72 249 LEU B N 1
ATOM 3507 C CA . LEU B 1 224 ? 7.994 24.068 -0.297 1.00 70.26 249 LEU B CA 1
ATOM 3508 C C . LEU B 1 224 ? 8.159 24.950 -1.519 1.00 70.47 249 LEU B C 1
ATOM 3509 O O . LEU B 1 224 ? 8.697 26.053 -1.429 1.00 80.91 249 LEU B O 1
ATOM 3514 N N . LEU B 1 225 ? 7.696 24.448 -2.659 1.00 62.93 250 LEU B N 1
ATOM 3515 C CA . LEU B 1 225 ? 7.624 25.234 -3.880 1.00 67.72 250 LEU B CA 1
ATOM 3516 C C . LEU B 1 225 ? 6.253 25.058 -4.523 1.00 76.22 250 LEU B C 1
ATOM 3517 O O . LEU B 1 225 ? 5.782 23.936 -4.715 1.00 82.97 250 LEU B O 1
ATOM 3522 N N . VAL B 1 226 ? 5.614 26.175 -4.845 1.00 65.58 251 VAL B N 1
ATOM 3523 C CA . VAL B 1 226 ? 4.327 26.154 -5.505 1.00 54.01 251 VAL B CA 1
ATOM 3524 C C . VAL B 1 226 ? 4.510 26.538 -6.959 1.00 62.21 251 VAL B C 1
ATOM 3525 O O . VAL B 1 226 ? 5.311 27.418 -7.273 1.00 74.91 251 VAL B O 1
ATOM 3529 N N . VAL B 1 227 ? 3.769 25.876 -7.843 1.00 58.69 252 VAL B N 1
ATOM 3530 C CA . VAL B 1 227 ? 3.835 26.160 -9.271 1.00 64.29 252 VAL B CA 1
ATOM 3531 C C . VAL B 1 227 ? 2.465 25.994 -9.930 1.00 64.16 252 VAL B C 1
ATOM 3532 O O . VAL B 1 227 ? 1.593 25.316 -9.398 1.00 59.72 252 VAL B O 1
ATOM 3536 N N . ASP B 1 228 ? 2.281 26.631 -11.081 1.00 62.02 253 ASP B N 1
ATOM 3537 C CA . ASP B 1 228 ? 1.059 26.483 -11.856 1.00 70.53 253 ASP B CA 1
ATOM 3538 C C . ASP B 1 228 ? 0.890 25.050 -12.371 1.00 71.85 253 ASP B C 1
ATOM 3539 O O . ASP B 1 228 ? 1.844 24.432 -12.849 1.00 72.64 253 ASP B O 1
ATOM 3544 N N . ASP B 1 229 ? -0.335 24.539 -12.275 1.00 59.65 254 ASP B N 1
ATOM 3545 C CA . ASP B 1 229 ? -0.648 23.160 -12.650 1.00 62.71 254 ASP B CA 1
ATOM 3546 C C . ASP B 1 229 ? -0.188 22.814 -14.060 1.00 56.57 254 ASP B C 1
ATOM 3547 O O . ASP B 1 229 ? 0.695 21.981 -14.245 1.00 67.39 254 ASP B O 1
ATOM 3552 N N . MET B 1 230 ? -0.797 23.454 -15.053 1.00 58.15 255 MET B N 1
ATOM 3553 C CA . MET B 1 230 ? -0.520 23.143 -16.452 1.00 62.65 255 MET B CA 1
ATOM 3554 C C . MET B 1 230 ? 0.866 23.594 -16.916 1.00 70.24 255 MET B C 1
ATOM 3555 O O . MET B 1 230 ? 1.477 22.951 -17.776 1.00 68.93 255 MET B O 1
ATOM 3560 N N . ALA B 1 231 ? 1.370 24.686 -16.348 1.00 61.14 256 ALA B N 1
ATOM 3561 C CA . ALA B 1 231 ? 2.728 25.127 -16.672 1.00 65.99 256 ALA B CA 1
ATOM 3562 C C . ALA B 1 231 ? 3.711 24.023 -16.323 1.00 64.34 256 ALA B C 1
ATOM 3563 O O . ALA B 1 231 ? 4.636 23.736 -17.072 1.00 73.53 256 ALA B O 1
ATOM 3565 N N . LEU B 1 232 ? 3.491 23.401 -15.173 1.00 67.00 257 LEU B N 1
ATOM 3566 C CA . LEU B 1 232 ? 4.324 22.305 -14.711 1.00 73.51 257 LEU B CA 1
ATOM 3567 C C . LEU B 1 232 ? 4.117 21.054 -15.564 1.00 77.97 257 LEU B C 1
ATOM 3568 O O . LEU B 1 232 ? 5.063 20.523 -16.157 1.00 76.96 257 LEU B O 1
ATOM 3573 N N . LEU B 1 233 ? 2.867 20.606 -15.634 1.00 65.62 258 LEU B N 1
ATOM 3574 C CA . LEU B 1 233 ? 2.547 19.278 -16.142 1.00 69.51 258 LEU B CA 1
ATOM 3575 C C . LEU B 1 233 ? 2.216 19.238 -17.630 1.00 69.02 258 LEU B C 1
ATOM 3576 O O . LEU B 1 233 ? 2.036 18.167 -18.195 1.00 77.85 258 LEU B O 1
ATOM 3581 N N . GLY B 1 234 ? 2.137 20.402 -18.262 1.00 68.42 259 GLY B N 1
ATOM 3582 C CA . GLY B 1 234 ? 1.619 20.492 -19.615 1.00 55.74 259 GLY B CA 1
ATOM 3583 C C . GLY B 1 234 ? 2.631 20.230 -20.709 1.00 69.25 259 GLY B C 1
ATOM 3584 O O . GLY B 1 234 ? 2.273 19.791 -21.809 1.00 78.20 259 GLY B O 1
ATOM 3585 N N . PHE B 1 235 ? 3.897 20.482 -20.404 1.00 76.02 260 PHE B N 1
ATOM 3586 C CA . PHE B 1 235 ? 4.957 20.425 -21.402 1.00 78.72 260 PHE B CA 1
ATOM 3587 C C . PHE B 1 235 ? 4.572 21.218 -22.648 1.00 76.84 260 PHE B C 1
ATOM 3588 O O . PHE B 1 235 ? 4.524 20.684 -23.760 1.00 73.74 260 PHE B O 1
ATOM 3596 N N . GLY B 1 236 ? 4.270 22.495 -22.425 1.00 70.71 261 GLY B N 1
ATOM 3597 C CA . GLY B 1 236 ? 4.055 23.464 -23.483 1.00 65.56 261 GLY B CA 1
ATOM 3598 C C . GLY B 1 236 ? 5.100 24.562 -23.398 1.00 75.78 261 GLY B C 1
ATOM 3599 O O . GLY B 1 236 ? 6.212 24.335 -22.912 1.00 73.26 261 GLY B O 1
ATOM 3600 N N . LEU B 1 237 ? 4.739 25.762 -23.841 1.00 78.75 262 LEU B N 1
ATOM 3601 C CA . LEU B 1 237 ? 5.706 26.854 -23.977 1.00 81.39 262 LEU B CA 1
ATOM 3602 C C . LEU B 1 237 ? 6.360 27.352 -22.679 1.00 88.02 262 LEU B C 1
ATOM 3603 O O . LEU B 1 237 ? 7.406 27.998 -22.719 1.00 93.17 262 LEU B O 1
ATOM 3608 N N . GLU B 1 238 ? 5.758 27.065 -21.532 1.00 87.09 263 GLU B N 1
ATOM 3609 C CA . GLU B 1 238 ? 6.282 27.604 -20.280 1.00 79.40 263 GLU B CA 1
ATOM 3610 C C . GLU B 1 238 ? 7.156 26.600 -19.530 1.00 84.72 263 GLU B C 1
ATOM 3611 O O . GLU B 1 238 ? 7.613 26.865 -18.415 1.00 96.63 263 GLU B O 1
ATOM 3617 N N . THR B 1 239 ? 7.401 25.454 -20.154 1.00 78.98 264 THR B N 1
ATOM 3618 C CA . THR B 1 239 ? 8.197 24.394 -19.537 1.00 84.43 264 THR B CA 1
ATOM 3619 C C . THR B 1 239 ? 9.521 24.870 -18.918 1.00 94.63 264 THR B C 1
ATOM 3620 O O . THR B 1 239 ? 9.828 24.527 -17.773 1.00 92.12 264 THR B O 1
ATOM 3624 N N . PRO B 1 240 ? 10.312 25.656 -19.668 1.00 99.49 265 PRO B N 1
ATOM 3625 C CA . PRO B 1 240 ? 11.591 26.146 -19.130 1.00 97.66 265 PRO B CA 1
ATOM 3626 C C . PRO B 1 240 ? 11.435 27.094 -17.934 1.00 89.14 265 PRO B C 1
ATOM 3627 O O . PRO B 1 240 ? 12.233 27.031 -17.001 1.00 79.57 265 PRO B O 1
ATOM 3631 N N . GLN B 1 241 ? 10.426 27.958 -17.962 1.00 89.39 266 GLN B N 1
ATOM 3632 C CA . GLN B 1 241 ? 10.189 28.881 -16.849 1.00 80.80 266 GLN B CA 1
ATOM 3633 C C . GLN B 1 241 ? 9.888 28.125 -15.558 1.00 78.39 266 GLN B C 1
ATOM 3634 O O . GLN B 1 241 ? 10.271 28.557 -14.470 1.00 85.45 266 GLN B O 1
ATOM 3640 N N . VAL B 1 242 ? 9.213 26.987 -15.685 1.00 75.76 267 VAL B N 1
ATOM 3641 C CA . VAL B 1 242 ? 8.914 26.151 -14.527 1.00 70.31 267 VAL B CA 1
ATOM 3642 C C . VAL B 1 242 ? 10.131 25.337 -14.090 1.00 78.02 267 VAL B C 1
ATOM 3643 O O . VAL B 1 242 ? 10.373 25.168 -12.891 1.00 82.04 267 VAL B O 1
ATOM 3647 N N . LEU B 1 243 ? 10.896 24.835 -15.060 1.00 77.22 268 LEU B N 1
ATOM 3648 C CA . LEU B 1 243 ? 12.157 24.163 -14.758 1.00 79.96 268 LEU B CA 1
ATOM 3649 C C . LEU B 1 243 ? 13.105 25.125 -14.049 1.00 81.47 268 LEU B C 1
ATOM 3650 O O . LEU B 1 243 ? 13.940 24.710 -13.244 1.00 79.38 268 LEU B O 1
ATOM 3655 N N . ALA B 1 244 ? 12.974 26.411 -14.360 1.00 82.80 269 ALA B N 1
ATOM 3656 C CA . ALA B 1 244 ? 13.830 27.433 -13.769 1.00 81.15 269 ALA B CA 1
ATOM 3657 C C . ALA B 1 244 ? 13.527 27.568 -12.284 1.00 79.49 269 ALA B C 1
ATOM 3658 O O . ALA B 1 244 ? 14.439 27.738 -11.466 1.00 76.75 269 ALA B O 1
ATOM 3660 N N . GLN B 1 245 ? 12.243 27.480 -11.942 1.00 73.85 270 GLN B N 1
ATOM 3661 C CA . GLN B 1 245 ? 11.803 27.639 -10.558 1.00 73.79 270 GLN B CA 1
ATOM 3662 C C . GLN B 1 245 ? 12.233 26.459 -9.698 1.00 87.81 270 GLN B C 1
ATOM 3663 O O . GLN B 1 245 ? 12.541 26.619 -8.520 1.00 99.16 270 GLN B O 1
ATOM 3669 N N . LEU B 1 246 ? 12.251 25.272 -10.291 1.00 93.11 271 LEU B N 1
ATOM 3670 C CA . LEU B 1 246 ? 12.653 24.072 -9.566 1.00 94.35 271 LEU B CA 1
ATOM 3671 C C . LEU B 1 246 ? 14.166 24.049 -9.281 1.00 91.41 271 LEU B C 1
ATOM 3672 O O . LEU B 1 246 ? 14.594 23.813 -8.147 1.00 81.66 271 LEU B O 1
ATOM 3677 N N . ARG B 1 247 ? 14.964 24.297 -10.317 1.00 86.59 272 ARG B N 1
ATOM 3678 C CA . ARG B 1 247 ? 16.410 24.395 -10.180 1.00 81.37 272 ARG B CA 1
ATOM 3679 C C . ARG B 1 247 ? 16.779 25.413 -9.095 1.00 88.56 272 ARG B C 1
ATOM 3680 O O . ARG B 1 247 ? 17.616 25.143 -8.233 1.00 87.42 272 ARG B O 1
ATOM 3688 N N . GLU B 1 248 ? 16.153 26.586 -9.143 1.00 92.85 273 GLU B N 1
ATOM 3689 C CA . GLU B 1 248 ? 16.410 27.623 -8.150 1.00 94.92 273 GLU B CA 1
ATOM 3690 C C . GLU B 1 248 ? 16.234 27.093 -6.738 1.00 91.03 273 GLU B C 1
ATOM 3691 O O . GLU B 1 248 ? 17.141 27.187 -5.909 1.00 97.42 273 GLU B O 1
ATOM 3697 N N . LYS B 1 249 ? 15.052 26.545 -6.473 1.00 77.34 274 LYS B N 1
ATOM 3698 C CA . LYS B 1 249 ? 14.721 26.021 -5.154 1.00 83.74 274 LYS B CA 1
ATOM 3699 C C . LYS B 1 249 ? 15.730 24.971 -4.680 1.00 86.90 274 LYS B C 1
ATOM 3700 O O . LYS B 1 249 ? 16.139 24.978 -3.516 1.00 85.27 274 LYS B O 1
ATOM 3706 N N . MET B 1 250 ? 16.131 24.078 -5.583 1.00 84.20 275 MET B N 1
ATOM 3707 C CA . MET B 1 250 ? 17.089 23.023 -5.251 1.00 87.98 275 MET B CA 1
ATOM 3708 C C . MET B 1 250 ? 18.494 23.580 -5.000 1.00 96.62 275 MET B C 1
ATOM 3709 O O . MET B 1 250 ? 19.272 23.007 -4.233 1.00 97.01 275 MET B O 1
ATOM 3714 N N . GLU B 1 251 ? 18.815 24.696 -5.649 1.00 98.03 276 GLU B N 1
ATOM 3715 C CA . GLU B 1 251 ? 20.125 25.318 -5.483 1.00 98.72 276 GLU B CA 1
ATOM 3716 C C . GLU B 1 251 ? 20.216 26.078 -4.164 1.00 90.55 276 GLU B C 1
ATOM 3717 O O . GLU B 1 251 ? 21.240 26.036 -3.489 1.00 87.07 276 GLU B O 1
ATOM 3723 N N . GLN B 1 252 ? 19.135 26.754 -3.792 1.00 91.41 277 GLN B N 1
ATOM 3724 C CA . GLN B 1 252 ? 19.077 27.443 -2.508 1.00 94.84 277 GLN B CA 1
ATOM 3725 C C . GLN B 1 252 ? 19.126 26.449 -1.347 1.00 100.84 277 GLN B C 1
ATOM 3726 O O . GLN B 1 252 ? 19.645 26.762 -0.271 1.00 92.54 277 GLN B O 1
ATOM 3732 N N . MET B 1 253 ? 18.587 25.252 -1.571 1.00 102.80 278 MET B N 1
ATOM 3733 C CA . MET B 1 253 ? 18.638 24.183 -0.573 1.00 95.99 278 MET B CA 1
ATOM 3734 C C . MET B 1 253 ? 20.076 23.744 -0.269 1.00 98.04 278 MET B C 1
ATOM 3735 O O . MET B 1 253 ? 20.335 23.121 0.761 1.00 100.22 278 MET B O 1
ATOM 3740 N N . GLN B 1 254 ? 21.005 24.065 -1.165 1.00 89.65 279 GLN B N 1
ATOM 3741 C CA . GLN B 1 254 ? 22.424 23.861 -0.883 1.00 97.69 279 GLN B CA 1
ATOM 3742 C C . GLN B 1 254 ? 23.055 25.181 -0.425 1.00 94.38 279 GLN B C 1
ATOM 3743 O O . GLN B 1 254 ? 24.159 25.206 0.115 1.00 90.88 279 GLN B O 1
#

CATH classification: 3.40.50.1980 (+1 more: 3.4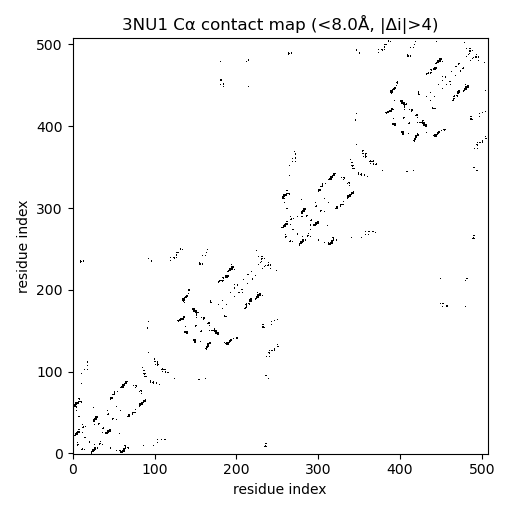0.50.1980)

Radius of gyration: 29.31 Å; Cα contacts (8 Å, |Δi|>4): 1057; chains: 2; bounding box: 45×81×76 Å